Protein AF-0000000082236351 (afdb_homodimer)

Structure (mmCIF, N/CA/C/O backbone):
data_AF-0000000082236351-model_v1
#
loop_
_entity.id
_entity.type
_entity.pdbx_description
1 polymer 'glucan endo-1,3-beta-D-glucosidase'
#
loop_
_atom_site.group_PDB
_atom_site.id
_atom_site.type_symbol
_atom_site.label_atom_id
_atom_site.label_alt_id
_atom_site.label_comp_id
_atom_site.label_asym_id
_atom_site.label_entity_id
_atom_site.labe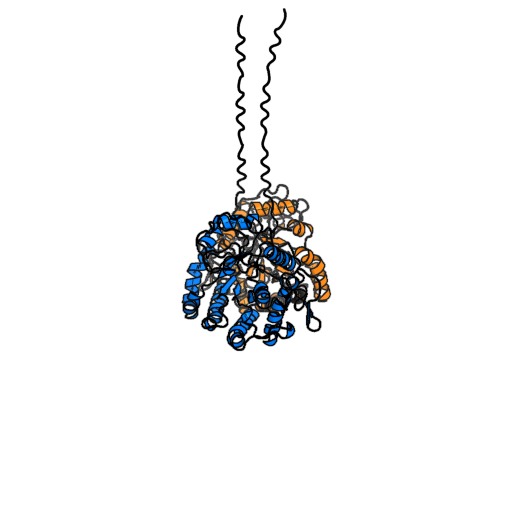l_seq_id
_atom_site.pdbx_PDB_ins_code
_atom_site.Cartn_x
_atom_site.Cartn_y
_atom_site.Cartn_z
_atom_site.occupancy
_atom_site.B_iso_or_equiv
_atom_site.auth_seq_id
_atom_site.auth_comp_id
_atom_site.auth_asym_id
_atom_site.auth_atom_id
_atom_site.pdbx_PDB_model_num
ATOM 1 N N . MET A 1 1 ? -72.312 -9.57 52.938 1 23.8 1 MET A N 1
ATOM 2 C CA . MET A 1 1 ? -71.688 -8.445 52.281 1 23.8 1 MET A CA 1
ATOM 3 C C . MET A 1 1 ? -70.438 -8.914 51.469 1 23.8 1 MET A C 1
ATOM 5 O O . MET A 1 1 ? -69.312 -8.719 51.875 1 23.8 1 MET A O 1
ATOM 9 N N . GLU A 1 2 ? -70.5 -10.078 50.875 1 23.52 2 GLU A N 1
ATOM 10 C CA . GLU A 1 2 ? -69.5 -10.984 50.312 1 23.52 2 GLU A CA 1
ATOM 11 C C . GLU A 1 2 ? -68.938 -10.453 49 1 23.52 2 GLU A C 1
ATOM 13 O O . GLU A 1 2 ? -69.688 -10.258 48.031 1 23.52 2 GLU A O 1
ATOM 18 N N . CYS A 1 3 ? -68 -9.617 49.062 1 27.34 3 CYS A N 1
ATOM 19 C CA . CYS A 1 3 ? -67.312 -8.828 48 1 27.34 3 CYS A CA 1
ATOM 20 C C . CYS A 1 3 ? -66.75 -9.734 46.938 1 27.34 3 CYS A C 1
ATOM 22 O O . CYS A 1 3 ? -66.062 -10.695 47.25 1 27.34 3 CYS A O 1
ATOM 24 N N . PRO A 1 4 ? -67.312 -9.719 45.688 1 24.41 4 PRO A N 1
ATOM 25 C CA . PRO A 1 4 ? -66.938 -10.547 44.562 1 24.41 4 PRO A CA 1
ATOM 26 C C . PRO A 1 4 ? -65.438 -10.336 44.125 1 24.41 4 PRO A C 1
ATOM 28 O O . PRO A 1 4 ? -64.938 -9.211 44.188 1 24.41 4 PRO A O 1
ATOM 31 N N . ARG A 1 5 ? -64.625 -11.391 44.281 1 30.06 5 ARG A N 1
ATOM 32 C CA . ARG A 1 5 ? -63.219 -11.602 43.938 1 30.06 5 ARG A CA 1
ATOM 33 C C . ARG A 1 5 ? -62.969 -11.422 42.469 1 30.06 5 ARG A C 1
ATOM 35 O O . ARG A 1 5 ? -63.312 -12.289 41.656 1 30.06 5 ARG A O 1
ATOM 42 N N . ILE A 1 6 ? -63.219 -10.18 41.781 1 26.06 6 ILE A N 1
ATOM 43 C CA . ILE A 1 6 ? -62.938 -9.984 40.375 1 26.06 6 ILE A CA 1
ATOM 44 C C . ILE A 1 6 ? -61.469 -10.305 40.094 1 26.06 6 ILE A C 1
ATOM 46 O O . ILE A 1 6 ? -60.594 -9.695 40.688 1 26.06 6 ILE A O 1
ATOM 50 N N . PHE A 1 7 ? -61.094 -11.523 39.844 1 22.52 7 PHE A N 1
ATOM 51 C CA . PHE A 1 7 ? -59.781 -12.023 39.438 1 22.52 7 PHE A CA 1
ATOM 52 C C . PHE A 1 7 ? -59.344 -11.375 38.125 1 22.52 7 PHE A C 1
ATOM 54 O O . PHE A 1 7 ? -60 -11.578 37.094 1 22.52 7 PHE A O 1
ATOM 61 N N . ILE A 1 8 ? -58.969 -10.102 38.125 1 25.75 8 ILE A N 1
ATOM 62 C CA . ILE A 1 8 ? -58.406 -9.445 36.969 1 25.75 8 ILE A CA 1
ATOM 63 C C . ILE A 1 8 ? -57.188 -10.25 36.469 1 25.75 8 ILE A C 1
ATOM 65 O O . ILE A 1 8 ? -56.25 -10.492 37.219 1 25.75 8 ILE A O 1
ATOM 69 N N . PHE A 1 9 ? -57.375 -11.227 35.562 1 23.88 9 PHE A N 1
ATOM 70 C CA . PHE A 1 9 ? -56.344 -11.93 34.812 1 23.88 9 PHE A CA 1
ATOM 71 C C . PHE A 1 9 ? -55.469 -10.945 34.031 1 23.88 9 PHE A C 1
ATOM 73 O O . PHE A 1 9 ? -55.969 -10.242 33.156 1 23.88 9 PHE A O 1
ATOM 80 N N . PHE A 1 10 ? -54.562 -10.266 34.75 1 26.3 10 PHE A N 1
ATOM 81 C CA . PHE A 1 10 ? -53.5 -9.492 34.094 1 26.3 10 PHE A CA 1
ATOM 82 C C . PHE A 1 10 ? -52.75 -10.359 33.094 1 26.3 10 PHE A C 1
ATOM 84 O O . PHE A 1 10 ? -52.188 -11.391 33.469 1 26.3 10 PHE A O 1
ATOM 91 N N . LEU A 1 11 ? -53.25 -10.43 31.828 1 25.3 11 LEU A N 1
ATOM 92 C CA . LEU A 1 11 ? -52.5 -10.969 30.688 1 25.3 11 LEU A CA 1
ATOM 93 C C . LEU A 1 11 ? -51.156 -10.297 30.547 1 25.3 11 LEU A C 1
ATOM 95 O O . LEU A 1 11 ? -51.062 -9.086 30.344 1 25.3 11 LEU A O 1
ATOM 99 N N . LEU A 1 12 ? -50.125 -10.766 31.281 1 27.62 12 LEU A N 1
ATOM 100 C CA . LEU A 1 12 ? -48.719 -10.445 31.078 1 27.62 12 LEU A CA 1
ATOM 101 C C . LEU A 1 12 ? -48.312 -10.734 29.641 1 27.62 12 LEU A C 1
ATOM 103 O O . LEU A 1 12 ? -48.281 -11.891 29.219 1 27.62 12 LEU A O 1
ATOM 107 N N . SER A 1 13 ? -48.75 -9.906 28.688 1 26.12 13 SER A N 1
ATOM 108 C CA . SER A 1 13 ? -48.094 -10 27.391 1 26.12 13 SER A CA 1
ATOM 109 C C . SER A 1 13 ? -46.594 -9.875 27.5 1 26.12 13 SER A C 1
ATOM 111 O O . SER A 1 13 ? -46.094 -8.867 28.016 1 26.12 13 SER A O 1
ATOM 113 N N . ALA A 1 14 ? -45.906 -10.922 27.781 1 27.58 14 ALA A N 1
ATOM 114 C CA . ALA A 1 14 ? -44.469 -11.008 27.656 1 27.58 14 ALA A CA 1
ATOM 115 C C . ALA A 1 14 ? -44 -10.547 26.281 1 27.58 14 ALA A C 1
ATOM 117 O O . ALA A 1 14 ? -44.312 -11.188 25.266 1 27.58 14 ALA A O 1
ATOM 118 N N . ILE A 1 15 ? -43.812 -9.297 26.094 1 30.77 15 ILE A N 1
ATOM 119 C CA . ILE A 1 15 ? -43.062 -8.805 24.938 1 30.77 15 ILE A CA 1
ATOM 120 C C . ILE A 1 15 ? -41.688 -9.484 24.891 1 30.77 15 ILE A C 1
ATOM 122 O O . ILE A 1 15 ? -40.875 -9.312 25.781 1 30.77 15 ILE A O 1
ATOM 126 N N . LEU A 1 16 ? -41.656 -10.695 24.391 1 27.55 16 LEU A N 1
ATOM 127 C CA . LEU A 1 16 ? -40.375 -11.273 24 1 27.55 16 LEU A CA 1
ATOM 128 C C . LEU A 1 16 ? -39.625 -10.336 23.047 1 27.55 16 LEU A C 1
ATOM 130 O O . LEU A 1 16 ? -40.062 -10.117 21.922 1 27.55 16 LEU A O 1
ATOM 134 N N . PHE A 1 17 ? -38.969 -9.32 23.594 1 32.38 17 PHE A N 1
ATOM 135 C CA . PHE A 1 17 ? -37.938 -8.633 22.844 1 32.38 17 PHE A CA 1
ATOM 136 C C . PHE A 1 17 ? -36.906 -9.633 22.297 1 32.38 17 PHE A C 1
ATOM 138 O O . PHE A 1 17 ? -36.219 -10.305 23.062 1 32.38 17 PHE A O 1
ATOM 145 N N . ASN A 1 18 ? -37.219 -10.219 21.203 1 28.95 18 ASN A N 1
ATOM 146 C CA . ASN A 1 18 ? -36.156 -10.836 20.422 1 28.95 18 ASN A CA 1
ATOM 147 C C . ASN A 1 18 ? -34.969 -9.875 20.203 1 28.95 18 ASN A C 1
ATOM 149 O O . ASN A 1 18 ? -35.125 -8.859 19.516 1 28.95 18 ASN A O 1
ATOM 153 N N . TYR A 1 19 ? -34.125 -9.82 21.125 1 30.42 19 TYR A N 1
ATOM 154 C CA . TYR A 1 19 ? -32.781 -9.312 20.891 1 30.42 19 TYR A CA 1
ATOM 155 C C . TYR A 1 19 ? -32.125 -10.023 19.719 1 30.42 19 TYR A C 1
ATOM 157 O O . TYR A 1 19 ? -31.703 -11.172 19.828 1 30.42 19 TYR A O 1
ATOM 165 N N . ASN A 1 20 ? -32.656 -9.734 18.531 1 30.8 20 ASN A N 1
ATOM 166 C CA . ASN A 1 20 ? -31.75 -10.062 17.422 1 30.8 20 ASN A CA 1
ATOM 167 C C . ASN A 1 20 ? -30.359 -9.492 17.656 1 30.8 20 ASN A C 1
ATOM 169 O O . ASN A 1 20 ? -30.156 -8.273 17.578 1 30.8 20 ASN A O 1
ATOM 173 N N . ASN A 1 21 ? -29.625 -10.109 18.438 1 31.83 21 ASN A N 1
ATOM 174 C CA . ASN A 1 21 ? -28.172 -9.938 18.438 1 31.83 21 ASN A CA 1
ATOM 175 C C . ASN A 1 21 ? -27.594 -10.055 17.016 1 31.83 21 ASN A C 1
ATOM 177 O O . ASN A 1 21 ? -27.438 -11.156 16.5 1 31.83 21 ASN A O 1
ATOM 181 N N . ASP A 1 22 ? -28.016 -9.164 16.188 1 33.91 22 ASP A N 1
ATOM 182 C CA . ASP A 1 22 ? -27.172 -9.094 14.992 1 33.91 22 ASP A CA 1
ATOM 183 C C . ASP A 1 22 ? -25.688 -9.133 15.367 1 33.91 22 ASP A C 1
ATOM 185 O O . ASP A 1 22 ? -25.094 -8.102 15.695 1 33.91 22 ASP A O 1
ATOM 189 N N . VAL A 1 23 ? -25.281 -10.211 15.891 1 34.84 23 VAL A N 1
ATOM 190 C CA . VAL A 1 23 ? -23.859 -10.477 15.977 1 34.84 23 VAL A CA 1
ATOM 191 C C . VAL A 1 23 ? -23.203 -10.211 14.625 1 34.84 23 VAL A C 1
ATOM 193 O O . VAL A 1 23 ? -23.406 -10.961 13.664 1 34.84 23 VAL A O 1
ATOM 196 N N . SER A 1 24 ? -23.094 -9.039 14.242 1 37.28 24 SER A N 1
ATOM 197 C CA . SER A 1 24 ? -22.109 -8.82 13.188 1 37.28 24 SER A CA 1
ATOM 198 C C . SER A 1 24 ? -20.859 -9.672 13.414 1 37.28 24 SER A C 1
ATOM 200 O O . SER A 1 24 ? -20.156 -9.492 14.414 1 37.28 24 SER A O 1
ATOM 202 N N . ILE A 1 25 ? -20.969 -10.938 13.188 1 41.5 25 ILE A N 1
ATOM 203 C CA . ILE A 1 25 ? -19.828 -11.844 13.227 1 41.5 25 ILE A CA 1
ATOM 204 C C . ILE A 1 25 ? -18.609 -11.156 12.609 1 41.5 25 ILE A C 1
ATOM 206 O O . ILE A 1 25 ? -18.625 -10.82 11.422 1 41.5 25 ILE A O 1
ATOM 210 N N . ASN A 1 26 ? -17.891 -10.359 13.297 1 48.72 26 ASN A N 1
ATOM 211 C CA . ASN A 1 26 ? -16.578 -9.82 12.977 1 48.72 26 ASN A CA 1
ATOM 212 C C . ASN A 1 26 ? -15.656 -10.898 12.414 1 48.72 26 ASN A C 1
ATOM 214 O O . ASN A 1 26 ? -15.086 -11.688 13.164 1 48.72 26 ASN A O 1
ATOM 218 N N . VAL A 1 27 ? -15.867 -11.305 11.125 1 59.47 27 VAL A N 1
ATOM 219 C CA . VAL A 1 27 ? -14.992 -12.273 10.469 1 59.47 27 VAL A CA 1
ATOM 220 C C . VAL A 1 27 ? -13.586 -11.688 10.328 1 59.47 27 VAL A C 1
ATOM 222 O O . VAL A 1 27 ? -13.422 -10.555 9.875 1 59.47 27 VAL A O 1
ATOM 225 N N . ALA A 1 28 ? -12.664 -12.414 10.82 1 63.78 28 ALA A N 1
ATOM 226 C CA . ALA A 1 28 ? -11.258 -12.031 10.727 1 63.78 28 ALA A CA 1
ATOM 227 C C . ALA A 1 28 ? -10.781 -12.016 9.281 1 63.78 28 ALA A C 1
ATOM 229 O O . ALA A 1 28 ? -11.125 -12.914 8.5 1 63.78 28 ALA A O 1
ATOM 230 N N . ALA A 1 29 ? -10.039 -11.07 8.922 1 71.88 29 ALA A N 1
ATOM 231 C CA . ALA A 1 29 ? -9.5 -10.945 7.57 1 71.88 29 ALA A CA 1
ATOM 232 C C . ALA A 1 29 ? -8.523 -12.07 7.266 1 71.88 29 ALA A C 1
ATOM 234 O O . ALA A 1 29 ? -7.742 -12.477 8.133 1 71.88 29 ALA A O 1
ATOM 235 N N . THR A 1 30 ? -8.586 -12.539 5.996 1 75.56 30 THR A N 1
ATOM 236 C CA . THR A 1 30 ? -7.617 -13.516 5.52 1 75.56 30 THR A CA 1
ATOM 237 C C . THR A 1 30 ? -6.449 -12.82 4.82 1 75.56 30 THR A C 1
ATOM 239 O O . THR A 1 30 ? -6.605 -11.719 4.293 1 75.56 30 THR A O 1
ATOM 242 N N . ASN A 1 31 ? -5.324 -13.492 4.809 1 81.62 31 ASN A N 1
ATOM 243 C CA . ASN A 1 31 ? -4.133 -12.906 4.203 1 81.62 31 ASN A CA 1
ATOM 244 C C . ASN A 1 31 ? -3.969 -13.344 2.752 1 81.62 31 ASN A C 1
ATOM 246 O O . ASN A 1 31 ? -3.002 -12.961 2.09 1 81.62 31 ASN A O 1
ATOM 250 N N . VAL A 1 32 ? -4.891 -14.148 2.311 1 93.19 32 VAL A N 1
ATOM 251 C CA . VAL A 1 32 ? -4.824 -14.617 0.931 1 93.19 32 VAL A CA 1
ATOM 252 C C . VAL A 1 32 ? -5.953 -13.984 0.115 1 93.19 32 VAL A C 1
ATOM 254 O O . VAL A 1 32 ? -7.074 -13.844 0.604 1 93.19 32 VAL A O 1
ATOM 257 N N . GLY A 1 33 ? -5.637 -13.57 -1.099 1 96.62 33 GLY A N 1
ATOM 258 C CA . GLY A 1 33 ? -6.633 -13.047 -2.02 1 96.62 33 GLY A CA 1
ATOM 259 C C . GLY A 1 33 ? -7.273 -14.117 -2.883 1 96.62 33 GLY A C 1
ATOM 260 O O . GLY A 1 33 ? -6.871 -15.281 -2.832 1 96.62 33 GLY A O 1
ATOM 261 N N . LEU A 1 34 ? -8.289 -13.742 -3.676 1 98.38 34 LEU A N 1
ATOM 262 C CA . LEU A 1 34 ? -8.969 -14.664 -4.578 1 98.38 34 LEU A CA 1
ATOM 263 C C . LEU A 1 34 ? -9.023 -14.094 -5.992 1 98.38 34 LEU A C 1
ATOM 265 O O . LEU A 1 34 ? -9.234 -12.898 -6.176 1 98.38 34 LEU A O 1
ATOM 269 N N . ASN A 1 35 ? -8.805 -15 -6.934 1 98.81 35 ASN A N 1
ATOM 270 C CA . ASN A 1 35 ? -9.078 -14.656 -8.32 1 98.81 35 ASN A CA 1
ATOM 271 C C . ASN A 1 35 ? -10.57 -14.703 -8.633 1 98.81 35 ASN A C 1
ATOM 273 O O . ASN A 1 35 ? -11.227 -15.719 -8.398 1 98.81 35 ASN A O 1
ATOM 277 N N . TYR A 1 36 ? -11.055 -13.602 -9.125 1 98.5 36 TYR A N 1
ATOM 278 C CA . TYR A 1 36 ? -12.453 -13.508 -9.547 1 98.5 36 TYR A CA 1
ATOM 279 C C . TYR A 1 36 ? -12.57 -13.664 -11.062 1 98.5 36 TYR A C 1
ATOM 281 O O . TYR A 1 36 ? -12.641 -12.672 -11.789 1 98.5 36 TYR A O 1
ATOM 289 N N . GLY A 1 37 ? -12.609 -14.953 -11.453 1 96.38 37 GLY A N 1
ATOM 290 C CA . GLY A 1 37 ? -12.789 -15.281 -12.859 1 96.38 37 GLY A CA 1
ATOM 291 C C . GLY A 1 37 ? -14.203 -15.055 -13.352 1 96.38 37 GLY A C 1
ATOM 292 O O . GLY A 1 37 ? -15.164 -15.344 -12.633 1 96.38 37 GLY A O 1
ATOM 293 N N . LEU A 1 38 ? -14.328 -14.641 -14.617 1 96 38 LEU A N 1
ATOM 294 C CA . LEU A 1 38 ? -15.633 -14.227 -15.109 1 96 38 LEU A CA 1
ATOM 295 C C . LEU A 1 38 ? -16.016 -15.023 -16.359 1 96 38 LEU A C 1
ATOM 297 O O . LEU A 1 38 ? -16.922 -14.617 -17.094 1 96 38 LEU A O 1
ATOM 301 N N . LEU A 1 39 ? -15.336 -16.109 -16.594 1 96.62 39 LEU A N 1
ATOM 302 C CA . LEU A 1 39 ? -15.656 -16.922 -17.766 1 96.62 39 LEU A CA 1
ATOM 303 C C . LEU A 1 39 ? -16.734 -17.938 -17.438 1 96.62 39 LEU A C 1
ATOM 305 O O . LEU A 1 39 ? -16.469 -19.156 -17.5 1 96.62 39 LEU A O 1
ATOM 309 N N . GLY A 1 40 ? -17.891 -17.484 -17.203 1 95.94 40 GLY A N 1
ATOM 310 C CA . GLY A 1 40 ? -19.062 -18.297 -16.922 1 95.94 40 GLY A CA 1
ATOM 311 C C . GLY A 1 40 ? -20.359 -17.562 -17.203 1 95.94 40 GLY A C 1
ATOM 312 O O . GLY A 1 40 ? -20.453 -16.344 -17.031 1 95.94 40 GLY A O 1
ATOM 313 N N . ASP A 1 41 ? -21.406 -18.281 -17.625 1 95.88 41 ASP A N 1
ATOM 314 C CA . ASP A 1 41 ? -22.719 -17.688 -17.844 1 95.88 41 ASP A CA 1
ATOM 315 C C . ASP A 1 41 ? -23.672 -18.016 -16.703 1 95.88 41 ASP A C 1
ATOM 317 O O . ASP A 1 41 ? -24.875 -17.75 -16.781 1 95.88 41 ASP A O 1
ATOM 321 N N . ASN A 1 42 ? -23.188 -18.641 -15.695 1 97 42 ASN A N 1
ATOM 322 C CA . ASN A 1 42 ? -23.984 -19 -14.523 1 97 42 ASN A CA 1
ATOM 323 C C . ASN A 1 42 ? -23.422 -18.359 -13.258 1 97 42 ASN A C 1
ATOM 325 O O . ASN A 1 42 ? -23.688 -18.812 -12.148 1 97 42 ASN A O 1
ATOM 329 N N . LEU A 1 43 ? -22.594 -17.359 -13.375 1 97.88 43 LEU A N 1
ATOM 330 C CA . LEU A 1 43 ? -21.938 -16.703 -12.25 1 97.88 43 LEU A CA 1
ATOM 331 C C . LEU A 1 43 ? -22.938 -15.82 -11.492 1 97.88 43 LEU A C 1
ATOM 333 O O . LEU A 1 43 ? -23.859 -15.258 -12.086 1 97.88 43 LEU A O 1
ATOM 337 N N . PRO A 1 44 ? -22.766 -15.703 -10.172 1 98.06 44 PRO A N 1
ATOM 338 C CA . PRO A 1 44 ? -23.609 -14.789 -9.391 1 98.06 44 PRO A CA 1
ATOM 339 C C . PRO A 1 44 ? -23.344 -13.32 -9.727 1 98.06 44 PRO A C 1
ATOM 341 O O . PRO A 1 44 ? -22.375 -13 -10.422 1 98.06 44 PRO A O 1
ATOM 344 N N . SER A 1 45 ? -24.25 -12.484 -9.289 1 97.88 45 SER A N 1
ATOM 345 C CA . SER A 1 45 ? -24.047 -11.055 -9.492 1 97.88 45 SER A CA 1
ATOM 346 C C . SER A 1 45 ? -22.797 -10.57 -8.75 1 97.88 45 SER A C 1
ATOM 348 O O . SER A 1 45 ? -22.5 -11.055 -7.656 1 97.88 45 SER A O 1
ATOM 350 N N . PRO A 1 46 ? -22.078 -9.602 -9.273 1 98.19 46 PRO A N 1
ATOM 351 C CA . PRO A 1 46 ? -20.906 -9.078 -8.578 1 98.19 46 PRO A CA 1
ATOM 352 C C . PRO A 1 46 ? -21.219 -8.594 -7.168 1 98.19 46 PRO A C 1
ATOM 354 O O . PRO A 1 46 ? -20.406 -8.734 -6.262 1 98.19 46 PRO A O 1
ATOM 357 N N . TYR A 1 47 ? -22.391 -8.047 -6.941 1 97.5 47 TYR A N 1
ATOM 358 C CA . TYR A 1 47 ? -22.766 -7.59 -5.609 1 97.5 47 TYR A CA 1
ATOM 359 C C . TYR A 1 47 ? -22.828 -8.758 -4.633 1 97.5 47 TYR A C 1
ATOM 361 O O . TYR A 1 47 ? -22.375 -8.656 -3.494 1 97.5 47 TYR A O 1
ATOM 369 N N . ASP A 1 48 ? -23.406 -9.844 -5.078 1 97.88 48 ASP A N 1
ATOM 370 C CA . ASP A 1 48 ? -23.453 -11.039 -4.242 1 97.88 48 ASP A CA 1
ATOM 371 C C . ASP A 1 48 ? -22.047 -11.562 -3.951 1 97.88 48 ASP A C 1
ATOM 373 O O . ASP A 1 48 ? -21.766 -12.039 -2.848 1 97.88 48 ASP A O 1
ATOM 377 N N . VAL A 1 49 ? -21.234 -11.438 -4.898 1 98.44 49 VAL A N 1
ATOM 378 C CA . VAL A 1 49 ? -19.875 -11.945 -4.742 1 98.44 49 VAL A CA 1
ATOM 379 C C . VAL A 1 49 ? -19.109 -11.086 -3.738 1 98.44 49 VAL A C 1
ATOM 381 O O . VAL A 1 49 ? -18.375 -11.602 -2.896 1 98.44 49 VAL A O 1
ATOM 384 N N . ILE A 1 50 ? -19.266 -9.758 -3.85 1 97.06 50 ILE A N 1
ATOM 385 C CA . ILE A 1 50 ? -18.625 -8.867 -2.887 1 97.06 50 ILE A CA 1
ATOM 386 C C . ILE A 1 50 ? -19.141 -9.18 -1.48 1 97.06 50 ILE A C 1
ATOM 388 O O . ILE A 1 50 ? -18.359 -9.203 -0.523 1 97.06 50 ILE A O 1
ATOM 392 N N . SER A 1 51 ? -20.406 -9.492 -1.358 1 95.25 51 SER A N 1
ATOM 393 C CA . SER A 1 51 ? -20.969 -9.891 -0.074 1 95.25 51 SER A CA 1
ATOM 394 C C . SER A 1 51 ? -20.344 -11.18 0.429 1 95.25 51 SER A C 1
ATOM 396 O O . SER A 1 51 ? -20.062 -11.32 1.624 1 95.25 51 SER A O 1
ATOM 398 N N . LEU A 1 52 ? -20.156 -12.07 -0.457 1 96.19 52 LEU A N 1
ATOM 399 C CA . LEU A 1 52 ? -19.469 -13.312 -0.096 1 96.19 52 LEU A CA 1
ATOM 400 C C . LEU A 1 52 ? -18.078 -13.023 0.437 1 96.19 52 LEU A C 1
ATOM 402 O O . LEU A 1 52 ? -17.688 -13.516 1.499 1 96.19 52 LEU A O 1
ATOM 406 N N . TYR A 1 53 ? -17.281 -12.203 -0.266 1 95.81 53 TYR A N 1
ATOM 407 C CA . TYR A 1 53 ? -15.922 -11.867 0.156 1 95.81 53 TYR A CA 1
ATOM 408 C C . TYR A 1 53 ? -15.922 -11.273 1.56 1 95.81 53 TYR A C 1
ATOM 410 O O . TYR A 1 53 ? -15.094 -11.648 2.396 1 95.81 53 TYR A O 1
ATOM 418 N N . LYS A 1 54 ? -16.859 -10.391 1.759 1 90.44 54 LYS A N 1
ATOM 419 C CA . LYS A 1 54 ? -16.969 -9.789 3.084 1 90.44 54 LYS A CA 1
ATOM 420 C C . LYS A 1 54 ? -17.281 -10.844 4.141 1 90.44 54 LYS A C 1
ATOM 422 O O . LYS A 1 54 ? -16.703 -10.836 5.227 1 90.44 54 LYS A O 1
ATOM 427 N N . SER A 1 55 ? -18.109 -11.773 3.828 1 91.56 55 SER A N 1
ATOM 428 C CA . SER A 1 55 ? -18.562 -12.781 4.781 1 91.56 55 SER A CA 1
ATOM 429 C C . SER A 1 55 ? -17.453 -13.75 5.141 1 91.56 55 SER A C 1
ATOM 431 O O . SER A 1 55 ? -17.453 -14.336 6.227 1 91.56 55 SER A O 1
ATOM 433 N N . ILE A 1 56 ? -16.5 -13.852 4.266 1 91.69 56 ILE A N 1
ATOM 434 C CA . ILE A 1 56 ? -15.453 -14.836 4.531 1 91.69 56 ILE A CA 1
ATOM 435 C C . ILE A 1 56 ? -14.133 -14.125 4.832 1 91.69 56 ILE A C 1
ATOM 437 O O . ILE A 1 56 ? -13.086 -14.766 4.926 1 91.69 56 ILE A O 1
ATOM 441 N N . GLY A 1 57 ? -14.141 -12.852 4.844 1 88.38 57 GLY A N 1
ATOM 442 C CA . GLY A 1 57 ? -12.992 -12.086 5.301 1 88.38 57 GLY A CA 1
ATOM 443 C C . GLY A 1 57 ? -11.953 -11.859 4.215 1 88.38 57 GLY A C 1
ATOM 444 O O . GLY A 1 57 ? -10.797 -11.57 4.512 1 88.38 57 GLY A O 1
ATOM 445 N N . VAL A 1 58 ? -12.32 -12.016 2.994 1 93.12 58 VAL A N 1
ATOM 446 C CA . VAL A 1 58 ? -11.406 -11.766 1.886 1 93.12 58 VAL A CA 1
ATOM 447 C C . VAL A 1 58 ? -11.273 -10.266 1.652 1 93.12 58 VAL A C 1
ATOM 449 O O . VAL A 1 58 ? -12.281 -9.562 1.516 1 93.12 58 VAL A O 1
ATOM 452 N N . THR A 1 59 ? -10.016 -9.812 1.563 1 91.81 59 THR A N 1
ATOM 453 C CA . THR A 1 59 ? -9.797 -8.375 1.444 1 91.81 59 THR A CA 1
ATOM 454 C C . THR A 1 59 ? -8.992 -8.047 0.191 1 91.81 59 THR A C 1
ATOM 456 O O . THR A 1 59 ? -8.672 -6.887 -0.065 1 91.81 59 THR A O 1
ATOM 459 N N . LYS A 1 60 ? -8.648 -9.07 -0.599 1 95.81 60 LYS A N 1
ATOM 460 C CA . LYS A 1 60 ? -7.906 -8.875 -1.844 1 95.81 60 LYS A CA 1
ATOM 461 C C . LYS A 1 60 ? -8.492 -9.719 -2.969 1 95.81 60 LYS A C 1
ATOM 463 O O . LYS A 1 60 ? -8.75 -10.914 -2.785 1 95.81 60 LYS A O 1
ATOM 468 N N . ILE A 1 61 ? -8.68 -9.094 -4.102 1 98.31 61 ILE A N 1
ATOM 469 C CA . ILE A 1 61 ? -9.164 -9.875 -5.234 1 98.31 61 ILE A CA 1
ATOM 470 C C . ILE A 1 61 ? -8.43 -9.453 -6.504 1 98.31 61 ILE A C 1
ATOM 472 O O . ILE A 1 61 ? -7.809 -8.391 -6.543 1 98.31 61 ILE A O 1
ATOM 476 N N . ARG A 1 62 ? -8.453 -10.312 -7.477 1 98.81 62 ARG A N 1
ATOM 477 C CA . ARG A 1 62 ? -7.875 -10.055 -8.789 1 98.81 62 ARG A CA 1
ATOM 478 C C . ARG A 1 62 ? -8.898 -10.281 -9.898 1 98.81 62 ARG A C 1
ATOM 480 O O . ARG A 1 62 ? -9.578 -11.312 -9.922 1 98.81 62 ARG A O 1
ATOM 487 N N . ILE A 1 63 ? -9.055 -9.305 -10.711 1 98.81 63 ILE A N 1
ATOM 488 C CA . ILE A 1 63 ? -9.844 -9.453 -11.93 1 98.81 63 ILE A CA 1
ATOM 489 C C . ILE A 1 63 ? -8.945 -9.258 -13.148 1 98.81 63 ILE A C 1
ATOM 491 O O . ILE A 1 63 ? -7.883 -8.641 -13.055 1 98.81 63 ILE A O 1
ATOM 495 N N . PHE A 1 64 ? -9.359 -9.711 -14.297 1 98.19 64 PHE A N 1
ATOM 496 C CA . PHE A 1 64 ? -8.469 -9.883 -15.438 1 98.19 64 PHE A CA 1
ATOM 497 C C . PHE A 1 64 ? -8.711 -8.812 -16.484 1 98.19 64 PHE A C 1
ATOM 499 O O . PHE A 1 64 ? -8 -8.742 -17.5 1 98.19 64 PHE A O 1
ATOM 506 N N . ASP A 1 65 ? -9.68 -8.047 -16.344 1 97.62 65 ASP A N 1
ATOM 507 C CA . ASP A 1 65 ? -10.016 -6.883 -17.156 1 97.62 65 ASP A CA 1
ATOM 508 C C . ASP A 1 65 ? -10.773 -5.836 -16.344 1 97.62 65 ASP A C 1
ATOM 510 O O . ASP A 1 65 ? -11.242 -6.125 -15.242 1 97.62 65 ASP A O 1
ATOM 514 N N . PRO A 1 66 ? -10.797 -4.621 -16.828 1 98.25 66 PRO A N 1
ATOM 515 C CA . PRO A 1 66 ? -11.547 -3.604 -16.094 1 98.25 66 PRO A CA 1
ATOM 516 C C . PRO A 1 66 ? -13.062 -3.77 -16.234 1 98.25 66 PRO A C 1
ATOM 518 O O . PRO A 1 66 ? -13.727 -2.912 -16.812 1 98.25 66 PRO A O 1
ATOM 521 N N . ASN A 1 67 ? -13.555 -4.781 -15.625 1 98.19 67 ASN A N 1
ATOM 522 C CA . ASN A 1 67 ? -14.969 -5.117 -15.703 1 98.19 67 ASN A CA 1
ATOM 523 C C . ASN A 1 67 ? -15.836 -4.102 -14.961 1 98.19 67 ASN A C 1
ATOM 525 O O . ASN A 1 67 ? -15.766 -4.004 -13.734 1 98.19 67 ASN A O 1
ATOM 529 N N . THR A 1 68 ? -16.688 -3.467 -15.656 1 98 68 THR A N 1
ATOM 530 C CA . THR A 1 68 ? -17.438 -2.352 -15.094 1 98 68 THR A CA 1
ATOM 531 C C . THR A 1 68 ? -18.422 -2.842 -14.031 1 98 68 THR A C 1
ATOM 533 O O . THR A 1 68 ? -18.641 -2.17 -13.023 1 98 68 THR A O 1
ATOM 536 N N . GLU A 1 69 ? -18.969 -3.967 -14.203 1 97.94 69 GLU A N 1
ATOM 537 C CA . GLU A 1 69 ? -19.922 -4.48 -13.227 1 97.94 69 GLU A CA 1
ATOM 538 C C . GLU A 1 69 ? -19.234 -4.801 -11.906 1 97.94 69 GLU A C 1
ATOM 540 O O . GLU A 1 69 ? -19.75 -4.453 -10.836 1 97.94 69 GLU A O 1
ATOM 545 N N . VAL A 1 70 ? -18.109 -5.426 -11.992 1 98.69 70 VAL A N 1
ATOM 546 C CA . VAL A 1 70 ? -17.375 -5.785 -10.789 1 98.69 70 VAL A CA 1
ATOM 547 C C . VAL A 1 70 ? -16.859 -4.523 -10.102 1 98.69 70 VAL A C 1
ATOM 549 O O . VAL A 1 70 ? -17 -4.367 -8.883 1 98.69 70 VAL A O 1
ATOM 552 N N . LEU A 1 71 ? -16.234 -3.59 -10.875 1 98.62 71 LEU A N 1
ATOM 553 C CA . LEU A 1 71 ? -15.695 -2.359 -10.312 1 98.62 71 LEU A CA 1
ATOM 554 C C . LEU A 1 71 ? -16.797 -1.513 -9.688 1 98.62 71 LEU A C 1
ATOM 556 O O . LEU A 1 71 ? -16.609 -0.912 -8.625 1 98.62 71 LEU A O 1
ATOM 560 N N . ASN A 1 72 ? -17.984 -1.522 -10.297 1 98.12 72 ASN A N 1
ATOM 561 C CA . ASN A 1 72 ? -19.125 -0.819 -9.711 1 98.12 72 ASN A CA 1
ATOM 562 C C . ASN A 1 72 ? -19.547 -1.459 -8.391 1 98.12 72 ASN A C 1
ATOM 564 O O . ASN A 1 72 ? -19.891 -0.757 -7.434 1 98.12 72 ASN A O 1
ATOM 568 N N . ALA A 1 73 ? -19.547 -2.756 -8.344 1 98.12 73 ALA A N 1
ATOM 569 C CA . ALA A 1 73 ? -19.953 -3.463 -7.133 1 98.12 73 ALA A CA 1
ATOM 570 C C . ALA A 1 73 ? -18.953 -3.213 -6 1 98.12 73 ALA A C 1
ATOM 572 O O . ALA A 1 73 ? -19.297 -3.348 -4.824 1 98.12 73 ALA A O 1
ATOM 573 N N . LEU A 1 74 ? -17.719 -2.783 -6.309 1 97.56 74 LEU A N 1
ATOM 574 C CA . LEU A 1 74 ? -16.656 -2.562 -5.32 1 97.56 74 LEU A CA 1
ATOM 575 C C . LEU A 1 74 ? -16.734 -1.15 -4.75 1 97.56 74 LEU A C 1
ATOM 577 O O . LEU A 1 74 ? -16.094 -0.847 -3.744 1 97.56 74 LEU A O 1
ATOM 581 N N . ARG A 1 75 ? -17.484 -0.241 -5.414 1 94.06 75 ARG A N 1
ATOM 582 C CA . ARG A 1 75 ? -17.562 1.141 -4.949 1 94.06 75 ARG A CA 1
ATOM 583 C C . ARG A 1 75 ? -17.984 1.202 -3.484 1 94.06 75 ARG A C 1
ATOM 585 O O . ARG A 1 75 ? -18.922 0.519 -3.072 1 94.06 75 ARG A O 1
ATOM 592 N N . GLY A 1 76 ? -17.219 1.933 -2.709 1 86.5 76 GLY A N 1
ATOM 593 C CA . GLY A 1 76 ? -17.5 2.104 -1.293 1 86.5 76 GLY A CA 1
ATOM 594 C C . GLY A 1 76 ? -16.922 0.99 -0.434 1 86.5 76 GLY A C 1
ATOM 595 O O . GLY A 1 76 ? -16.891 1.1 0.794 1 86.5 76 GLY A O 1
ATOM 596 N N . ASN A 1 77 ? -16.484 -0.122 -1.042 1 89.12 77 ASN A N 1
ATOM 597 C CA . ASN A 1 77 ? -15.875 -1.229 -0.316 1 89.12 77 ASN A CA 1
ATOM 598 C C . ASN A 1 77 ? -14.352 -1.184 -0.408 1 89.12 77 ASN A C 1
ATOM 600 O O . ASN A 1 77 ? -13.727 -2.139 -0.871 1 89.12 77 ASN A O 1
ATOM 604 N N . THR A 1 78 ? -13.805 -0.126 0.116 1 86.69 78 THR A N 1
ATOM 605 C CA . THR A 1 78 ? -12.383 0.159 -0.055 1 86.69 78 THR A CA 1
ATOM 606 C C . THR A 1 78 ? -11.539 -0.772 0.809 1 86.69 78 THR A C 1
ATOM 608 O O . THR A 1 78 ? -10.32 -0.831 0.656 1 86.69 78 THR A O 1
ATOM 611 N N . ASN A 1 79 ? -12.195 -1.564 1.639 1 82.5 79 ASN A N 1
ATOM 612 C CA . ASN A 1 79 ? -11.484 -2.564 2.434 1 82.5 79 ASN A CA 1
ATOM 613 C C . ASN A 1 79 ? -11.047 -3.748 1.579 1 82.5 79 ASN A C 1
ATOM 615 O O . ASN A 1 79 ? -10.227 -4.559 2.012 1 82.5 79 ASN A O 1
ATOM 619 N N . ILE A 1 80 ? -11.602 -3.852 0.469 1 91.81 80 ILE A N 1
ATOM 620 C CA . ILE A 1 80 ? -11.188 -4.875 -0.485 1 91.81 80 ILE A CA 1
ATOM 621 C C . ILE A 1 80 ? -10.312 -4.246 -1.567 1 91.81 80 ILE A C 1
ATOM 623 O O . ILE A 1 80 ? -10.766 -3.377 -2.314 1 91.81 80 ILE A O 1
ATOM 627 N N . SER A 1 81 ? -9.133 -4.668 -1.62 1 94.62 81 SER A N 1
ATOM 628 C CA . SER A 1 81 ? -8.242 -4.215 -2.682 1 94.62 81 SER A CA 1
ATOM 629 C C . SER A 1 81 ? -8.391 -5.074 -3.932 1 94.62 81 SER A C 1
ATO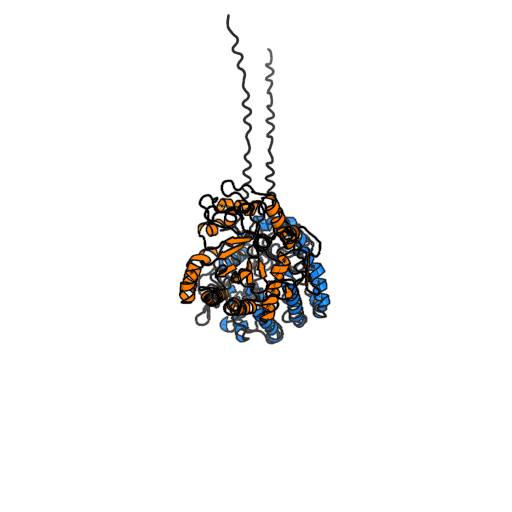M 631 O O . SER A 1 81 ? -8.633 -6.277 -3.838 1 94.62 81 SER A O 1
ATOM 633 N N . VAL A 1 82 ? -8.219 -4.434 -5.105 1 98.31 82 VAL A N 1
ATOM 634 C CA . VAL A 1 82 ? -8.422 -5.176 -6.344 1 98.31 82 VAL A CA 1
ATOM 635 C C . VAL A 1 82 ? -7.223 -4.965 -7.273 1 98.31 82 VAL A C 1
ATOM 637 O O . VAL A 1 82 ? -6.711 -3.852 -7.391 1 98.31 82 VAL A O 1
ATOM 640 N N . ILE A 1 83 ? -6.672 -6.047 -7.793 1 98.69 83 ILE A N 1
ATOM 641 C CA . ILE A 1 83 ? -5.77 -6.051 -8.938 1 98.69 83 ILE A CA 1
ATOM 642 C C . ILE A 1 83 ? -6.586 -6.07 -10.234 1 98.69 83 ILE A C 1
ATOM 644 O O . ILE A 1 83 ? -7.438 -6.941 -10.422 1 98.69 83 ILE A O 1
ATOM 648 N N . VAL A 1 84 ? -6.32 -5.109 -11.094 1 98.88 84 VAL A N 1
ATOM 649 C CA . VAL A 1 84 ? -7.062 -5.008 -12.344 1 98.88 84 VAL A CA 1
ATOM 650 C C . VAL A 1 84 ? -6.137 -5.316 -13.523 1 98.88 84 VAL A C 1
ATOM 652 O O . VAL A 1 84 ? -5.074 -4.711 -13.664 1 98.88 84 VAL A O 1
ATOM 655 N N . GLY A 1 85 ? -6.586 -6.242 -14.391 1 98.81 85 GLY A N 1
ATOM 656 C CA . GLY A 1 85 ? -5.781 -6.594 -15.547 1 98.81 85 GLY A CA 1
ATOM 657 C C . GLY A 1 85 ? -6.113 -5.77 -16.781 1 98.81 85 GLY A C 1
ATOM 658 O O . GLY A 1 85 ? -7.277 -5.453 -17.031 1 98.81 85 GLY A O 1
ATOM 659 N N . VAL A 1 86 ? -5.062 -5.418 -17.516 1 98.62 86 VAL A N 1
ATOM 660 C CA . VAL A 1 86 ? -5.242 -4.98 -18.891 1 98.62 86 VAL A CA 1
ATOM 661 C C . VAL A 1 86 ? -5.441 -6.195 -19.797 1 98.62 86 VAL A C 1
ATOM 663 O O . VAL A 1 86 ? -4.684 -7.164 -19.719 1 98.62 86 VAL A O 1
ATOM 666 N N . LYS A 1 87 ? -6.43 -6.086 -20.688 1 96.81 87 LYS A N 1
ATOM 667 C CA . LYS A 1 87 ? -6.637 -7.191 -21.625 1 96.81 87 LYS A CA 1
ATOM 668 C C . LYS A 1 87 ? -5.445 -7.348 -22.562 1 96.81 87 LYS A C 1
ATOM 670 O O . LYS A 1 87 ? -4.914 -6.359 -23.078 1 96.81 87 LYS A O 1
ATOM 675 N N . ASP A 1 88 ? -5.148 -8.586 -22.812 1 97.38 88 ASP A N 1
ATOM 676 C CA . ASP A 1 88 ? -4.035 -8.867 -23.719 1 97.38 88 ASP A CA 1
ATOM 677 C C . ASP A 1 88 ? -4.262 -8.227 -25.078 1 97.38 88 ASP A C 1
ATOM 679 O O . ASP A 1 88 ? -3.328 -7.684 -25.672 1 97.38 88 ASP A O 1
ATOM 683 N N . GLN A 1 89 ? -5.52 -8.188 -25.516 1 96.25 89 GLN A N 1
ATOM 684 C CA . GLN A 1 89 ? -5.863 -7.715 -26.844 1 96.25 89 GLN A CA 1
ATOM 685 C C . GLN A 1 89 ? -5.691 -6.199 -26.953 1 96.25 89 GLN A C 1
ATOM 687 O O . GLN A 1 89 ? -5.66 -5.648 -28.047 1 96.25 89 GLN A O 1
ATOM 692 N N . ASP A 1 90 ? -5.609 -5.539 -25.812 1 97.38 90 ASP A N 1
ATOM 693 C CA . ASP A 1 90 ? -5.508 -4.082 -25.828 1 97.38 90 ASP A CA 1
ATOM 694 C C . ASP A 1 90 ? -4.051 -3.631 -25.844 1 97.38 90 ASP A C 1
ATOM 696 O O . ASP A 1 90 ? -3.762 -2.455 -26.062 1 97.38 90 ASP A O 1
ATOM 700 N N . LEU A 1 91 ? -3.072 -4.512 -25.672 1 97.94 91 LEU A N 1
ATOM 701 C CA . LEU A 1 91 ? -1.688 -4.141 -25.391 1 97.94 91 LEU A CA 1
ATOM 702 C C . LEU A 1 91 ? -1.041 -3.506 -26.625 1 97.94 91 LEU A C 1
ATOM 704 O O . LEU A 1 91 ? -0.287 -2.537 -26.5 1 97.94 91 LEU A O 1
ATOM 708 N N . ALA A 1 92 ? -1.385 -4.004 -27.781 1 96.5 92 ALA A N 1
ATOM 709 C CA . ALA A 1 92 ? -0.789 -3.445 -29 1 96.5 92 ALA A CA 1
ATOM 710 C C . ALA A 1 92 ? -1.177 -1.98 -29.172 1 96.5 92 ALA A C 1
ATOM 712 O O . ALA A 1 92 ? -0.32 -1.133 -29.438 1 96.5 92 ALA A O 1
ATOM 713 N N . ALA A 1 93 ? -2.426 -1.706 -29.031 1 97.12 93 ALA A N 1
ATOM 714 C CA . ALA A 1 93 ? -2.914 -0.336 -29.172 1 97.12 93 ALA A CA 1
ATOM 715 C C . ALA A 1 93 ? -2.324 0.569 -28.094 1 97.12 93 ALA A C 1
ATOM 717 O O . ALA A 1 93 ? -1.955 1.713 -28.375 1 97.12 93 ALA A O 1
ATOM 718 N N . LEU A 1 94 ? -2.197 0.053 -26.891 1 98.25 94 LEU A N 1
ATOM 719 C CA . LEU A 1 94 ? -1.695 0.846 -25.781 1 98.25 94 LEU A CA 1
ATOM 720 C C . LEU A 1 94 ? -0.204 1.124 -25.938 1 98.25 94 LEU A C 1
ATOM 722 O O . LEU A 1 94 ? 0.278 2.189 -25.547 1 98.25 94 LEU A O 1
ATOM 726 N N . ALA A 1 95 ? 0.51 0.199 -26.516 1 97.62 95 ALA A N 1
ATOM 727 C CA . ALA A 1 95 ? 1.952 0.348 -26.703 1 97.62 95 ALA A CA 1
ATOM 728 C C . ALA A 1 95 ? 2.266 1.382 -27.781 1 97.62 95 ALA A C 1
ATOM 730 O O . ALA A 1 95 ? 3.398 1.862 -27.875 1 97.62 95 ALA A O 1
ATOM 731 N N . ALA A 1 96 ? 1.302 1.77 -28.547 1 95.5 96 ALA A N 1
ATOM 732 C CA . ALA A 1 96 ? 1.511 2.625 -29.719 1 95.5 96 ALA A CA 1
ATOM 733 C C . ALA A 1 96 ? 1.696 4.082 -29.297 1 95.5 96 ALA A C 1
ATOM 735 O O . ALA A 1 96 ? 2.338 4.859 -30.016 1 95.5 96 ALA A O 1
ATOM 736 N N . SER A 1 97 ? 1.082 4.504 -28.141 1 95 97 SER A N 1
ATOM 737 C CA . SER A 1 97 ? 1.236 5.898 -27.75 1 95 97 SER A CA 1
ATOM 738 C C . SER A 1 97 ? 0.85 6.109 -26.281 1 95 97 SER A C 1
ATOM 740 O O . SER A 1 97 ? -0.045 5.434 -25.781 1 95 97 SER A O 1
ATOM 742 N N . GLU A 1 98 ? 1.439 7.102 -25.75 1 95.75 98 GLU A N 1
ATOM 743 C CA . GLU A 1 98 ? 1.101 7.504 -24.391 1 95.75 98 GLU A CA 1
ATOM 744 C C . GLU A 1 98 ? -0.337 8.008 -24.297 1 95.75 98 GLU A C 1
ATOM 746 O O . GLU A 1 98 ? -1.002 7.832 -23.281 1 95.75 98 GLU A O 1
ATOM 751 N N . VAL A 1 99 ? -0.841 8.57 -25.359 1 97.25 99 VAL A N 1
ATOM 752 C CA . VAL A 1 99 ? -2.207 9.086 -25.406 1 97.25 99 VAL A CA 1
ATOM 753 C C . VAL A 1 99 ? -3.197 7.926 -25.281 1 97.25 99 VAL A C 1
ATOM 755 O O . VAL A 1 99 ? -4.215 8.039 -24.594 1 97.25 99 VAL A O 1
ATOM 758 N N . ALA A 1 100 ? -2.857 6.82 -25.953 1 98.25 100 ALA A N 1
ATOM 759 C CA . ALA A 1 100 ? -3.715 5.641 -25.859 1 98.25 100 ALA A CA 1
ATOM 760 C C . ALA A 1 100 ? -3.797 5.129 -24.422 1 98.25 100 ALA A C 1
ATOM 762 O O . ALA A 1 100 ? -4.867 4.727 -23.969 1 98.25 100 ALA A O 1
ATOM 763 N N . VAL A 1 101 ? -2.654 5.148 -23.75 1 98.62 101 VAL A N 1
ATOM 764 C CA . VAL A 1 101 ? -2.605 4.715 -22.359 1 98.62 101 VAL A CA 1
ATOM 765 C C . VAL A 1 101 ? -3.432 5.664 -21.484 1 98.62 101 VAL A C 1
ATOM 767 O O . VAL A 1 101 ? -4.215 5.223 -20.641 1 98.62 101 VAL A O 1
ATOM 770 N N . GLU A 1 102 ? -3.311 6.941 -21.703 1 97.75 102 GLU A N 1
ATOM 771 C CA . GLU A 1 102 ? -4.07 7.938 -20.969 1 97.75 102 GLU A CA 1
ATOM 772 C C . GLU A 1 102 ? -5.57 7.762 -21.172 1 97.75 102 GLU A C 1
ATOM 774 O O . GLU A 1 102 ? -6.352 7.836 -20.219 1 97.75 102 GLU A O 1
ATOM 779 N N . ASP A 1 103 ? -5.965 7.504 -22.406 1 98.25 103 ASP A N 1
ATOM 780 C CA . ASP A 1 103 ? -7.375 7.305 -22.734 1 98.25 103 ASP A CA 1
ATOM 781 C C . ASP A 1 103 ? -7.922 6.043 -22.062 1 98.25 103 ASP A C 1
ATOM 783 O O . ASP A 1 103 ? -9.023 6.051 -21.516 1 98.25 103 ASP A O 1
ATOM 787 N N . TRP A 1 104 ? -7.145 5.027 -22.156 1 98.62 104 TRP A N 1
ATOM 788 C CA . TRP A 1 104 ? -7.547 3.777 -21.516 1 98.62 104 TRP A CA 1
ATOM 789 C C . TRP A 1 104 ? -7.727 3.967 -20.016 1 98.62 104 TRP A C 1
ATOM 791 O O . TRP A 1 104 ? -8.719 3.508 -19.438 1 98.62 104 TRP A O 1
ATOM 801 N N . PHE A 1 105 ? -6.77 4.652 -19.344 1 98.44 105 PHE A N 1
ATOM 802 C CA . PHE A 1 105 ? -6.809 4.906 -17.906 1 98.44 105 PHE A CA 1
ATOM 803 C C . PHE A 1 105 ? -8.016 5.754 -17.531 1 98.44 105 PHE A C 1
ATOM 805 O O . PHE A 1 105 ? -8.727 5.445 -16.578 1 98.44 105 PHE A O 1
ATOM 812 N N . ALA A 1 106 ? -8.273 6.762 -18.312 1 97.56 106 ALA A N 1
ATOM 813 C CA . ALA A 1 106 ? -9.391 7.668 -18.062 1 97.56 106 ALA A CA 1
ATOM 814 C C . ALA A 1 106 ? -10.727 6.93 -18.125 1 97.56 106 ALA A C 1
ATOM 816 O O . ALA A 1 106 ? -11.633 7.207 -17.344 1 97.56 106 ALA A O 1
ATOM 817 N N . THR A 1 107 ? -10.766 5.973 -19.016 1 98.19 107 THR A N 1
ATOM 818 C CA . THR A 1 107 ? -12.008 5.242 -19.234 1 98.19 107 THR A CA 1
ATOM 819 C C . THR A 1 107 ? -12.188 4.137 -18.203 1 98.19 107 THR A C 1
ATOM 821 O O . THR A 1 107 ? -13.273 3.965 -17.641 1 98.19 107 THR A O 1
ATOM 824 N N . ASN A 1 108 ? -11.086 3.461 -17.891 1 98.56 108 ASN A N 1
ATOM 825 C CA . ASN A 1 108 ? -11.227 2.168 -17.219 1 98.56 108 ASN A CA 1
ATOM 826 C C . ASN A 1 108 ? -10.859 2.25 -15.742 1 98.56 108 ASN A C 1
ATOM 828 O O . ASN A 1 108 ? -11.258 1.39 -14.953 1 98.56 108 ASN A O 1
ATOM 832 N N . ILE A 1 109 ? -10.078 3.299 -15.32 1 98.31 109 ILE A N 1
ATOM 833 C CA . ILE A 1 109 ? -9.531 3.318 -13.969 1 98.31 109 ILE A CA 1
ATOM 834 C C . ILE A 1 109 ? -9.992 4.582 -13.242 1 98.31 109 ILE A C 1
ATOM 836 O O . ILE A 1 109 ? -10.508 4.508 -12.125 1 98.31 109 ILE A O 1
ATOM 840 N N . GLU A 1 110 ? -9.953 5.719 -13.891 1 95.5 110 GLU A N 1
ATOM 841 C CA . GLU A 1 110 ? -10.133 7.027 -13.273 1 95.5 110 GLU A CA 1
ATOM 842 C C . GLU A 1 110 ? -11.5 7.137 -12.602 1 95.5 110 GLU A C 1
ATOM 844 O O . GLU A 1 110 ? -11.617 7.676 -11.5 1 95.5 110 GLU A O 1
ATOM 849 N N . PRO A 1 111 ? -12.594 6.574 -13.203 1 95.69 111 PRO A N 1
ATOM 850 C CA . PRO A 1 111 ? -13.914 6.715 -12.578 1 95.69 111 PRO A CA 1
ATOM 851 C C . PRO A 1 111 ? -13.992 6.059 -11.203 1 95.69 111 PRO A C 1
ATOM 853 O O . PRO A 1 111 ? -14.906 6.344 -10.43 1 95.69 111 PRO A O 1
ATOM 856 N N . TYR A 1 112 ? -13.023 5.195 -10.914 1 95.62 112 TYR A N 1
ATOM 857 C CA . TYR A 1 112 ? -13.156 4.359 -9.727 1 95.62 112 TYR A CA 1
ATOM 858 C C . TYR A 1 112 ? -12.164 4.789 -8.648 1 95.62 112 TYR A C 1
ATOM 860 O O . TYR A 1 112 ? -12.203 4.285 -7.523 1 95.62 112 TYR A O 1
ATOM 868 N N . LEU A 1 113 ? -11.359 5.77 -8.875 1 91.19 113 LEU A N 1
ATOM 869 C CA . LEU A 1 113 ? -10.234 6.121 -8.008 1 91.19 113 LEU A CA 1
ATOM 870 C C . LEU A 1 113 ? -10.734 6.684 -6.684 1 91.19 113 LEU A C 1
ATOM 872 O O . LEU A 1 113 ? -10.047 6.582 -5.664 1 91.19 113 LEU A O 1
ATOM 876 N N . SER A 1 114 ? -11.922 7.191 -6.656 1 84.31 114 SER A N 1
ATOM 877 C CA . SER A 1 114 ? -12.406 7.875 -5.461 1 84.31 114 SER A CA 1
ATOM 878 C C . SER A 1 114 ? -12.883 6.875 -4.41 1 84.31 114 SER A C 1
ATOM 880 O O . SER A 1 114 ? -12.852 7.16 -3.213 1 84.31 114 SER A O 1
ATOM 882 N N . ASP A 1 115 ? -13.352 5.629 -4.871 1 88.81 115 ASP A N 1
ATOM 883 C CA . ASP A 1 115 ? -14.008 4.809 -3.857 1 88.81 115 ASP A CA 1
ATOM 884 C C . ASP A 1 115 ? -13.781 3.322 -4.117 1 88.81 115 ASP A C 1
ATOM 886 O O . ASP A 1 115 ? -14.5 2.475 -3.582 1 88.81 115 ASP A O 1
ATOM 890 N N . VAL A 1 116 ? -12.891 3.041 -4.984 1 93.75 116 VAL A N 1
ATOM 891 C CA . VAL A 1 116 ? -12.414 1.674 -5.16 1 93.75 116 VAL A CA 1
ATOM 892 C C . VAL A 1 116 ? -10.914 1.61 -4.875 1 93.75 116 VAL A C 1
ATOM 894 O O . VAL A 1 116 ? -10.156 2.477 -5.32 1 93.75 116 VAL A O 1
ATOM 897 N N . ASN A 1 117 ? -10.5 0.625 -4.125 1 93.19 117 ASN A N 1
ATOM 898 C CA . ASN A 1 117 ? -9.094 0.443 -3.766 1 93.19 117 ASN A CA 1
ATOM 899 C C . ASN A 1 117 ? -8.359 -0.41 -4.793 1 93.19 117 ASN A C 1
ATOM 901 O O . ASN A 1 117 ? -8.266 -1.629 -4.641 1 93.19 117 ASN A O 1
ATOM 905 N N . ILE A 1 118 ? -7.844 0.233 -5.781 1 96.88 118 ILE A N 1
ATOM 906 C CA . ILE A 1 118 ? -7.059 -0.451 -6.801 1 96.88 118 ILE A CA 1
ATOM 907 C C . ILE A 1 118 ? -5.586 -0.468 -6.395 1 96.88 118 ILE A C 1
ATOM 909 O O . ILE A 1 118 ? -4.941 0.581 -6.328 1 96.88 118 ILE A O 1
ATOM 913 N N . SER A 1 119 ? -5.078 -1.688 -6.234 1 96.19 119 SER A N 1
ATOM 914 C CA . SER A 1 119 ? -3.715 -1.8 -5.727 1 96.19 119 SER A CA 1
ATOM 915 C C . SER A 1 119 ? -2.717 -1.991 -6.863 1 96.19 119 SER A C 1
ATOM 917 O O . SER A 1 119 ? -1.598 -1.479 -6.805 1 96.19 119 SER A O 1
ATOM 919 N N . PHE A 1 120 ? -3.111 -2.752 -7.902 1 98.31 120 PHE A N 1
ATOM 920 C CA . PHE A 1 120 ? -2.273 -3.057 -9.055 1 98.31 120 PHE A CA 1
ATOM 921 C C . PHE A 1 120 ? -3.059 -2.898 -10.352 1 98.31 120 PHE A C 1
ATOM 923 O O . PHE A 1 120 ? -4.262 -3.162 -10.391 1 98.31 120 PHE A O 1
ATOM 930 N N . ILE A 1 121 ? -2.336 -2.5 -11.289 1 98.88 121 ILE A N 1
ATOM 931 C CA . ILE A 1 121 ? -2.717 -2.756 -12.672 1 98.88 121 ILE A CA 1
ATOM 932 C C . ILE A 1 121 ? -1.714 -3.711 -13.32 1 98.88 121 ILE A C 1
ATOM 934 O O . ILE A 1 121 ? -0.504 -3.471 -13.273 1 98.88 121 ILE A O 1
ATOM 938 N N . THR A 1 122 ? -2.201 -4.812 -13.805 1 98.88 122 THR A N 1
ATOM 939 C CA . THR A 1 122 ? -1.31 -5.77 -14.445 1 98.88 122 THR A CA 1
ATOM 940 C C . THR A 1 122 ? -1.38 -5.633 -15.969 1 98.88 122 THR A C 1
ATOM 942 O O . THR A 1 122 ? -2.469 -5.625 -16.547 1 98.88 122 THR A O 1
ATOM 945 N N . VAL A 1 123 ? -0.2 -5.547 -16.547 1 98.81 123 VAL A N 1
ATOM 946 C CA . VAL A 1 123 ? -0.078 -5.406 -18 1 98.81 123 VAL A CA 1
ATOM 947 C C . VAL A 1 123 ? 0.234 -6.766 -18.625 1 98.81 123 VAL A C 1
ATOM 949 O O . VAL A 1 123 ? 1.391 -7.191 -18.656 1 98.81 123 VAL A O 1
ATOM 952 N N . GLY A 1 124 ? -0.821 -7.375 -19.109 1 97.62 124 GLY A N 1
ATOM 953 C CA . GLY A 1 124 ? -0.675 -8.703 -19.672 1 97.62 124 GLY A CA 1
ATOM 954 C C . GLY A 1 124 ? -0.773 -9.812 -18.641 1 97.62 124 GLY A C 1
ATOM 955 O O . GLY A 1 124 ? -0.39 -9.617 -17.484 1 97.62 124 GLY A O 1
ATOM 956 N N . ASN A 1 125 ? -1.295 -10.898 -19.047 1 98.25 125 ASN A N 1
ATOM 957 C CA . ASN A 1 125 ? -1.363 -12.125 -18.266 1 98.25 125 ASN A CA 1
ATOM 958 C C . ASN A 1 125 ? -0.679 -13.281 -18.984 1 98.25 125 ASN A C 1
ATOM 960 O O . ASN A 1 125 ? -1.262 -13.898 -19.875 1 98.25 125 ASN A O 1
ATOM 964 N N . GLU A 1 126 ? 0.525 -13.531 -18.578 1 98.19 126 GLU A N 1
ATOM 965 C CA . GLU A 1 126 ? 1.301 -14.648 -19.109 1 98.19 126 GLU A CA 1
ATOM 966 C C . GLU A 1 126 ? 1.571 -14.469 -20.594 1 98.19 126 GLU A C 1
ATOM 968 O O . GLU A 1 126 ? 1.493 -15.43 -21.359 1 98.19 126 GLU A O 1
ATOM 973 N N . VAL A 1 127 ? 1.887 -13.266 -20.953 1 98.25 127 VAL A N 1
ATOM 974 C CA . VAL A 1 127 ? 2.117 -13 -22.359 1 98.25 127 VAL A CA 1
ATOM 975 C C . VAL A 1 127 ? 3.619 -12.961 -22.641 1 98.25 127 VAL A C 1
ATOM 977 O O . VAL A 1 127 ? 4.039 -12.891 -23.797 1 98.25 127 VAL A O 1
ATOM 980 N N . ILE A 1 128 ? 4.34 -12.938 -21.5 1 98.12 128 ILE A N 1
ATOM 981 C CA . ILE A 1 128 ? 5.789 -13.039 -21.625 1 98.12 128 ILE A CA 1
ATOM 982 C C . ILE A 1 128 ? 6.238 -14.461 -21.312 1 98.12 128 ILE A C 1
ATOM 984 O O . ILE A 1 128 ? 5.938 -14.984 -20.234 1 98.12 128 ILE A O 1
ATOM 988 N N . PRO A 1 129 ? 7.086 -15.094 -22.203 1 97.38 129 PRO A N 1
ATOM 989 C CA . PRO A 1 129 ? 7.449 -14.641 -23.547 1 97.38 129 PRO A CA 1
ATOM 990 C C . PRO A 1 129 ? 6.324 -14.836 -24.562 1 97.38 129 PRO A C 1
ATOM 992 O O . PRO A 1 129 ? 5.352 -15.539 -24.281 1 97.38 129 PRO A O 1
ATOM 995 N N . GLY A 1 130 ? 6.383 -14.203 -25.672 1 97.25 130 GLY A N 1
ATOM 996 C CA . GLY A 1 130 ? 5.41 -14.367 -26.75 1 97.25 130 GLY A CA 1
ATOM 997 C C . GLY A 1 130 ? 5.344 -13.172 -27.672 1 97.25 130 GLY A C 1
ATOM 998 O O . GLY A 1 130 ? 6.07 -12.188 -27.484 1 97.25 130 GLY A O 1
ATOM 999 N N . PRO A 1 131 ? 4.477 -13.258 -28.641 1 96.19 131 PRO A N 1
ATOM 1000 C CA . PRO A 1 131 ? 4.383 -12.203 -29.656 1 96.19 131 PRO A CA 1
ATOM 1001 C C . PRO A 1 131 ? 3.969 -10.852 -29.062 1 96.19 131 PRO A C 1
ATOM 1003 O O . PRO A 1 131 ? 4.363 -9.805 -29.578 1 96.19 131 PRO A O 1
ATOM 1006 N N . ILE A 1 132 ? 3.244 -10.922 -27.984 1 96.12 132 ILE A N 1
ATOM 1007 C CA . ILE A 1 132 ? 2.742 -9.695 -27.359 1 96.12 132 ILE A CA 1
ATOM 1008 C C . ILE A 1 132 ? 3.736 -9.211 -26.312 1 96.12 132 ILE A C 1
ATOM 1010 O O . ILE A 1 132 ? 3.678 -8.055 -25.891 1 96.12 132 ILE A O 1
ATOM 1014 N N . GLY A 1 133 ? 4.684 -10.008 -25.953 1 97.38 133 GLY A N 1
ATOM 1015 C CA . GLY A 1 133 ? 5.652 -9.766 -24.891 1 97.38 133 GLY A CA 1
ATOM 1016 C C . GLY A 1 133 ? 6.359 -8.43 -25.031 1 97.38 133 GLY A C 1
ATOM 1017 O O . GLY A 1 133 ? 6.441 -7.672 -24.047 1 97.38 133 GLY A O 1
ATOM 1018 N N . PRO A 1 134 ? 6.77 -8.078 -26.188 1 96.94 134 PRO A N 1
ATOM 1019 C CA . PRO A 1 134 ? 7.523 -6.836 -26.375 1 96.94 134 PRO A CA 1
ATOM 1020 C C . PRO A 1 134 ? 6.68 -5.594 -26.109 1 96.94 134 PRO A C 1
ATOM 1022 O O . PRO A 1 134 ? 7.223 -4.5 -25.938 1 96.94 134 PRO A O 1
ATOM 1025 N N . GLN A 1 135 ? 5.348 -5.738 -26.062 1 97.75 135 GLN A N 1
ATOM 1026 C CA . GLN A 1 135 ? 4.465 -4.598 -25.844 1 97.75 135 GLN A CA 1
ATOM 1027 C C . GLN A 1 135 ? 4.301 -4.305 -24.359 1 97.75 135 GLN A C 1
ATOM 1029 O O . GLN A 1 135 ? 3.834 -3.229 -23.984 1 97.75 135 GLN A O 1
ATOM 1034 N N . VAL A 1 136 ? 4.707 -5.184 -23.5 1 98.69 136 VAL A N 1
ATOM 1035 C CA . VAL A 1 136 ? 4.402 -5.105 -22.078 1 98.69 136 VAL A CA 1
ATOM 1036 C C . VAL A 1 136 ? 5.172 -3.949 -21.453 1 98.69 136 VAL A C 1
ATOM 1038 O O . VAL A 1 136 ? 4.582 -3.068 -20.828 1 98.69 136 VAL A O 1
ATOM 1041 N N . LEU A 1 137 ? 6.492 -3.902 -21.656 1 98.5 137 LEU A N 1
ATOM 1042 C CA . LEU A 1 137 ? 7.344 -2.949 -20.953 1 98.5 137 LEU A CA 1
ATOM 1043 C C . LEU A 1 137 ? 6.961 -1.516 -21.312 1 98.5 137 LEU A C 1
ATOM 1045 O O . LEU A 1 137 ? 6.797 -0.674 -20.422 1 98.5 137 LEU A O 1
ATOM 1049 N N . PRO A 1 138 ? 6.707 -1.184 -22.641 1 98.56 138 PRO A N 1
ATOM 1050 C CA . PRO A 1 138 ? 6.312 0.19 -22.953 1 98.56 138 PRO A CA 1
ATOM 1051 C C . PRO A 1 138 ? 5.004 0.599 -22.281 1 98.56 138 PRO A C 1
ATOM 1053 O O . PRO A 1 138 ? 4.879 1.729 -21.812 1 98.56 138 PRO A O 1
ATOM 1056 N N . VAL A 1 139 ? 4.094 -0.265 -22.234 1 98.81 139 VAL A N 1
ATOM 1057 C CA . VAL A 1 139 ? 2.816 0.04 -21.594 1 98.81 139 VAL A CA 1
ATOM 1058 C C . VAL A 1 139 ? 3.021 0.229 -20.094 1 98.81 139 VAL A C 1
ATOM 1060 O O . VAL A 1 139 ? 2.467 1.155 -19.5 1 98.81 139 VAL A O 1
ATOM 1063 N N . MET A 1 140 ? 3.838 -0.591 -19.469 1 98.81 140 MET A N 1
ATOM 1064 C CA . MET A 1 140 ? 4.137 -0.471 -18.047 1 98.81 140 MET A CA 1
ATOM 1065 C C . MET A 1 140 ? 4.785 0.875 -17.734 1 98.81 140 MET A C 1
ATOM 1067 O O . MET A 1 140 ? 4.43 1.53 -16.766 1 98.81 140 MET A O 1
ATOM 1071 N N . GLN A 1 141 ? 5.746 1.201 -18.547 1 98.31 141 GLN A N 1
ATOM 1072 C CA . GLN A 1 141 ? 6.441 2.469 -18.344 1 98.31 141 GLN A CA 1
ATOM 1073 C C . GLN A 1 141 ? 5.477 3.646 -18.438 1 98.31 141 GLN A C 1
ATOM 1075 O O . GLN A 1 141 ? 5.496 4.539 -17.578 1 98.31 141 GLN A O 1
ATOM 1080 N N . SER A 1 142 ? 4.586 3.623 -19.469 1 98.38 142 SER A N 1
ATOM 1081 C CA . SER A 1 142 ? 3.611 4.691 -19.641 1 98.38 142 SER A CA 1
ATOM 1082 C C . SER A 1 142 ? 2.643 4.766 -18.469 1 98.38 142 SER A C 1
ATOM 1084 O O . SER A 1 142 ? 2.359 5.848 -17.953 1 98.38 142 SER A O 1
ATOM 1086 N N . LEU A 1 143 ? 2.15 3.641 -18.016 1 98.62 143 LEU A N 1
ATOM 1087 C CA . LEU A 1 143 ? 1.221 3.605 -16.891 1 98.62 143 LEU A CA 1
ATOM 1088 C C . LEU A 1 143 ? 1.907 4.043 -15.602 1 98.62 143 LEU A C 1
ATOM 1090 O O . LEU A 1 143 ? 1.309 4.746 -14.781 1 98.62 143 LEU A O 1
ATOM 1094 N N . THR A 1 144 ? 3.154 3.578 -15.414 1 97.19 144 THR A N 1
ATOM 1095 C CA . THR A 1 144 ? 3.906 3.971 -14.227 1 97.19 144 THR A CA 1
ATOM 1096 C C . THR A 1 144 ? 4.078 5.488 -14.172 1 97.19 144 THR A C 1
ATOM 1098 O O . THR A 1 144 ? 3.85 6.105 -13.133 1 97.19 144 THR A O 1
ATOM 1101 N N . ASN A 1 145 ? 4.469 6.031 -15.312 1 94.81 145 ASN A N 1
ATOM 1102 C CA . ASN A 1 145 ? 4.613 7.484 -15.383 1 94.81 145 ASN A CA 1
ATOM 1103 C C . ASN A 1 145 ? 3.295 8.195 -15.086 1 94.81 145 ASN A C 1
ATOM 1105 O O . ASN A 1 145 ? 3.273 9.203 -14.383 1 94.81 145 ASN A O 1
ATOM 1109 N N . LEU A 1 146 ? 2.234 7.664 -15.625 1 95.62 146 LEU A N 1
ATOM 1110 C CA . LEU A 1 146 ? 0.918 8.266 -15.445 1 95.62 146 LEU A CA 1
ATOM 1111 C C . LEU A 1 146 ? 0.503 8.242 -13.977 1 95.62 146 LEU A C 1
ATOM 1113 O O . LEU A 1 146 ? 0.092 9.266 -13.43 1 95.62 146 LEU A O 1
ATOM 1117 N N . VAL A 1 147 ? 0.632 7.078 -13.32 1 95.31 147 VAL A N 1
ATOM 1118 C CA . VAL A 1 147 ? 0.179 6.977 -11.938 1 95.31 147 VAL A CA 1
ATOM 1119 C C . VAL A 1 147 ? 1.071 7.832 -11.039 1 95.31 147 VAL A C 1
ATOM 1121 O O . VAL A 1 147 ? 0.6 8.422 -10.062 1 95.31 147 VAL A O 1
ATOM 1124 N N . LYS A 1 148 ? 2.322 7.871 -11.383 1 90.12 148 LYS A N 1
ATOM 1125 C CA . LYS A 1 148 ? 3.24 8.727 -10.641 1 90.12 148 LYS A CA 1
ATOM 1126 C C . LYS A 1 148 ? 2.861 10.203 -10.789 1 90.12 148 LYS A C 1
ATOM 1128 O O . LYS A 1 148 ? 2.838 10.945 -9.812 1 90.12 148 LYS A O 1
ATOM 1133 N N . SER A 1 149 ? 2.518 10.578 -11.992 1 89.69 149 SER A N 1
ATOM 1134 C CA . SER A 1 149 ? 2.172 11.969 -12.266 1 89.69 149 SER A CA 1
ATOM 1135 C C . SER A 1 149 ? 0.893 12.375 -11.539 1 89.69 149 SER A C 1
ATOM 1137 O O . SER A 1 149 ? 0.665 13.562 -11.289 1 89.69 149 SER A O 1
ATOM 1139 N N . ARG A 1 150 ? 0.112 11.383 -11.18 1 91.12 150 ARG A N 1
ATOM 1140 C CA . ARG A 1 150 ? -1.158 11.625 -10.508 1 91.12 150 ARG A CA 1
ATOM 1141 C C . ARG A 1 150 ? -1.057 11.32 -9.016 1 91.12 150 ARG A C 1
ATOM 1143 O O . ARG A 1 150 ? -2.049 11.406 -8.289 1 91.12 150 ARG A O 1
ATOM 1150 N N . CYS A 1 151 ? 0.122 10.906 -8.594 1 89.38 151 CYS A N 1
ATOM 1151 C CA . CYS A 1 151 ? 0.399 10.578 -7.199 1 89.38 151 CYS A CA 1
ATOM 1152 C C . CYS A 1 151 ? -0.558 9.5 -6.691 1 89.38 151 CYS A C 1
ATOM 1154 O O . CYS A 1 151 ? -1.099 9.617 -5.59 1 89.38 151 CYS A O 1
ATOM 1156 N N . LEU A 1 152 ? -0.81 8.57 -7.566 1 91.06 152 LEU A N 1
ATOM 1157 C CA . LEU A 1 152 ? -1.698 7.473 -7.191 1 91.06 152 LEU A CA 1
ATOM 1158 C C . LEU A 1 152 ? -0.908 6.309 -6.602 1 91.06 152 LEU A C 1
ATOM 1160 O O . LEU A 1 152 ? 0.182 5.988 -7.082 1 91.06 152 LEU A O 1
ATOM 1164 N N . PRO A 1 153 ? -1.42 5.73 -5.555 1 88.62 153 PRO A N 1
ATOM 1165 C CA . PRO A 1 153 ? -0.756 4.578 -4.945 1 88.62 153 PRO A CA 1
ATOM 1166 C C . PRO A 1 153 ? -1.072 3.266 -5.656 1 88.62 153 PRO A C 1
ATOM 1168 O O . PRO A 1 153 ? -1.416 2.273 -5.012 1 88.62 153 PRO A O 1
ATOM 1171 N N . ILE A 1 154 ? -0.995 3.227 -6.918 1 94.75 154 ILE A N 1
ATOM 1172 C CA . ILE A 1 154 ? -1.244 2.041 -7.73 1 94.75 154 ILE A CA 1
ATOM 1173 C C . ILE A 1 154 ? 0.074 1.516 -8.297 1 94.75 154 ILE A C 1
ATOM 1175 O O . ILE A 1 154 ? 0.88 2.285 -8.82 1 94.75 154 ILE A O 1
ATOM 1179 N N . LEU A 1 155 ? 0.319 0.268 -8.125 1 96.62 155 LEU A N 1
ATOM 1180 C CA . LEU A 1 155 ? 1.52 -0.36 -8.664 1 96.62 155 LEU A CA 1
ATOM 1181 C C . LEU A 1 155 ? 1.246 -0.96 -10.039 1 96.62 155 LEU A C 1
ATOM 1183 O O . LEU A 1 155 ? 0.165 -1.503 -10.281 1 96.62 155 LEU A O 1
ATOM 1187 N N . ILE A 1 156 ? 2.227 -0.787 -10.906 1 98.69 156 ILE A N 1
ATOM 1188 C CA . ILE A 1 156 ? 2.125 -1.333 -12.258 1 98.69 156 ILE A CA 1
ATOM 1189 C C . ILE A 1 156 ? 3.064 -2.527 -12.406 1 98.69 156 ILE A C 1
ATOM 1191 O O . ILE A 1 156 ? 4.266 -2.416 -12.148 1 98.69 156 ILE A O 1
ATOM 1195 N N . SER A 1 157 ? 2.531 -3.639 -12.734 1 98.81 157 SER A N 1
ATOM 1196 C CA . SER A 1 157 ? 3.344 -4.836 -12.938 1 98.81 157 SER A CA 1
ATOM 1197 C C . SER A 1 157 ? 2.783 -5.703 -14.055 1 98.81 157 SER A C 1
ATOM 1199 O O . SER A 1 157 ? 1.989 -5.238 -14.875 1 98.81 157 SER A O 1
ATOM 1201 N N . THR A 1 158 ? 3.352 -6.82 -14.281 1 98.88 158 THR A N 1
ATOM 1202 C CA . THR A 1 158 ? 2.863 -7.855 -15.18 1 98.88 158 THR A CA 1
ATOM 1203 C C . THR A 1 158 ? 2.83 -9.211 -14.484 1 98.88 158 THR A C 1
ATOM 1205 O O . THR A 1 158 ? 3.258 -9.336 -13.336 1 98.88 158 THR A O 1
ATOM 1208 N N . VAL A 1 159 ? 2.205 -10.18 -15.164 1 98.88 159 VAL A N 1
ATOM 1209 C CA . VAL A 1 159 ? 2.061 -11.523 -14.609 1 98.88 159 VAL A CA 1
ATOM 1210 C C . VAL A 1 159 ? 2.744 -12.539 -15.523 1 98.88 159 VAL A C 1
ATOM 1212 O O . VAL A 1 159 ? 2.521 -12.539 -16.734 1 98.88 159 VAL A O 1
ATOM 1215 N N . VAL A 1 160 ? 3.562 -13.344 -14.93 1 98.81 160 VAL A N 1
ATOM 1216 C CA . VAL A 1 160 ? 4.238 -14.336 -15.766 1 98.81 160 VAL A CA 1
ATOM 1217 C C . VAL A 1 160 ? 4.012 -15.734 -15.188 1 98.81 160 VAL A C 1
ATOM 1219 O O . VAL A 1 160 ? 3.729 -15.883 -14 1 98.81 160 VAL A O 1
ATOM 1222 N N . ALA A 1 161 ? 4.09 -16.688 -16.094 1 98.31 161 ALA A N 1
ATOM 1223 C CA . ALA A 1 161 ? 3.979 -18.094 -15.719 1 98.31 161 ALA A CA 1
ATOM 1224 C C . ALA A 1 161 ? 5.355 -18.719 -15.508 1 98.31 161 ALA A C 1
ATOM 1226 O O . ALA A 1 161 ? 6.371 -18.141 -15.906 1 98.31 161 ALA A O 1
ATOM 1227 N N . MET A 1 162 ? 5.383 -19.875 -14.914 1 97.81 162 MET A N 1
ATOM 1228 C CA . MET A 1 162 ? 6.641 -20.547 -14.602 1 97.81 162 MET A CA 1
ATOM 1229 C C . MET A 1 162 ? 7.242 -21.172 -15.852 1 97.81 162 MET A C 1
ATOM 1231 O O . MET A 1 162 ? 8.406 -21.594 -15.852 1 97.81 162 MET A O 1
ATOM 1235 N N . SER A 1 163 ? 6.496 -21.141 -16.969 1 96.31 163 SER A N 1
ATOM 1236 C CA . SER A 1 163 ? 7.035 -21.609 -18.25 1 96.31 163 SER A CA 1
ATOM 1237 C C . SER A 1 163 ? 8.188 -20.719 -18.719 1 96.31 163 SER A C 1
ATOM 1239 O O . SER A 1 163 ? 8.906 -21.078 -19.656 1 96.31 163 SER A O 1
ATOM 1241 N N . ASN A 1 164 ? 8.359 -19.656 -18.078 1 98.25 164 ASN A N 1
ATOM 1242 C CA . ASN A 1 164 ? 9.516 -18.797 -18.328 1 98.25 164 ASN A CA 1
ATOM 1243 C C . ASN A 1 164 ? 10.82 -19.484 -17.906 1 98.25 164 ASN A C 1
ATOM 1245 O O . ASN A 1 164 ? 11.898 -19.109 -18.359 1 98.25 164 ASN A O 1
ATOM 1249 N N . LEU A 1 165 ? 10.719 -20.469 -17.047 1 98.25 165 LEU A N 1
ATOM 1250 C CA . LEU A 1 165 ? 11.891 -21.203 -16.578 1 98.25 165 LEU A CA 1
ATOM 1251 C C . LEU A 1 165 ? 12.281 -22.297 -17.578 1 98.25 165 LEU A C 1
ATOM 1253 O O . LEU A 1 165 ? 11.453 -23.125 -17.938 1 98.25 165 LEU A O 1
ATOM 1257 N N . GLY A 1 166 ? 13.484 -22.234 -18.078 1 97.25 166 GLY A N 1
ATOM 1258 C CA . GLY A 1 166 ? 14.031 -23.312 -18.891 1 97.25 166 GLY A CA 1
ATOM 1259 C C . GLY A 1 166 ? 14.578 -24.453 -18.062 1 97.25 166 GLY A C 1
ATOM 1260 O O . GLY A 1 166 ? 14.594 -25.609 -18.516 1 97.25 166 GLY A O 1
ATOM 1261 N N . GLN A 1 167 ? 15.062 -24.109 -16.938 1 96.69 167 GLN A N 1
ATOM 1262 C CA . GLN A 1 167 ? 15.508 -25.047 -15.906 1 96.69 167 GLN A CA 1
ATOM 1263 C C . GLN A 1 167 ? 14.961 -24.672 -14.531 1 96.69 167 GLN A C 1
ATOM 1265 O O . GLN A 1 167 ? 14.961 -23.484 -14.164 1 96.69 167 GLN A O 1
ATOM 1270 N N . SER A 1 168 ? 14.445 -25.703 -13.836 1 95.94 168 SER A N 1
ATOM 1271 C CA . SER A 1 168 ? 13.852 -25.359 -12.547 1 95.94 168 SER A CA 1
ATOM 1272 C C . SER A 1 168 ? 14.242 -26.375 -11.469 1 95.94 168 SER A C 1
ATOM 1274 O O . SER A 1 168 ? 13.875 -26.219 -10.305 1 95.94 168 SER A O 1
ATOM 1276 N N . TYR A 1 169 ? 14.984 -27.406 -11.867 1 95 169 TYR A N 1
ATOM 1277 C CA . TYR A 1 169 ? 15.398 -28.438 -10.922 1 95 169 TYR A CA 1
ATOM 1278 C C . TYR A 1 169 ? 16.891 -28.734 -11.055 1 95 169 TYR A C 1
ATOM 1280 O O . TYR A 1 169 ? 17.391 -28.938 -12.164 1 95 169 TYR A O 1
ATOM 1288 N N . PRO A 1 170 ? 17.641 -28.797 -9.852 1 97.5 170 PRO A N 1
ATOM 1289 C CA . PRO A 1 170 ? 17.203 -28.328 -8.531 1 97.5 170 PRO A CA 1
ATOM 1290 C C . PRO A 1 170 ? 16.922 -26.828 -8.523 1 97.5 170 PRO A C 1
ATOM 1292 O O . PRO A 1 170 ? 17.281 -26.109 -9.461 1 97.5 170 PRO A O 1
ATOM 1295 N N . PRO A 1 171 ? 16.188 -26.375 -7.5 1 98.38 171 PRO A N 1
ATOM 1296 C CA . PRO A 1 171 ? 15.781 -24.969 -7.496 1 98.38 171 PRO A CA 1
ATOM 1297 C C . PRO A 1 171 ? 16.953 -24.016 -7.746 1 98.38 171 PRO A C 1
ATOM 1299 O O . PRO A 1 171 ? 16.812 -23.062 -8.523 1 98.38 171 PRO A O 1
ATOM 1302 N N . SER A 1 172 ? 18.125 -24.266 -7.25 1 98.56 172 SER A N 1
ATOM 1303 C CA . SER A 1 172 ? 19.266 -23.375 -7.391 1 98.56 172 SER A CA 1
ATOM 1304 C C . SER A 1 172 ? 19.734 -23.297 -8.836 1 98.56 172 SER A C 1
ATOM 1306 O O . SER A 1 172 ? 20.516 -22.422 -9.203 1 98.56 172 SER A O 1
ATOM 1308 N N . ALA A 1 173 ? 19.312 -24.203 -9.688 1 98.19 173 ALA A N 1
ATOM 1309 C CA . ALA A 1 173 ? 19.672 -24.219 -11.109 1 98.19 173 ALA A CA 1
ATOM 1310 C C . ALA A 1 173 ? 18.672 -23.406 -11.93 1 98.19 173 ALA A C 1
ATOM 1312 O O . ALA A 1 173 ? 18.781 -23.344 -13.156 1 98.19 173 ALA A O 1
ATOM 1313 N N . GLY A 1 174 ? 17.734 -22.781 -11.242 1 98.44 174 GLY A N 1
ATOM 1314 C CA . GLY A 1 174 ? 16.75 -21.984 -11.953 1 98.44 174 GLY A CA 1
ATOM 1315 C C . GLY A 1 174 ? 17.359 -21.031 -12.961 1 98.44 174 GLY A C 1
ATOM 1316 O O . GLY A 1 174 ? 18.312 -20.328 -12.648 1 98.44 174 GLY A O 1
ATOM 1317 N N . MET A 1 175 ? 16.781 -21.109 -14.219 1 98.56 175 MET A N 1
ATOM 1318 C CA . MET A 1 175 ? 17.234 -20.25 -15.312 1 98.56 175 MET A CA 1
ATOM 1319 C C . MET A 1 175 ? 16.094 -20 -16.297 1 98.56 175 MET A C 1
ATOM 1321 O O . MET A 1 175 ? 15.336 -20.922 -16.625 1 98.56 175 MET A O 1
ATOM 1325 N N . PHE A 1 176 ? 16.062 -18.797 -16.797 1 98.75 176 PHE A N 1
ATOM 1326 C CA . PHE A 1 176 ? 15.047 -18.469 -17.797 1 98.75 176 PHE A CA 1
ATOM 1327 C C . PHE A 1 176 ? 15.406 -19.078 -19.141 1 98.75 176 PHE A C 1
ATOM 1329 O O . PHE A 1 176 ? 16.594 -19.297 -19.438 1 98.75 176 PHE A O 1
ATOM 1336 N N . THR A 1 177 ? 14.398 -19.359 -19.938 1 98.38 177 THR A N 1
ATOM 1337 C CA . THR A 1 177 ? 14.641 -19.688 -21.344 1 98.38 177 THR A CA 1
ATOM 1338 C C . THR A 1 177 ? 15.258 -18.5 -22.078 1 98.38 177 THR A C 1
ATOM 1340 O O . THR A 1 177 ? 15.141 -17.359 -21.625 1 98.38 177 THR A O 1
ATOM 1343 N N . PRO A 1 178 ? 15.891 -18.797 -23.188 1 97.06 178 PRO A N 1
ATOM 1344 C CA . PRO A 1 178 ? 16.453 -17.688 -23.953 1 97.06 178 PRO A CA 1
ATOM 1345 C C . PRO A 1 178 ? 15.414 -16.641 -24.359 1 97.06 178 PRO A C 1
ATOM 1347 O O . PRO A 1 178 ? 15.664 -15.445 -24.266 1 97.06 178 PRO A O 1
ATOM 1350 N N . GLN A 1 179 ? 14.258 -17.062 -24.734 1 96.44 179 GLN A N 1
ATOM 1351 C CA . GLN A 1 179 ? 13.203 -16.141 -25.156 1 96.44 179 GLN A CA 1
ATOM 1352 C C . GLN A 1 179 ? 12.688 -15.32 -23.969 1 96.44 179 GLN A C 1
ATOM 1354 O O . GLN A 1 179 ? 12.438 -14.125 -24.094 1 96.44 179 GLN A O 1
ATOM 1359 N N . ALA A 1 180 ? 12.492 -16.016 -22.859 1 97.44 180 ALA A N 1
ATOM 1360 C CA . ALA A 1 180 ? 12.055 -15.328 -21.641 1 97.44 180 ALA A CA 1
ATOM 1361 C C . ALA A 1 180 ? 13.07 -14.273 -21.219 1 97.44 180 ALA A C 1
ATOM 1363 O O . ALA A 1 180 ? 12.703 -13.156 -20.844 1 97.44 180 ALA A O 1
ATOM 1364 N N . ARG A 1 181 ? 14.312 -14.672 -21.297 1 97.31 181 ARG A N 1
ATOM 1365 C CA . ARG A 1 181 ? 15.375 -13.75 -20.906 1 97.31 181 ARG A CA 1
ATOM 1366 C C . ARG A 1 181 ? 15.297 -12.453 -21.719 1 97.31 181 ARG A C 1
ATOM 1368 O O . ARG A 1 181 ? 15.422 -11.359 -21.156 1 97.31 181 ARG A O 1
ATOM 1375 N N . GLU A 1 182 ? 15.109 -12.562 -22.969 1 97.5 182 GLU A N 1
ATOM 1376 C CA . GLU A 1 182 ? 15.062 -11.414 -23.875 1 97.5 182 GLU A CA 1
ATOM 1377 C C . GLU 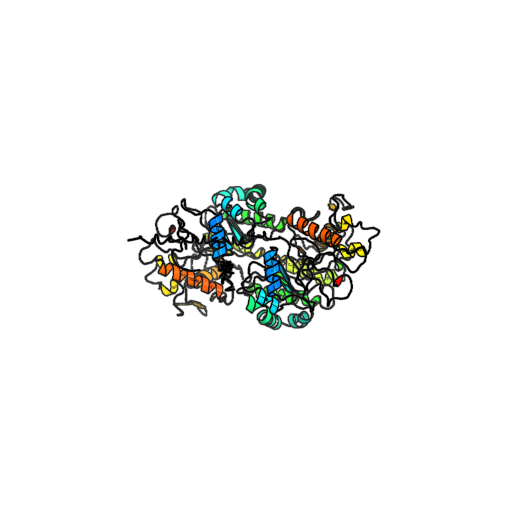A 1 182 ? 13.914 -10.477 -23.516 1 97.5 182 GLU A C 1
ATOM 1379 O O . GLU A 1 182 ? 14.07 -9.258 -23.562 1 97.5 182 GLU A O 1
ATOM 1384 N N . GLN A 1 183 ? 12.781 -11.016 -23.125 1 98.19 183 GLN A N 1
ATOM 1385 C CA . GLN A 1 183 ? 11.578 -10.203 -22.953 1 98.19 183 GLN A CA 1
ATOM 1386 C C . GLN A 1 183 ? 11.344 -9.852 -21.484 1 98.19 183 GLN A C 1
ATOM 1388 O O . GLN A 1 183 ? 10.844 -8.773 -21.172 1 98.19 183 GLN A O 1
ATOM 1393 N N . LEU A 1 184 ? 11.719 -10.727 -20.578 1 98.75 184 LEU A N 1
ATOM 1394 C CA . LEU A 1 184 ? 11.336 -10.602 -19.172 1 98.75 184 LEU A CA 1
ATOM 1395 C C . LEU A 1 184 ? 12.383 -9.82 -18.391 1 98.75 184 LEU A C 1
ATOM 1397 O O . LEU A 1 184 ? 12.047 -9.055 -17.484 1 98.75 184 LEU A O 1
ATOM 1401 N N . VAL A 1 185 ? 13.672 -9.898 -18.719 1 98.56 185 VAL A N 1
ATOM 1402 C CA . VAL A 1 185 ? 14.734 -9.32 -17.906 1 98.56 185 VAL A CA 1
ATOM 1403 C C . VAL A 1 185 ? 14.617 -7.797 -17.906 1 98.56 185 VAL A C 1
ATOM 1405 O O . VAL A 1 185 ? 14.711 -7.156 -16.859 1 98.56 185 VAL A O 1
ATOM 1408 N N . PRO A 1 186 ? 14.359 -7.156 -19.109 1 98.62 186 PRO A N 1
ATOM 1409 C CA . PRO A 1 186 ? 14.141 -5.711 -19.062 1 98.62 186 PRO A CA 1
ATOM 1410 C C . PRO A 1 186 ? 12.953 -5.328 -18.188 1 98.62 186 PRO A C 1
ATOM 1412 O O . PRO A 1 186 ? 12.984 -4.285 -17.516 1 98.62 186 PRO A O 1
ATOM 1415 N N . VAL A 1 187 ? 11.938 -6.145 -18.141 1 98.81 187 VAL A N 1
ATOM 1416 C CA . VAL A 1 187 ? 10.766 -5.91 -17.297 1 98.81 187 VAL A CA 1
ATOM 1417 C C . VAL A 1 187 ? 11.156 -6.012 -15.828 1 98.81 187 VAL A C 1
ATOM 1419 O O . VAL A 1 187 ? 10.812 -5.145 -15.023 1 98.81 187 VAL A O 1
ATOM 1422 N N . LEU A 1 188 ? 11.93 -7.047 -15.5 1 98.75 188 LEU A N 1
ATOM 1423 C CA . LEU A 1 188 ? 12.383 -7.246 -14.133 1 98.75 188 LEU A CA 1
ATOM 1424 C C . LEU A 1 188 ? 13.266 -6.086 -13.672 1 98.75 188 LEU A C 1
ATOM 1426 O O . LEU A 1 188 ? 13.156 -5.629 -12.531 1 98.75 188 LEU A O 1
ATOM 1430 N N . THR A 1 189 ? 14.109 -5.617 -14.523 1 98.06 189 THR A N 1
ATOM 1431 C CA . THR A 1 189 ? 14.969 -4.477 -14.234 1 98.06 189 THR A CA 1
ATOM 1432 C C . THR A 1 189 ? 14.133 -3.23 -13.945 1 98.06 189 THR A C 1
ATOM 1434 O O . THR A 1 189 ? 14.391 -2.516 -12.977 1 98.06 189 THR A O 1
ATOM 1437 N N . PHE A 1 190 ? 13.133 -3.008 -14.773 1 98.25 190 PHE A N 1
ATOM 1438 C CA . PHE A 1 190 ? 12.242 -1.874 -14.578 1 98.25 190 PHE A CA 1
ATOM 1439 C C . PHE A 1 190 ? 11.516 -1.976 -13.242 1 98.25 190 PHE A C 1
ATOM 1441 O O . PHE A 1 190 ? 11.406 -0.989 -12.516 1 98.25 190 PHE A O 1
ATOM 1448 N N . LEU A 1 191 ? 11.039 -3.164 -12.906 1 97.75 191 LEU A N 1
ATOM 1449 C CA . LEU A 1 191 ? 10.344 -3.385 -11.641 1 97.75 191 LEU A CA 1
ATOM 1450 C C . LEU A 1 191 ? 11.273 -3.145 -10.461 1 97.75 191 LEU A C 1
ATOM 1452 O O . LEU A 1 191 ? 10.852 -2.613 -9.43 1 97.75 191 LEU A O 1
ATOM 1456 N N . SER A 1 192 ? 12.492 -3.564 -10.594 1 94 192 SER A N 1
ATOM 1457 C CA . SER A 1 192 ? 13.484 -3.299 -9.555 1 94 192 SER A CA 1
ATOM 1458 C C . SER A 1 192 ? 13.68 -1.8 -9.352 1 94 192 SER A C 1
ATOM 1460 O O . SER A 1 192 ? 13.75 -1.326 -8.211 1 94 192 SER A O 1
ATOM 1462 N N . GLN A 1 193 ? 13.711 -1.048 -10.422 1 90.88 193 GLN A N 1
ATOM 1463 C CA . GLN A 1 193 ? 13.914 0.396 -10.367 1 90.88 193 GLN A CA 1
ATOM 1464 C C . GLN A 1 193 ? 12.734 1.096 -9.703 1 90.88 193 GLN A C 1
ATOM 1466 O O . GLN A 1 193 ? 12.89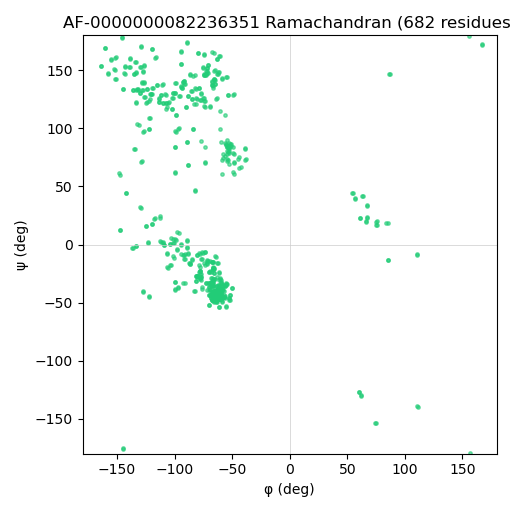8 2.139 -9.07 1 90.88 193 GLN A O 1
ATOM 1471 N N . THR A 1 194 ? 11.609 0.54 -9.836 1 90.56 194 THR A N 1
ATOM 1472 C CA . THR A 1 194 ? 10.406 1.178 -9.32 1 90.56 194 THR A CA 1
ATOM 1473 C C . THR A 1 194 ? 9.984 0.548 -7.992 1 90.56 194 THR A C 1
ATOM 1475 O O . THR A 1 194 ? 8.961 0.919 -7.418 1 90.56 194 THR A O 1
ATOM 1478 N N . ASN A 1 195 ? 10.789 -0.448 -7.5 1 88.19 195 ASN A N 1
ATOM 1479 C CA . ASN A 1 195 ? 10.484 -1.162 -6.262 1 88.19 195 ASN A CA 1
ATOM 1480 C C . ASN A 1 195 ? 9.086 -1.766 -6.289 1 88.19 195 ASN A C 1
ATOM 1482 O O . ASN A 1 195 ? 8.305 -1.579 -5.355 1 88.19 195 ASN A O 1
ATOM 1486 N N . THR A 1 196 ? 8.781 -2.369 -7.406 1 95 196 THR A N 1
ATOM 1487 C CA . THR A 1 196 ? 7.5 -3.027 -7.633 1 95 196 THR A CA 1
ATOM 1488 C C . THR A 1 196 ? 7.691 -4.531 -7.812 1 95 196 THR A C 1
ATOM 1490 O O . THR A 1 196 ? 8.625 -4.969 -8.492 1 95 196 THR A O 1
ATOM 1493 N N . PRO A 1 197 ? 6.82 -5.332 -7.188 1 96.81 197 PRO A N 1
ATOM 1494 C CA . PRO A 1 197 ? 6.988 -6.781 -7.32 1 96.81 197 PRO A CA 1
ATOM 1495 C C . PRO A 1 197 ? 6.625 -7.293 -8.711 1 96.81 197 PRO A C 1
ATOM 1497 O O . PRO A 1 197 ? 5.785 -6.699 -9.391 1 96.81 197 PRO A O 1
ATOM 1500 N N . ILE A 1 198 ? 7.281 -8.406 -9.062 1 98.69 198 ILE A N 1
ATOM 1501 C CA . ILE A 1 198 ? 6.809 -9.203 -10.188 1 98.69 198 ILE A CA 1
ATOM 1502 C C . ILE A 1 198 ? 5.68 -10.125 -9.719 1 98.69 198 ILE A C 1
ATOM 1504 O O . ILE A 1 198 ? 5.738 -10.688 -8.633 1 98.69 198 ILE A O 1
ATOM 1508 N N . LEU A 1 199 ? 4.609 -10.18 -10.5 1 98.81 199 LEU A N 1
ATOM 1509 C CA . LEU A 1 199 ? 3.518 -11.102 -10.211 1 98.81 199 LEU A CA 1
ATOM 1510 C C . LEU A 1 199 ? 3.695 -12.406 -10.969 1 98.81 199 LEU A C 1
ATOM 1512 O O . LEU A 1 199 ? 4.059 -12.406 -12.141 1 98.81 199 LEU A O 1
ATOM 1516 N N . VAL A 1 200 ? 3.496 -13.531 -10.25 1 98.88 200 VAL A N 1
ATOM 1517 C CA . VAL A 1 200 ? 3.787 -14.836 -10.836 1 98.88 200 VAL A CA 1
ATOM 1518 C C . VAL A 1 200 ? 2.627 -15.789 -10.57 1 98.88 200 VAL A C 1
ATOM 1520 O O . VAL A 1 200 ? 1.952 -15.688 -9.539 1 98.88 200 VAL A O 1
ATOM 1523 N N . ASN A 1 201 ? 2.418 -16.688 -11.5 1 98.81 201 ASN A N 1
ATOM 1524 C CA . ASN A 1 201 ? 1.487 -17.797 -11.336 1 98.81 201 ASN A CA 1
ATOM 1525 C C . ASN A 1 201 ? 2.223 -19.125 -11.117 1 98.81 201 ASN A C 1
ATOM 1527 O O . ASN A 1 201 ? 3.035 -19.531 -11.953 1 98.81 201 ASN A O 1
ATOM 1531 N N . ILE A 1 202 ? 1.957 -19.766 -10.031 1 98.75 202 ILE A N 1
ATOM 1532 C CA . ILE A 1 202 ? 2.637 -21.016 -9.664 1 98.75 202 ILE A CA 1
ATOM 1533 C C . ILE A 1 202 ? 1.607 -22.109 -9.445 1 98.75 202 ILE A C 1
ATOM 1535 O O . ILE A 1 202 ? 0.774 -22.031 -8.539 1 98.75 202 ILE A O 1
ATOM 1539 N N . TYR A 1 203 ? 1.745 -23.219 -10.219 1 98.5 203 TYR A N 1
ATOM 1540 C CA . TYR A 1 203 ? 0.793 -24.312 -10.125 1 98.5 203 TYR A CA 1
ATOM 1541 C C . TYR A 1 203 ? 1.512 -25.641 -9.898 1 98.5 203 TYR A C 1
ATOM 1543 O O . TYR A 1 203 ? 1.839 -26.344 -10.852 1 98.5 203 TYR A O 1
ATOM 1551 N N . PRO A 1 204 ? 1.608 -26.078 -8.68 1 98.44 204 PRO A N 1
ATOM 1552 C CA . PRO A 1 204 ? 2.152 -27.391 -8.375 1 98.44 204 PRO A CA 1
ATOM 1553 C C . PRO A 1 204 ? 1.356 -28.531 -9.031 1 98.44 204 PRO A C 1
ATOM 1555 O O . PRO A 1 204 ? 1.925 -29.562 -9.391 1 98.44 204 PRO A O 1
ATOM 1558 N N . TYR A 1 205 ? 0.065 -28.344 -9.227 1 98.56 205 TYR A N 1
ATOM 1559 C CA . TYR A 1 205 ? -0.782 -29.344 -9.859 1 98.56 205 TYR A CA 1
ATOM 1560 C C . TYR A 1 205 ? -0.194 -29.781 -11.195 1 98.56 205 TYR A C 1
ATOM 1562 O O . TYR A 1 205 ? -0.115 -30.984 -11.484 1 98.56 205 TYR A O 1
ATOM 1570 N N . PHE A 1 206 ? 0.217 -28.844 -11.992 1 97 206 PHE A N 1
ATOM 1571 C CA . PHE A 1 206 ? 0.691 -29.188 -13.328 1 97 206 PHE A CA 1
ATOM 1572 C C . PHE A 1 206 ? 2.012 -29.938 -13.258 1 97 206 PHE A C 1
ATOM 1574 O O . PHE A 1 206 ? 2.27 -30.828 -14.078 1 97 206 PHE A O 1
ATOM 1581 N N . ALA A 1 207 ? 2.855 -29.547 -12.352 1 95.81 207 ALA A N 1
ATOM 1582 C CA . ALA A 1 207 ? 4.09 -30.297 -12.148 1 95.81 207 ALA A CA 1
ATOM 1583 C C . ALA A 1 207 ? 3.791 -31.734 -11.758 1 95.81 207 ALA A C 1
ATOM 1585 O O . ALA A 1 207 ? 4.359 -32.688 -12.328 1 95.81 207 ALA A O 1
ATOM 1586 N N . TYR A 1 208 ? 2.885 -31.891 -10.859 1 97.56 208 TYR A N 1
ATOM 1587 C CA . TYR A 1 208 ? 2.518 -33.219 -10.383 1 97.56 208 TYR A CA 1
ATOM 1588 C C . TYR A 1 208 ? 1.847 -34.031 -11.484 1 97.56 208 TYR A C 1
ATOM 1590 O O . TYR A 1 208 ? 2.217 -35.188 -11.734 1 97.56 208 TYR A O 1
ATOM 1598 N N . SER A 1 209 ? 0.878 -33.438 -12.141 1 97.38 209 SER A N 1
ATOM 1599 C CA . SER A 1 209 ? 0.123 -34.125 -13.172 1 97.38 209 SER A CA 1
ATOM 1600 C C . SER A 1 209 ? 1.033 -34.594 -14.305 1 97.38 209 SER A C 1
ATOM 1602 O O . SER A 1 209 ? 0.78 -35.625 -14.938 1 97.38 209 SER A O 1
ATOM 1604 N N . SER A 1 210 ? 2.086 -33.875 -14.586 1 94.88 210 SER A N 1
ATOM 1605 C CA . SER A 1 210 ? 3.002 -34.188 -15.68 1 94.88 210 SER A CA 1
ATOM 1606 C C . SER A 1 210 ? 3.961 -35.312 -15.289 1 94.88 210 SER A C 1
ATOM 1608 O O . SER A 1 210 ? 4.523 -35.969 -16.156 1 94.88 210 SER A O 1
ATOM 1610 N N . ASN A 1 211 ? 4.188 -35.5 -13.961 1 95.12 211 ASN A N 1
ATOM 1611 C CA . ASN A 1 211 ? 5.16 -36.5 -13.516 1 95.12 211 ASN A CA 1
ATOM 1612 C C . ASN A 1 211 ? 4.75 -37.125 -12.188 1 95.12 211 ASN A C 1
ATOM 1614 O O . ASN A 1 211 ? 5.523 -37.094 -11.227 1 95.12 211 ASN A O 1
ATOM 1618 N N . PRO A 1 212 ? 3.594 -37.75 -12.141 1 94.31 212 PRO A N 1
ATOM 1619 C CA . PRO A 1 212 ? 3.07 -38.281 -10.867 1 94.31 212 PRO A CA 1
ATOM 1620 C C . PRO A 1 212 ? 3.863 -39.469 -10.344 1 94.31 212 PRO A C 1
ATOM 1622 O O . PRO A 1 212 ? 3.721 -39.844 -9.18 1 94.31 212 PRO A O 1
ATOM 1625 N N . VAL A 1 213 ? 4.703 -40.062 -11.148 1 94.75 213 VAL A N 1
ATOM 1626 C CA . VAL A 1 213 ? 5.5 -41.219 -10.75 1 94.75 213 VAL A CA 1
ATOM 1627 C C . VAL A 1 213 ? 6.66 -40.781 -9.867 1 94.75 213 VAL A C 1
ATOM 1629 O O . VAL A 1 213 ? 6.977 -41.438 -8.867 1 94.75 213 VAL A O 1
ATOM 1632 N N . ASN A 1 214 ? 7.207 -39.656 -10.18 1 94.44 214 ASN A N 1
ATOM 1633 C CA . ASN A 1 214 ? 8.422 -39.219 -9.5 1 94.44 214 ASN A CA 1
ATOM 1634 C C . ASN A 1 214 ? 8.141 -38.125 -8.469 1 94.44 214 ASN A C 1
ATOM 1636 O O . ASN A 1 214 ? 8.984 -37.844 -7.621 1 94.44 214 ASN A O 1
ATOM 1640 N N . ILE A 1 215 ? 6.996 -37.469 -8.555 1 96.44 215 ILE A N 1
ATOM 1641 C CA . ILE A 1 215 ? 6.609 -36.469 -7.59 1 96.44 215 ILE A CA 1
ATOM 1642 C C . ILE A 1 215 ? 5.504 -37 -6.684 1 96.44 215 ILE A C 1
ATOM 1644 O O . ILE A 1 215 ? 4.418 -37.344 -7.156 1 96.44 215 ILE A O 1
ATOM 1648 N N . SER A 1 216 ? 5.836 -37.062 -5.414 1 97.06 216 SER A N 1
ATOM 1649 C CA . SER A 1 216 ? 4.812 -37.531 -4.492 1 97.06 216 SER A CA 1
ATOM 1650 C C . SER A 1 216 ? 3.707 -36.5 -4.309 1 97.06 216 SER A C 1
ATOM 1652 O O . SER A 1 216 ? 3.975 -35.312 -4.301 1 97.06 216 SER A O 1
ATOM 1654 N N . LEU A 1 217 ? 2.514 -36.969 -4.098 1 98.19 217 LEU A N 1
ATOM 1655 C CA . LEU A 1 217 ? 1.374 -36.094 -3.883 1 98.19 217 LEU A CA 1
ATOM 1656 C C . LEU A 1 217 ? 1.565 -35.25 -2.623 1 98.19 217 LEU A C 1
ATOM 1658 O O . LEU A 1 217 ? 1.295 -34.031 -2.623 1 98.19 217 LEU A O 1
ATOM 1662 N N . ASP A 1 218 ? 2.033 -35.875 -1.598 1 98.38 218 ASP A N 1
ATOM 1663 C CA . ASP A 1 218 ? 2.234 -35.156 -0.338 1 98.38 218 ASP A CA 1
ATOM 1664 C C . ASP A 1 218 ? 3.191 -33.969 -0.517 1 98.38 218 ASP A C 1
ATOM 1666 O O . ASP A 1 218 ? 2.971 -32.906 0.043 1 98.38 218 ASP A O 1
ATOM 1670 N N . TYR A 1 219 ? 4.227 -34.125 -1.333 1 98.5 219 TYR A N 1
ATOM 1671 C CA . TYR A 1 219 ? 5.168 -33.062 -1.671 1 98.5 219 TYR A CA 1
ATOM 1672 C C . TYR A 1 219 ? 4.484 -31.984 -2.482 1 98.5 219 TYR A C 1
ATOM 1674 O O . TYR A 1 219 ? 4.734 -30.797 -2.268 1 98.5 219 TYR A O 1
ATOM 1682 N N . ALA A 1 220 ? 3.578 -32.344 -3.307 1 98.62 220 ALA A N 1
ATOM 1683 C CA . ALA A 1 220 ? 2.928 -31.422 -4.23 1 98.62 220 ALA A CA 1
ATOM 1684 C C . ALA A 1 220 ? 1.89 -30.562 -3.508 1 98.62 220 ALA A C 1
ATOM 1686 O O . ALA A 1 220 ? 1.627 -29.422 -3.906 1 98.62 220 ALA A O 1
ATOM 1687 N N . ILE A 1 221 ? 1.298 -31.094 -2.391 1 98.5 221 ILE A N 1
ATOM 1688 C CA . ILE A 1 221 ? 0.161 -30.406 -1.791 1 98.5 221 ILE A CA 1
ATOM 1689 C C . ILE A 1 221 ? 0.517 -29.969 -0.375 1 98.5 221 ILE A C 1
ATOM 1691 O O . ILE A 1 221 ? -0.359 -29.844 0.485 1 98.5 221 ILE A O 1
ATOM 1695 N N . PHE A 1 222 ? 1.748 -29.812 0.023 1 97.62 222 PHE A N 1
ATOM 1696 C CA . PHE A 1 222 ? 2.23 -29.312 1.304 1 97.62 222 PHE A CA 1
ATOM 1697 C C . PHE A 1 222 ? 1.889 -30.281 2.428 1 97.62 222 PHE A C 1
ATOM 1699 O O . PHE A 1 222 ? 1.521 -29.859 3.527 1 97.62 222 PHE A O 1
ATOM 1706 N N . ASN A 1 223 ? 1.874 -31.531 2.211 1 97.62 223 ASN A N 1
ATOM 1707 C CA . ASN A 1 223 ? 1.323 -32.469 3.195 1 97.62 223 ASN A CA 1
ATOM 1708 C C . ASN A 1 223 ? 2.406 -33.344 3.795 1 97.62 223 ASN A C 1
ATOM 1710 O O . ASN A 1 223 ? 2.139 -34.5 4.176 1 97.62 223 ASN A O 1
ATOM 1714 N N . THR A 1 224 ? 3.654 -32.938 3.779 1 97.19 224 THR A N 1
ATOM 1715 C CA . THR A 1 224 ? 4.758 -33.625 4.434 1 97.19 224 THR A CA 1
ATOM 1716 C C . THR A 1 224 ? 5.754 -32.625 5.016 1 97.19 224 THR A C 1
ATOM 1718 O O . THR A 1 224 ? 5.922 -31.531 4.488 1 97.19 224 THR A O 1
ATOM 1721 N N . LYS A 1 225 ? 6.332 -33 6.102 1 95.25 225 LYS A N 1
ATOM 1722 C CA . LYS A 1 225 ? 7.402 -32.219 6.707 1 95.25 225 LYS A CA 1
ATOM 1723 C C . LYS A 1 225 ? 8.773 -32.781 6.32 1 95.25 225 LYS A C 1
ATOM 1725 O O . LYS A 1 225 ? 9.797 -32.156 6.617 1 95.25 225 LYS A O 1
ATOM 1730 N N . ASP A 1 226 ? 8.742 -33.875 5.598 1 96.81 226 ASP A N 1
ATOM 1731 C CA . ASP A 1 226 ? 10 -34.5 5.168 1 96.81 226 ASP A CA 1
ATOM 1732 C C . ASP A 1 226 ? 10.656 -33.656 4.059 1 96.81 226 ASP A C 1
ATOM 1734 O O . ASP A 1 226 ? 9.969 -33.094 3.213 1 96.81 226 ASP A O 1
ATOM 1738 N N . VAL A 1 227 ? 11.953 -33.719 4.152 1 97.88 227 VAL A N 1
ATOM 1739 C CA . VAL A 1 227 ? 12.703 -33.125 3.061 1 97.88 227 VAL A CA 1
ATOM 1740 C C . VAL A 1 227 ? 12.648 -34 1.83 1 97.88 227 VAL A C 1
ATOM 1742 O O . VAL A 1 227 ? 13.055 -35.188 1.889 1 97.88 227 VAL A O 1
ATOM 1745 N N . VAL A 1 228 ? 12.133 -33.531 0.788 1 97.62 228 VAL A N 1
ATOM 1746 C CA . VAL A 1 228 ? 12 -34.281 -0.447 1 97.62 228 VAL A CA 1
ATOM 1747 C C . VAL A 1 228 ? 13.117 -33.906 -1.414 1 97.62 228 VAL A C 1
ATOM 1749 O O . VAL A 1 228 ? 13.617 -34.781 -2.156 1 97.62 228 VAL A O 1
ATOM 1752 N N . VAL A 1 229 ? 13.5 -32.656 -1.481 1 97.5 229 VAL A N 1
ATOM 1753 C CA . VAL A 1 229 ? 14.57 -32.156 -2.348 1 97.5 229 VAL A CA 1
ATOM 1754 C C . VAL A 1 229 ? 15.641 -31.484 -1.51 1 97.5 229 VAL A C 1
ATOM 1756 O O . VAL A 1 229 ? 15.336 -30.609 -0.687 1 97.5 229 VAL A O 1
ATOM 1759 N N . GLU A 1 230 ? 16.781 -31.922 -1.641 1 97.94 230 GLU A N 1
ATOM 1760 C CA . GLU A 1 230 ? 17.969 -31.25 -1.104 1 97.94 230 GLU A CA 1
ATOM 1761 C C . GLU A 1 230 ? 18.734 -30.5 -2.197 1 97.94 230 GLU A C 1
ATOM 1763 O O . GLU A 1 230 ? 19.047 -31.078 -3.242 1 97.94 230 GLU A O 1
ATOM 1768 N N . ASP A 1 231 ? 18.969 -29.266 -1.988 1 98.06 231 ASP A N 1
ATOM 1769 C CA . ASP A 1 231 ? 19.656 -28.391 -2.93 1 98.06 231 ASP A CA 1
ATOM 1770 C C . ASP A 1 231 ? 20.703 -27.531 -2.219 1 98.06 231 ASP A C 1
ATOM 1772 O O . ASP A 1 231 ? 20.5 -26.344 -1.975 1 98.06 231 ASP A O 1
ATOM 1776 N N . GLY A 1 232 ? 21.953 -28.188 -1.999 1 96.56 232 GLY A N 1
ATOM 1777 C CA . GLY A 1 232 ? 22.922 -27.547 -1.116 1 96.56 232 GLY A CA 1
ATOM 1778 C C . GLY A 1 232 ? 22.391 -27.344 0.293 1 96.56 232 GLY A C 1
ATOM 1779 O O . GLY A 1 232 ? 21.922 -28.297 0.925 1 96.56 232 GLY A O 1
ATOM 1780 N N . PRO A 1 233 ? 22.484 -26.109 0.762 1 96.5 233 PRO A N 1
ATOM 1781 C CA . PRO A 1 233 ? 21.984 -25.859 2.115 1 96.5 233 PRO A CA 1
ATOM 1782 C C . PRO A 1 233 ? 20.469 -25.734 2.174 1 96.5 233 PRO A C 1
ATOM 1784 O O . PRO A 1 233 ? 19.891 -25.672 3.262 1 96.5 233 PRO A O 1
ATOM 1787 N N . MET A 1 234 ? 19.812 -25.719 1.027 1 97.75 234 MET A N 1
ATOM 1788 C CA . MET A 1 234 ? 18.375 -25.531 0.989 1 97.75 234 MET A CA 1
ATOM 1789 C C . MET A 1 234 ? 17.641 -26.859 0.953 1 97.75 234 MET A C 1
ATOM 1791 O O . MET A 1 234 ? 18.062 -27.797 0.264 1 97.75 234 MET A O 1
ATOM 1795 N N . GLN A 1 235 ? 16.609 -26.938 1.745 1 98.38 235 GLN A N 1
ATOM 1796 C CA . GLN A 1 235 ? 15.773 -28.141 1.847 1 98.38 235 GLN A CA 1
ATOM 1797 C C . GLN A 1 235 ? 14.312 -27.828 1.557 1 98.38 235 GLN A C 1
ATOM 1799 O O . GLN A 1 235 ? 13.773 -26.844 2.068 1 98.38 235 GLN A O 1
ATOM 1804 N N . TYR A 1 236 ? 13.703 -28.641 0.759 1 98.56 236 TYR A N 1
ATOM 1805 C CA . TYR A 1 236 ? 12.328 -28.391 0.356 1 98.56 236 TYR A CA 1
ATOM 1806 C C . TYR A 1 236 ? 11.414 -29.547 0.756 1 98.56 236 TYR A C 1
ATOM 1808 O O . TYR A 1 236 ? 11.68 -30.703 0.409 1 98.56 236 TYR A O 1
ATOM 1816 N N . SER A 1 237 ? 10.344 -29.203 1.398 1 98.44 237 SER A N 1
ATOM 1817 C CA . SER A 1 237 ? 9.328 -30.172 1.795 1 98.44 237 SER A CA 1
ATOM 1818 C C . SER A 1 237 ? 8.047 -29.984 0.977 1 98.44 237 SER A C 1
ATOM 1820 O O . SER A 1 237 ? 7.055 -30.672 1.211 1 98.44 237 SER A O 1
ATOM 1822 N N . ASN A 1 238 ? 8.078 -29.062 0.061 1 98.56 238 ASN A N 1
ATOM 1823 C CA . ASN A 1 238 ? 6.965 -28.875 -0.866 1 98.56 238 ASN A CA 1
ATOM 1824 C C . ASN A 1 238 ? 7.438 -28.281 -2.189 1 98.56 238 ASN A C 1
ATOM 1826 O O . ASN A 1 238 ? 8.406 -27.516 -2.225 1 98.56 238 ASN A O 1
ATOM 1830 N N . ILE A 1 239 ? 6.73 -28.609 -3.246 1 98.31 239 ILE A N 1
ATOM 1831 C CA . ILE A 1 239 ? 7.172 -28.266 -4.59 1 98.31 239 ILE A CA 1
ATOM 1832 C C . ILE A 1 239 ? 6.883 -26.781 -4.855 1 98.31 239 ILE A C 1
ATOM 1834 O O . ILE A 1 239 ? 7.543 -26.156 -5.688 1 98.31 239 ILE A O 1
ATOM 1838 N N . PHE A 1 240 ? 5.891 -26.172 -4.18 1 98.75 240 PHE A N 1
ATOM 1839 C CA . PHE A 1 240 ? 5.602 -24.75 -4.328 1 98.75 240 PHE A CA 1
ATOM 1840 C C . PHE A 1 240 ? 6.84 -23.906 -4.035 1 98.75 240 PHE A C 1
ATOM 1842 O O . PHE A 1 240 ? 7.254 -23.094 -4.859 1 98.75 240 PHE A O 1
ATOM 1849 N N . ASP A 1 241 ? 7.422 -24.141 -2.887 1 98.75 241 ASP A N 1
ATOM 1850 C CA . ASP A 1 241 ? 8.625 -23.406 -2.498 1 98.75 241 ASP A CA 1
ATOM 1851 C C . ASP A 1 241 ? 9.758 -23.656 -3.492 1 98.75 241 ASP A C 1
ATOM 1853 O O . ASP A 1 241 ? 10.523 -22.734 -3.801 1 98.75 241 ASP A O 1
ATOM 1857 N N . ALA A 1 242 ? 9.852 -24.875 -3.953 1 98.69 242 ALA A N 1
ATOM 1858 C CA . ALA A 1 242 ? 10.906 -25.203 -4.91 1 98.69 242 ALA A CA 1
ATOM 1859 C C . ALA A 1 242 ? 10.758 -24.406 -6.195 1 98.69 242 ALA A C 1
ATOM 1861 O O . ALA A 1 242 ? 11.734 -23.844 -6.703 1 98.69 242 ALA A O 1
ATOM 1862 N N . ILE A 1 243 ? 9.539 -24.328 -6.68 1 98.56 243 ILE A N 1
ATOM 1863 C CA . ILE A 1 243 ? 9.266 -23.594 -7.91 1 98.56 243 ILE A CA 1
ATOM 1864 C C . ILE A 1 243 ? 9.492 -22.094 -7.68 1 98.56 243 ILE A C 1
ATOM 1866 O O . ILE A 1 243 ? 10.125 -21.422 -8.492 1 98.56 243 ILE A O 1
ATOM 1870 N N . PHE A 1 244 ? 8.945 -21.594 -6.547 1 98.69 244 PHE A N 1
ATOM 1871 C CA . PHE A 1 244 ? 9.125 -20.203 -6.16 1 98.69 244 PHE A CA 1
ATOM 1872 C C . PHE A 1 244 ? 10.602 -19.812 -6.152 1 98.69 244 PHE A C 1
ATOM 1874 O O . PHE A 1 244 ? 11 -18.844 -6.785 1 98.69 244 PHE A O 1
ATOM 1881 N N . ASP A 1 245 ? 11.398 -20.672 -5.527 1 98.81 245 ASP A N 1
ATOM 1882 C CA . ASP A 1 245 ? 12.812 -20.391 -5.348 1 98.81 245 ASP A CA 1
ATOM 1883 C C . ASP A 1 245 ? 13.57 -20.516 -6.668 1 98.81 245 ASP A C 1
ATOM 1885 O O . ASP A 1 245 ? 14.539 -19.797 -6.914 1 98.81 245 ASP A O 1
ATOM 1889 N N . ALA A 1 246 ? 13.148 -21.422 -7.52 1 98.75 246 ALA A N 1
ATOM 1890 C CA . ALA A 1 246 ? 13.773 -21.531 -8.836 1 98.75 246 ALA A CA 1
ATOM 1891 C C . ALA A 1 246 ? 13.625 -20.219 -9.617 1 98.75 246 ALA A C 1
ATOM 1893 O O . ALA A 1 246 ? 14.562 -19.797 -10.305 1 98.75 246 ALA A O 1
ATOM 1894 N N . PHE A 1 247 ? 12.492 -19.625 -9.477 1 98.81 247 PHE A N 1
ATOM 1895 C CA . PHE A 1 247 ? 12.273 -18.344 -10.148 1 98.81 247 PHE A CA 1
ATOM 1896 C C . PHE A 1 247 ? 13.148 -17.25 -9.539 1 98.81 247 PHE A C 1
ATOM 1898 O O . PHE A 1 247 ? 13.734 -16.438 -10.258 1 98.81 247 PHE A O 1
ATOM 1905 N N . VAL A 1 248 ? 13.273 -17.25 -8.211 1 98.38 248 VAL A N 1
ATOM 1906 C CA . VAL A 1 248 ? 14.125 -16.281 -7.52 1 98.38 248 VAL A CA 1
ATOM 1907 C C . VAL A 1 248 ? 15.562 -16.438 -8 1 98.38 248 VAL A C 1
ATOM 1909 O O . VAL A 1 248 ? 16.219 -15.445 -8.328 1 98.38 248 VAL A O 1
ATOM 1912 N N . TRP A 1 249 ? 16.047 -17.688 -8.094 1 98.56 249 TRP A N 1
ATOM 1913 C CA . TRP A 1 249 ? 17.391 -17.953 -8.578 1 98.56 249 TRP A CA 1
ATOM 1914 C C . TRP A 1 249 ? 17.578 -17.438 -10 1 98.56 249 TRP A C 1
ATOM 1916 O O . TRP A 1 249 ? 18.609 -16.859 -10.336 1 98.56 249 TRP A O 1
ATOM 1926 N N . ALA A 1 250 ? 16.609 -17.688 -10.812 1 98.81 250 ALA A N 1
ATOM 1927 C CA . ALA A 1 250 ? 16.672 -17.234 -12.203 1 98.81 250 ALA A CA 1
ATOM 1928 C C . ALA A 1 250 ? 16.797 -15.719 -12.281 1 98.81 250 ALA A C 1
ATOM 1930 O O . ALA A 1 250 ? 17.594 -15.195 -13.07 1 98.81 250 ALA A O 1
ATOM 1931 N N . MET A 1 251 ? 16.047 -14.977 -11.461 1 98.56 251 MET A N 1
ATOM 1932 C CA . MET A 1 251 ? 16.141 -13.516 -11.438 1 98.56 251 MET A CA 1
ATOM 1933 C C . MET A 1 251 ? 17.531 -13.062 -11.008 1 98.56 251 MET A C 1
ATOM 1935 O O . MET A 1 251 ? 18.109 -12.164 -11.625 1 98.56 251 MET A O 1
ATOM 1939 N N . GLU A 1 252 ? 18.016 -13.719 -10.008 1 98.06 252 GLU A N 1
ATOM 1940 C CA . GLU A 1 252 ? 19.312 -13.297 -9.461 1 98.06 252 GLU A CA 1
ATOM 1941 C C . GLU A 1 252 ? 20.438 -13.547 -10.453 1 98.06 252 GLU A C 1
ATOM 1943 O O . GLU A 1 252 ? 21.406 -12.781 -10.516 1 98.06 252 GLU A O 1
ATOM 1948 N N . LYS A 1 253 ? 20.344 -14.562 -11.234 1 98.31 253 LYS A N 1
ATOM 1949 C CA . LYS A 1 253 ? 21.328 -14.859 -12.266 1 98.31 253 LYS A CA 1
ATOM 1950 C C . LYS A 1 253 ? 21.312 -13.797 -13.359 1 98.31 253 LYS A C 1
ATOM 1952 O O . LYS A 1 253 ? 22.266 -13.688 -14.141 1 98.31 253 LYS A O 1
ATOM 1957 N N . GLU A 1 254 ? 20.25 -13.094 -13.438 1 98.25 254 GLU A N 1
ATOM 1958 C CA . GLU A 1 254 ? 20.141 -11.984 -14.383 1 98.25 254 GLU A CA 1
ATOM 1959 C C . GLU A 1 254 ? 20.438 -10.648 -13.695 1 98.25 254 GLU A C 1
ATOM 1961 O O . GLU A 1 254 ? 20.031 -9.594 -14.188 1 98.25 254 GLU A O 1
ATOM 1966 N N . ASP A 1 255 ? 20.922 -10.664 -12.531 1 96.81 255 ASP A N 1
ATOM 1967 C CA . ASP A 1 255 ? 21.375 -9.523 -11.742 1 96.81 255 ASP A CA 1
ATOM 1968 C C . ASP A 1 255 ? 20.203 -8.742 -11.18 1 96.81 255 ASP A C 1
ATOM 1970 O O . ASP A 1 255 ? 20.297 -7.535 -10.945 1 96.81 255 ASP A O 1
ATOM 1974 N N . VAL A 1 256 ? 19.094 -9.328 -11.102 1 96.56 256 VAL A N 1
ATOM 1975 C CA . VAL A 1 256 ? 17.953 -8.75 -10.398 1 96.56 256 VAL A CA 1
ATOM 1976 C C . VAL A 1 256 ? 17.859 -9.328 -8.984 1 96.56 256 VAL A C 1
ATOM 1978 O O . VAL A 1 256 ? 17.328 -10.422 -8.781 1 96.56 256 VAL A O 1
ATOM 1981 N N . MET A 1 257 ? 18.391 -8.477 -8.07 1 91.56 257 MET A N 1
ATOM 1982 C CA . MET A 1 257 ? 18.5 -8.938 -6.688 1 91.56 257 MET A CA 1
ATOM 1983 C C . MET A 1 257 ? 17.344 -8.406 -5.844 1 91.56 257 MET A C 1
ATOM 1985 O O . MET A 1 257 ? 16.891 -7.277 -6.039 1 91.56 257 MET A O 1
ATOM 1989 N N . ASP A 1 258 ? 16.828 -9.188 -5.031 1 87.12 258 ASP A N 1
ATOM 1990 C CA . ASP A 1 258 ? 15.938 -8.781 -3.949 1 87.12 258 ASP A CA 1
ATOM 1991 C C . ASP A 1 258 ? 14.617 -8.25 -4.496 1 87.12 258 ASP A C 1
ATOM 1993 O O . ASP A 1 258 ? 13.992 -7.371 -3.896 1 87.12 258 ASP A O 1
ATOM 1997 N N . LEU A 1 259 ? 14.227 -8.648 -5.707 1 93.75 259 LEU A N 1
ATOM 1998 C CA . LEU A 1 259 ? 12.914 -8.258 -6.215 1 93.75 259 LEU A CA 1
ATOM 1999 C C . LEU A 1 259 ? 11.812 -9.078 -5.555 1 93.75 259 LEU A C 1
ATOM 2001 O O . LEU A 1 259 ? 11.859 -10.312 -5.555 1 93.75 259 LEU A O 1
ATOM 2005 N N . SER A 1 260 ? 10.852 -8.391 -4.996 1 94.25 260 SER A N 1
ATOM 2006 C CA . SER A 1 260 ? 9.734 -9.078 -4.355 1 94.25 260 SER A CA 1
ATOM 2007 C C . SER A 1 260 ? 8.828 -9.742 -5.391 1 94.25 260 SER A C 1
ATOM 2009 O O . SER A 1 260 ? 8.797 -9.328 -6.551 1 94.25 260 SER A O 1
ATOM 2011 N N . MET A 1 261 ? 8.133 -10.781 -4.949 1 96.94 261 MET A N 1
ATOM 2012 C CA . MET A 1 261 ? 7.191 -11.516 -5.793 1 96.94 261 MET A CA 1
ATOM 2013 C C . MET A 1 261 ? 5.82 -11.602 -5.129 1 96.94 261 MET A C 1
ATOM 2015 O O . MET A 1 261 ? 5.727 -11.742 -3.908 1 96.94 261 MET A O 1
ATOM 2019 N N . VAL A 1 262 ? 4.793 -11.438 -5.938 1 97.81 262 VAL A N 1
ATOM 2020 C CA . VAL A 1 262 ? 3.424 -11.734 -5.527 1 97.81 262 VAL A CA 1
ATOM 2021 C C . VAL A 1 262 ? 2.889 -12.922 -6.328 1 97.81 262 VAL A C 1
ATOM 2023 O O . VAL A 1 262 ? 2.996 -12.953 -7.555 1 97.81 262 VAL A O 1
ATOM 2026 N N . VAL A 1 263 ? 2.4 -13.953 -5.629 1 98.62 263 VAL A N 1
ATOM 2027 C CA . VAL A 1 263 ? 1.801 -15.102 -6.301 1 98.62 263 VAL A CA 1
ATOM 2028 C C . VAL A 1 263 ? 0.337 -14.805 -6.617 1 98.62 263 VAL A C 1
ATOM 2030 O O . VAL A 1 263 ? -0.541 -15 -5.773 1 98.62 263 VAL A O 1
ATOM 2033 N N . THR A 1 264 ? 0.095 -14.438 -7.84 1 98.62 264 THR A N 1
ATOM 2034 C CA . THR A 1 264 ? -1.224 -13.922 -8.188 1 98.62 264 THR A CA 1
ATOM 2035 C C . THR A 1 264 ? -2.176 -15.062 -8.547 1 98.62 264 THR A C 1
ATOM 2037 O O . THR A 1 264 ? -3.391 -14.867 -8.594 1 98.62 264 THR A O 1
ATOM 2040 N N . GLU A 1 265 ? -1.6 -16.219 -8.82 1 98.69 265 GLU A N 1
ATOM 2041 C CA . GLU A 1 265 ? -2.42 -17.406 -9.008 1 98.69 265 GLU A CA 1
ATOM 2042 C C . GLU A 1 265 ? -1.721 -18.656 -8.461 1 98.69 265 GLU A C 1
ATOM 2044 O O . GLU A 1 265 ? -0.531 -18.859 -8.703 1 98.69 265 GLU A O 1
ATOM 2049 N N . THR A 1 266 ? -2.381 -19.422 -7.766 1 98.81 266 THR A N 1
ATOM 2050 C CA . THR A 1 266 ? -2.086 -20.812 -7.457 1 98.81 266 THR A CA 1
ATOM 2051 C C . THR A 1 266 ? -3.361 -21.578 -7.105 1 98.81 266 THR A C 1
ATOM 2053 O O . THR A 1 266 ? -4.402 -20.969 -6.855 1 98.81 266 THR A O 1
ATOM 2056 N N . GLY A 1 267 ? -3.344 -22.891 -7.219 1 98.69 267 GLY A N 1
ATOM 2057 C CA . GLY A 1 267 ? -4.539 -23.672 -6.922 1 98.69 267 GLY A CA 1
ATOM 2058 C C . GLY A 1 267 ? -4.449 -25.109 -7.391 1 98.69 267 GLY A C 1
ATOM 2059 O O . GLY A 1 267 ? -3.473 -25.5 -8.039 1 98.69 267 GLY A O 1
ATOM 2060 N N . TRP A 1 268 ? -5.445 -25.844 -6.992 1 98.81 268 TRP A N 1
ATOM 2061 C CA . TRP A 1 268 ? -5.629 -27.25 -7.375 1 98.81 268 TRP A CA 1
ATOM 2062 C C . TRP A 1 268 ? -7.07 -27.516 -7.805 1 98.81 268 TRP A C 1
ATOM 2064 O O . TRP A 1 268 ? -8.008 -27.203 -7.066 1 98.81 268 TRP A O 1
ATOM 2074 N N . PRO A 1 269 ? -7.277 -28 -9.031 1 98.62 269 PRO A N 1
ATOM 2075 C CA . PRO A 1 269 ? -8.656 -28.281 -9.438 1 98.62 269 PRO A CA 1
ATOM 2076 C C . PRO A 1 269 ? -9.305 -29.391 -8.625 1 98.62 269 PRO A C 1
ATOM 2078 O O . PRO A 1 269 ? -8.625 -30.344 -8.219 1 98.62 269 PRO A O 1
ATOM 2081 N N . SER A 1 270 ? -10.625 -29.328 -8.469 1 98.56 270 SER A N 1
ATOM 2082 C CA . SER A 1 270 ? -11.352 -30.297 -7.664 1 98.56 270 SER A CA 1
ATOM 2083 C C . SER A 1 270 ? -11.898 -31.422 -8.531 1 98.56 270 SER A C 1
ATOM 2085 O O . SER A 1 270 ? -12.461 -32.406 -8.016 1 98.56 270 SER A O 1
ATOM 2087 N N . ALA A 1 271 ? -11.797 -31.297 -9.852 1 98.19 271 ALA A N 1
ATOM 2088 C CA . ALA A 1 271 ? -12.258 -32.312 -10.797 1 98.19 271 ALA A CA 1
ATOM 2089 C C . ALA A 1 271 ? -11.602 -32.125 -12.164 1 98.19 271 ALA A C 1
ATOM 2091 O O . ALA A 1 271 ? -10.891 -31.141 -12.391 1 98.19 271 ALA A O 1
ATOM 2092 N N . GLY A 1 272 ? -11.789 -33.125 -13.008 1 97.88 272 GLY A N 1
ATOM 2093 C CA . GLY A 1 272 ? -11.422 -32.969 -14.406 1 97.88 272 GLY A CA 1
ATOM 2094 C C . GLY A 1 272 ? -10.219 -33.812 -14.805 1 97.88 272 GLY A C 1
ATOM 2095 O O . GLY A 1 272 ? -9.883 -33.906 -15.984 1 97.88 272 GLY A O 1
ATOM 2096 N N . ASN A 1 273 ? -9.531 -34.438 -13.836 1 97.5 273 ASN A N 1
ATOM 2097 C CA . ASN A 1 273 ? -8.391 -35.281 -14.156 1 97.5 273 ASN A CA 1
ATOM 2098 C C . ASN A 1 273 ? -8.336 -36.531 -13.25 1 97.5 273 ASN A C 1
ATOM 2100 O O . ASN A 1 273 ? -7.297 -36.812 -12.656 1 97.5 273 ASN A O 1
ATOM 2104 N N . GLY A 1 274 ? -9.539 -37.125 -13.109 1 95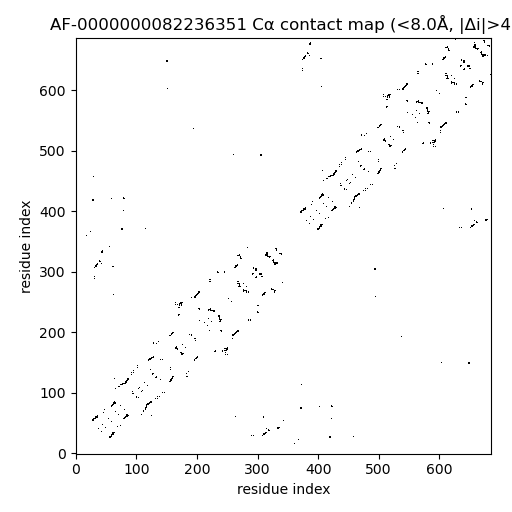.12 274 GLY A N 1
ATOM 2105 C CA . GLY A 1 274 ? -9.641 -38.406 -12.398 1 95.12 274 GLY A CA 1
ATOM 2106 C C . GLY A 1 274 ? -9.203 -38.312 -10.945 1 95.12 274 GLY A C 1
ATOM 2107 O O . GLY A 1 274 ? -9.656 -37.406 -10.219 1 95.12 274 GLY A O 1
ATOM 2108 N N . TYR A 1 275 ? -8.328 -39.219 -10.539 1 94 275 TYR A N 1
ATOM 2109 C CA . TYR A 1 275 ? -7.961 -39.344 -9.133 1 94 275 TYR A CA 1
ATOM 2110 C C . TYR A 1 275 ? -6.996 -38.25 -8.719 1 94 275 TYR A C 1
ATOM 2112 O O . TYR A 1 275 ? -6.762 -38.031 -7.523 1 94 275 TYR A O 1
ATOM 2120 N N . LEU A 1 276 ? -6.434 -37.531 -9.648 1 96.31 276 LEU A N 1
ATOM 2121 C CA . LEU A 1 276 ? -5.477 -36.469 -9.336 1 96.31 276 LEU A CA 1
ATOM 2122 C C . LEU A 1 276 ? -6.195 -35.219 -8.844 1 96.31 276 LEU A C 1
ATOM 2124 O O . LEU A 1 276 ? -5.566 -34.312 -8.273 1 96.31 276 LEU A O 1
ATOM 2128 N N . THR A 1 277 ? -7.496 -35.125 -9.141 1 98.31 277 THR A N 1
ATOM 2129 C CA . THR A 1 277 ? -8.266 -33.938 -8.836 1 98.31 277 THR A CA 1
ATOM 2130 C C . THR A 1 277 ? -9.562 -34.281 -8.125 1 98.31 277 THR A C 1
ATOM 2132 O O . THR A 1 277 ? -10.508 -34.781 -8.75 1 98.31 277 THR A O 1
ATOM 2135 N N . THR A 1 278 ? -9.633 -34.094 -6.879 1 98 278 THR A N 1
ATOM 2136 C CA . THR A 1 278 ? -10.797 -34.281 -6.02 1 98 278 THR A CA 1
ATOM 2137 C C . THR A 1 278 ? -10.984 -33.094 -5.082 1 98 278 THR A C 1
ATOM 2139 O O . THR A 1 278 ? -10.031 -32.375 -4.812 1 98 278 THR A O 1
ATOM 2142 N N . PRO A 1 279 ? -12.203 -32.906 -4.609 1 98.06 279 PRO A N 1
ATOM 2143 C CA . PRO A 1 279 ? -12.398 -31.828 -3.643 1 98.06 279 PRO A CA 1
ATOM 2144 C C . PRO A 1 279 ? -11.477 -31.953 -2.434 1 98.06 279 PRO A C 1
ATOM 2146 O O . PRO A 1 279 ? -11 -30.938 -1.919 1 98.06 279 PRO A O 1
ATOM 2149 N N . ASP A 1 280 ? -11.172 -33.125 -2.031 1 97.81 280 ASP A N 1
ATOM 2150 C CA . ASP A 1 280 ? -10.32 -33.344 -0.859 1 97.81 280 ASP A CA 1
ATOM 2151 C C . ASP A 1 280 ? -8.891 -32.875 -1.127 1 97.81 280 ASP A C 1
ATOM 2153 O O . ASP A 1 280 ? -8.281 -32.219 -0.286 1 97.81 280 ASP A O 1
ATOM 2157 N N . ILE A 1 281 ? -8.367 -33.281 -2.258 1 98.44 281 ILE A N 1
ATOM 2158 C CA . ILE A 1 281 ? -7.004 -32.875 -2.594 1 98.44 281 ILE A CA 1
ATOM 2159 C C . ILE A 1 281 ? -6.93 -31.359 -2.781 1 98.44 281 ILE A C 1
ATOM 2161 O O . ILE A 1 281 ? -6.008 -30.719 -2.285 1 98.44 281 ILE A O 1
ATOM 2165 N N . ALA A 1 282 ? -7.93 -30.812 -3.447 1 98.62 282 ALA A N 1
ATOM 2166 C CA . ALA A 1 282 ? -7.996 -29.375 -3.643 1 98.62 282 ALA A CA 1
ATOM 2167 C C . ALA A 1 282 ? -8.055 -28.641 -2.305 1 98.62 282 ALA A C 1
ATOM 2169 O O . ALA A 1 282 ? -7.332 -27.656 -2.092 1 98.62 282 ALA A O 1
ATOM 2170 N N . ALA A 1 283 ? -8.852 -29.141 -1.438 1 98.38 283 ALA A N 1
ATOM 2171 C CA . ALA A 1 283 ? -8.977 -28.562 -0.104 1 98.38 283 ALA A CA 1
ATOM 2172 C C . ALA A 1 283 ? -7.641 -28.594 0.637 1 98.38 283 ALA A C 1
ATOM 2174 O O . ALA A 1 283 ? -7.262 -27.641 1.304 1 98.38 283 ALA A O 1
ATOM 2175 N N . THR A 1 284 ? -7.012 -29.703 0.521 1 98.44 284 THR A N 1
ATOM 2176 C CA . THR A 1 284 ? -5.738 -29.875 1.212 1 98.44 284 THR A CA 1
ATOM 2177 C C . THR A 1 284 ? -4.695 -28.906 0.668 1 98.44 284 THR A C 1
ATOM 2179 O O . THR A 1 284 ? -4.047 -28.188 1.435 1 98.44 284 THR A O 1
ATOM 2182 N N . TYR A 1 285 ? -4.539 -28.828 -0.602 1 98.69 285 TYR A N 1
ATOM 2183 C CA . TYR A 1 285 ? -3.549 -27.938 -1.191 1 98.69 285 TYR A CA 1
ATOM 2184 C C . TYR A 1 285 ? -3.848 -26.484 -0.838 1 98.69 285 TYR A C 1
ATOM 2186 O O . TYR A 1 285 ? -2.982 -25.766 -0.325 1 98.69 285 TYR A O 1
ATOM 2194 N N . ASN A 1 286 ? -5.078 -26.078 -1.136 1 98.44 286 ASN A N 1
ATOM 2195 C CA . ASN A 1 286 ? -5.445 -24.672 -0.94 1 98.44 286 ASN A CA 1
ATOM 2196 C C . ASN A 1 286 ? -5.41 -24.297 0.535 1 98.44 286 ASN A C 1
ATOM 2198 O O . ASN A 1 286 ? -4.988 -23.188 0.881 1 98.44 286 ASN A O 1
ATOM 2202 N N . GLY A 1 287 ? -5.855 -25.156 1.348 1 97.69 287 GLY A N 1
ATOM 2203 C CA . GLY A 1 287 ? -5.758 -24.922 2.777 1 97.69 287 GLY A CA 1
ATOM 2204 C C . GLY A 1 287 ? -4.324 -24.781 3.266 1 97.69 287 GLY A C 1
ATOM 2205 O O . GLY A 1 287 ? -4.008 -23.891 4.055 1 97.69 287 GLY A O 1
ATOM 2206 N N . ASN A 1 288 ? -3.471 -25.688 2.828 1 98.06 288 ASN A N 1
ATOM 2207 C CA . ASN A 1 288 ? -2.068 -25.656 3.232 1 98.06 288 ASN A CA 1
ATOM 2208 C C . ASN A 1 288 ? -1.353 -24.438 2.676 1 98.06 288 ASN A C 1
ATOM 2210 O O . ASN A 1 288 ? -0.452 -23.891 3.318 1 98.06 288 ASN A O 1
ATOM 2214 N N . PHE A 1 289 ? -1.747 -23.984 1.51 1 98.12 289 PHE A N 1
ATOM 2215 C CA . PHE A 1 289 ? -1.209 -22.75 0.963 1 98.12 289 PHE A CA 1
ATOM 2216 C C . PHE A 1 289 ? -1.547 -21.562 1.865 1 98.12 289 PHE A C 1
ATOM 2218 O O . PHE A 1 289 ? -0.682 -20.75 2.166 1 98.12 289 PHE A O 1
ATOM 2225 N N . ILE A 1 290 ? -2.807 -21.484 2.285 1 95.75 290 ILE A N 1
ATOM 2226 C CA . ILE A 1 290 ? -3.234 -20.406 3.184 1 95.75 290 ILE A CA 1
ATOM 2227 C C . ILE A 1 290 ? -2.385 -20.438 4.453 1 95.75 290 ILE A C 1
ATOM 2229 O O . ILE A 1 290 ? -1.868 -19.406 4.879 1 95.75 290 ILE A O 1
ATOM 2233 N N . LYS A 1 291 ? -2.184 -21.594 5 1 94.81 291 LYS A N 1
ATOM 2234 C CA . LYS A 1 291 ? -1.386 -21.734 6.215 1 94.81 291 LYS A CA 1
ATOM 2235 C C . LYS A 1 291 ? 0.059 -21.297 5.977 1 94.81 291 LYS A C 1
ATOM 2237 O O . LYS A 1 291 ? 0.675 -20.672 6.832 1 94.81 291 LYS A O 1
ATOM 2242 N N . HIS A 1 292 ? 0.532 -21.656 4.828 1 96.19 292 HIS A N 1
ATOM 2243 C CA . HIS A 1 292 ? 1.898 -21.297 4.469 1 96.19 292 HIS A CA 1
ATOM 2244 C C . HIS A 1 292 ? 2.072 -19.781 4.41 1 96.19 292 HIS A C 1
ATOM 2246 O O . HIS A 1 292 ? 3.016 -19.25 4.988 1 96.19 292 HIS A O 1
ATOM 2252 N N . VAL A 1 293 ? 1.173 -19.109 3.795 1 93.75 293 VAL A N 1
ATOM 2253 C CA . VAL A 1 293 ? 1.201 -17.656 3.666 1 93.75 293 VAL A CA 1
ATOM 2254 C C . VAL A 1 293 ? 1.064 -17.016 5.043 1 93.75 293 VAL A C 1
ATOM 2256 O O . VAL A 1 293 ? 1.82 -16.094 5.387 1 93.75 293 VAL A O 1
ATOM 2259 N N . GLU A 1 294 ? 0.194 -17.531 5.805 1 88.31 294 GLU A N 1
ATOM 2260 C CA . GLU A 1 294 ? -0.093 -16.969 7.125 1 88.31 294 GLU A CA 1
ATOM 2261 C C . GLU A 1 294 ? 1.086 -17.156 8.07 1 88.31 294 GLU A C 1
ATOM 2263 O O . GLU A 1 294 ? 1.309 -16.344 8.969 1 88.31 294 GLU A O 1
ATOM 2268 N N . SER A 1 295 ? 1.838 -18.172 7.863 1 89.75 295 SER A N 1
ATOM 2269 C CA . SER A 1 295 ? 2.938 -18.5 8.766 1 89.75 295 SER A CA 1
ATOM 2270 C C . SER A 1 295 ? 4.051 -17.469 8.68 1 89.75 295 SER A C 1
ATOM 2272 O O . SER A 1 295 ? 4.805 -17.266 9.633 1 89.75 295 SER A O 1
ATOM 2274 N N . GLY A 1 296 ? 4.215 -16.922 7.492 1 89.25 296 GLY A N 1
ATOM 2275 C CA . GLY A 1 296 ? 5.289 -15.961 7.301 1 89.25 296 GLY A CA 1
ATOM 2276 C C . GLY A 1 296 ? 6.66 -16.609 7.215 1 89.25 296 GLY A C 1
ATOM 2277 O O . GLY A 1 296 ? 7.68 -15.914 7.281 1 89.25 296 GLY A O 1
ATOM 2278 N N . ILE A 1 297 ? 6.734 -17.875 6.98 1 93.44 297 ILE A N 1
ATOM 2279 C CA . ILE A 1 297 ? 7.988 -18.609 7.066 1 93.44 297 ILE A CA 1
ATOM 2280 C C . ILE A 1 297 ? 8.828 -18.359 5.816 1 93.44 297 ILE A C 1
ATOM 2282 O O . ILE A 1 297 ? 10.047 -18.516 5.84 1 93.44 297 ILE A O 1
ATOM 2286 N N . GLY A 1 298 ? 8.211 -17.984 4.734 1 95.94 298 GLY A N 1
ATOM 2287 C CA . GLY A 1 298 ? 8.914 -17.797 3.475 1 95.94 298 GLY A CA 1
ATOM 2288 C C . GLY A 1 298 ? 9.289 -19.109 2.812 1 95.94 298 GLY A C 1
ATOM 2289 O O . GLY A 1 298 ? 8.531 -20.078 2.854 1 95.94 298 GLY A O 1
ATOM 2290 N N . THR A 1 299 ? 10.312 -19.047 2.043 1 98.06 299 THR A N 1
ATOM 2291 C CA . THR A 1 299 ? 10.867 -20.219 1.373 1 98.06 299 THR A CA 1
ATOM 2292 C C . THR A 1 299 ? 12.32 -20.453 1.801 1 98.06 299 THR A C 1
ATOM 2294 O O . THR A 1 299 ? 12.914 -19.594 2.463 1 98.06 299 THR A O 1
ATOM 2297 N N . PRO A 1 300 ? 12.844 -21.594 1.456 1 98.06 300 PRO A N 1
ATOM 2298 C CA . PRO A 1 300 ? 14.242 -21.844 1.817 1 98.06 300 PRO A CA 1
ATOM 2299 C C . PRO A 1 300 ? 15.188 -20.766 1.279 1 98.06 300 PRO A C 1
ATOM 2301 O O . PRO A 1 300 ? 16.141 -20.375 1.961 1 98.06 300 PRO A O 1
ATOM 2304 N N . LYS A 1 301 ? 14.961 -20.219 0.114 1 97.62 301 LYS A N 1
ATOM 2305 C CA . LYS A 1 301 ? 15.812 -19.188 -0.482 1 97.62 301 LYS A CA 1
ATOM 2306 C C . LYS A 1 301 ? 15.5 -17.812 0.094 1 97.62 301 LYS A C 1
ATOM 2308 O O . LYS A 1 301 ? 16.375 -16.953 0.154 1 97.62 301 LYS A O 1
ATOM 2313 N N . ARG A 1 302 ? 14.281 -17.641 0.537 1 96.5 302 ARG A N 1
ATOM 2314 C CA . ARG A 1 302 ? 13.836 -16.391 1.146 1 96.5 302 ARG A CA 1
ATOM 2315 C C . ARG A 1 302 ? 13.164 -16.641 2.49 1 96.5 302 ARG A C 1
ATOM 2317 O O . ARG A 1 302 ? 11.961 -16.422 2.645 1 96.5 302 ARG A O 1
ATOM 2324 N N . PRO A 1 303 ? 14.016 -17.016 3.484 1 95.5 303 PRO A N 1
ATOM 2325 C CA . PRO A 1 303 ? 13.438 -17.297 4.801 1 95.5 303 PRO A CA 1
ATOM 2326 C C . PRO A 1 303 ? 12.875 -16.062 5.477 1 95.5 303 PRO A C 1
ATOM 2328 O O . PRO A 1 303 ? 13.445 -14.969 5.348 1 95.5 303 PRO A O 1
ATOM 2331 N N . ASN A 1 304 ? 11.734 -16.156 6.145 1 90.81 304 ASN A N 1
ATOM 2332 C CA . ASN A 1 304 ? 11.07 -15.109 6.902 1 90.81 304 ASN A CA 1
ATOM 2333 C C . ASN A 1 304 ? 10.578 -13.992 5.996 1 90.81 304 ASN A C 1
ATOM 2335 O O . ASN A 1 304 ? 10.398 -12.859 6.445 1 90.81 304 ASN A O 1
ATOM 2339 N N . CYS A 1 305 ? 10.461 -14.336 4.727 1 92.38 305 CYS A N 1
ATOM 2340 C CA . CYS A 1 305 ? 9.891 -13.383 3.781 1 92.38 305 CYS A CA 1
ATOM 2341 C C . CYS A 1 305 ? 8.406 -13.633 3.584 1 92.38 305 CYS A C 1
ATOM 2343 O O . CYS A 1 305 ? 7.996 -14.75 3.262 1 92.38 305 CYS A O 1
ATOM 2345 N N . SER A 1 306 ? 7.668 -12.555 3.756 1 90.81 306 SER A N 1
ATOM 2346 C CA . SER A 1 306 ? 6.227 -12.664 3.57 1 90.81 306 SER A CA 1
ATOM 2347 C C . SER A 1 306 ? 5.875 -12.938 2.111 1 90.81 306 SER A C 1
ATOM 2349 O O . SER A 1 306 ? 6.473 -12.352 1.204 1 90.81 306 SER A O 1
ATOM 2351 N N . ILE A 1 307 ? 4.93 -13.852 1.979 1 93.56 307 ILE A N 1
ATOM 2352 C CA . ILE A 1 307 ? 4.402 -14.148 0.652 1 93.56 307 ILE A CA 1
ATOM 2353 C C . ILE A 1 307 ? 2.967 -13.641 0.542 1 93.56 307 ILE A C 1
ATOM 2355 O O . ILE A 1 307 ? 2.127 -13.945 1.393 1 93.56 307 ILE A O 1
ATOM 2359 N N . GLU A 1 308 ? 2.732 -12.766 -0.43 1 94.31 308 GLU A N 1
ATOM 2360 C CA . GLU A 1 308 ? 1.365 -12.43 -0.821 1 94.31 308 GLU A CA 1
ATOM 2361 C C . GLU A 1 308 ? 0.854 -13.383 -1.899 1 94.31 308 GLU A C 1
ATOM 2363 O O . GLU A 1 308 ? 1.529 -13.609 -2.906 1 94.31 308 GLU A O 1
ATOM 2368 N N . GLY A 1 309 ? -0.281 -13.938 -1.646 1 97.06 309 GLY A N 1
ATOM 2369 C CA . GLY A 1 309 ? -0.767 -14.961 -2.557 1 97.06 309 GLY A CA 1
ATOM 2370 C C . GLY A 1 309 ? -2.258 -14.867 -2.818 1 97.06 309 GLY A C 1
ATOM 2371 O O . GLY A 1 309 ? -3.01 -14.352 -1.987 1 97.06 309 GLY A O 1
ATOM 2372 N N . PHE A 1 310 ? -2.693 -15.359 -4.016 1 98.56 310 PHE A N 1
ATOM 2373 C CA . PHE A 1 310 ? -4.082 -15.43 -4.457 1 98.56 310 PHE A CA 1
ATOM 2374 C C . PHE A 1 310 ? -4.43 -16.844 -4.922 1 98.56 310 PHE A C 1
ATOM 2376 O O . PHE A 1 310 ? -3.676 -17.453 -5.68 1 98.56 310 PHE A O 1
ATOM 2383 N N . LEU A 1 311 ? -5.547 -17.312 -4.453 1 98.56 311 LEU A N 1
ATOM 2384 C CA . LEU A 1 311 ? -6.035 -18.609 -4.922 1 98.56 311 LEU A CA 1
ATOM 2385 C C . LEU A 1 311 ? -6.836 -18.453 -6.211 1 98.56 311 LEU A C 1
ATOM 2387 O O . LEU A 1 311 ? -7.598 -17.5 -6.359 1 98.56 311 LEU A O 1
ATOM 2391 N N . PHE A 1 312 ? -6.477 -19.266 -7.062 1 98.19 312 PHE A N 1
ATOM 2392 C CA . PHE A 1 312 ? -7.254 -19.453 -8.281 1 98.19 312 PHE A CA 1
ATOM 2393 C C . PHE A 1 312 ? -8.156 -20.672 -8.164 1 98.19 312 PHE A C 1
ATOM 2395 O O . PHE A 1 312 ? -7.668 -21.797 -8.078 1 98.19 312 PHE A O 1
ATOM 2402 N N . ALA A 1 313 ? -9.586 -20.484 -8.094 1 97.56 313 ALA A N 1
ATOM 2403 C CA . ALA A 1 313 ? -10.328 -19.234 -8.25 1 97.56 313 ALA A CA 1
ATOM 2404 C C . ALA A 1 313 ? -11.555 -19.219 -7.344 1 97.56 313 ALA A C 1
ATOM 2406 O O . ALA A 1 313 ? -11.812 -20.172 -6.617 1 97.56 313 ALA A O 1
ATOM 2407 N N . THR A 1 314 ? -12.258 -18.141 -7.375 1 98.25 314 THR A N 1
ATOM 2408 C CA . THR A 1 314 ? -13.453 -18 -6.547 1 98.25 314 THR A CA 1
ATOM 2409 C C . THR A 1 314 ? -14.516 -19.016 -6.973 1 98.25 314 THR A C 1
ATOM 2411 O O . THR A 1 314 ? -15.055 -19.75 -6.137 1 98.25 314 THR A O 1
ATOM 2414 N N . PHE A 1 315 ? -14.727 -19.141 -8.297 1 98.5 315 PHE A N 1
ATOM 2415 C CA . PHE A 1 315 ? -15.781 -20.016 -8.797 1 98.5 315 PHE A CA 1
ATOM 2416 C C . PHE A 1 315 ? -15.25 -20.969 -9.859 1 98.5 315 PHE A C 1
ATOM 2418 O O . PHE A 1 315 ? -14.273 -20.656 -10.539 1 98.5 315 PHE A O 1
ATOM 2425 N N . ASN A 1 316 ? -15.914 -22.109 -9.945 1 98.25 316 ASN A N 1
ATOM 2426 C CA . ASN A 1 316 ? -15.812 -22.844 -11.203 1 98.25 316 ASN A CA 1
ATOM 2427 C C . ASN A 1 316 ? -16.312 -22 -12.375 1 98.25 316 ASN A C 1
ATOM 2429 O O . ASN A 1 316 ? -17.281 -21.25 -12.242 1 98.25 316 ASN A O 1
ATOM 2433 N N . GLU A 1 317 ? -15.664 -22.156 -13.477 1 98 317 GLU A N 1
ATOM 2434 C CA . GLU A 1 317 ? -16 -21.359 -14.656 1 98 317 GLU A CA 1
ATOM 2435 C C . GLU A 1 317 ? -16.375 -22.266 -15.836 1 98 317 GLU A C 1
ATOM 2437 O O . GLU A 1 317 ? -15.492 -22.797 -16.516 1 98 317 GLU A O 1
ATOM 2442 N N . ASN A 1 318 ? -17.641 -22.281 -16.188 1 96.88 318 ASN A N 1
ATOM 2443 C CA . ASN A 1 318 ? -18.172 -23.281 -17.094 1 96.88 318 ASN A CA 1
ATOM 2444 C C . ASN A 1 318 ? -17.875 -22.938 -18.547 1 96.88 318 ASN A C 1
ATOM 2446 O O . ASN A 1 318 ? -18.078 -23.766 -19.438 1 96.88 318 ASN A O 1
ATOM 2450 N N . GLN A 1 319 ? -17.359 -21.719 -18.797 1 97.38 319 GLN A N 1
ATOM 2451 C CA . GLN A 1 319 ? -17.078 -21.359 -20.188 1 97.38 319 GLN A CA 1
ATOM 2452 C C . GLN A 1 319 ? -15.594 -21.531 -20.5 1 97.38 319 GLN A C 1
ATOM 2454 O O . GLN A 1 319 ? -15.148 -21.219 -21.609 1 97.38 319 GLN A O 1
ATOM 2459 N N . LYS A 1 320 ? -14.828 -22.062 -19.531 1 97.19 320 LYS A N 1
ATOM 2460 C CA . LYS A 1 320 ? -13.461 -22.484 -19.812 1 97.19 320 LYS A CA 1
ATOM 2461 C C . LYS A 1 320 ? -13.43 -23.844 -20.5 1 97.19 320 LYS A C 1
ATOM 2463 O O . LYS A 1 320 ? -14.461 -24.516 -20.609 1 97.19 320 LYS A O 1
ATOM 2468 N N . PRO A 1 321 ? -12.266 -24.188 -21.078 1 95.31 321 PRO A N 1
ATOM 2469 C CA . PRO A 1 321 ? -12.18 -25.516 -21.688 1 95.31 321 PRO A CA 1
ATOM 2470 C C . PRO A 1 321 ? -12.547 -26.625 -20.719 1 95.31 321 PRO A C 1
ATOM 2472 O O . PRO A 1 321 ? -12.195 -26.578 -19.531 1 95.31 321 PRO A O 1
ATOM 2475 N N . ALA A 1 322 ? -13.172 -27.609 -21.219 1 95.5 322 ALA A N 1
ATOM 2476 C CA . ALA A 1 322 ? -13.633 -28.719 -20.406 1 95.5 322 ALA A CA 1
ATOM 2477 C C . ALA A 1 322 ? -12.469 -29.438 -19.734 1 95.5 322 ALA A C 1
ATOM 2479 O O . ALA A 1 322 ? -11.383 -29.547 -20.312 1 95.5 322 ALA A O 1
ATOM 2480 N N . GLY A 1 323 ? -12.766 -29.969 -18.547 1 96.62 323 GLY A N 1
ATOM 2481 C CA . GLY A 1 323 ? -11.727 -30.625 -17.766 1 96.62 323 GLY A CA 1
ATOM 2482 C C . GLY A 1 323 ? -11.336 -29.859 -16.516 1 96.62 323 GLY A C 1
ATOM 2483 O O . GLY A 1 323 ? -12.195 -29.344 -15.805 1 96.62 323 GLY A O 1
ATOM 2484 N N . THR A 1 324 ? -10.047 -29.828 -16.25 1 97.69 324 THR A N 1
ATOM 2485 C CA . THR A 1 324 ? -9.57 -29.234 -15.008 1 97.69 324 THR A CA 1
ATOM 2486 C C . THR A 1 324 ? -9.82 -27.734 -15 1 97.69 324 THR A C 1
ATOM 2488 O O . THR A 1 324 ? -10.133 -27.156 -13.961 1 97.69 324 THR A O 1
ATOM 2491 N N . GLU A 1 325 ? -9.766 -27.078 -16.141 1 97.25 325 GLU A N 1
ATOM 2492 C CA . GLU A 1 325 ? -9.836 -25.625 -16.25 1 97.25 325 GLU A CA 1
ATOM 2493 C C . GLU A 1 325 ? -11.172 -25.109 -15.719 1 97.25 325 GLU A C 1
ATOM 2495 O O . GLU A 1 325 ? -11.25 -23.969 -15.242 1 97.25 325 GLU A O 1
ATOM 2500 N N . GLN A 1 326 ? -12.18 -25.953 -15.719 1 97.88 326 GLN A N 1
ATOM 2501 C CA . GLN A 1 326 ? -13.508 -25.547 -15.273 1 97.88 326 GLN A CA 1
ATOM 2502 C C . GLN A 1 326 ? -13.68 -25.766 -13.773 1 97.88 326 GLN A C 1
ATOM 2504 O O . GLN A 1 326 ? -14.711 -25.391 -13.203 1 97.88 326 GLN A O 1
ATOM 2509 N N . ASN A 1 327 ? -12.648 -26.328 -13.156 1 98.25 327 ASN A N 1
ATOM 2510 C CA . ASN A 1 327 ? -12.906 -26.875 -11.828 1 98.25 327 ASN A CA 1
ATOM 2511 C C . ASN A 1 327 ? -11.875 -26.375 -10.812 1 98.25 327 ASN A C 1
ATOM 2513 O O . ASN A 1 327 ? -11.539 -27.094 -9.867 1 98.25 327 ASN A O 1
ATOM 2517 N N . PHE A 1 328 ? -11.344 -25.172 -10.969 1 98.44 328 PHE A N 1
ATOM 2518 C CA . PHE A 1 328 ? -10.406 -24.578 -10.023 1 98.44 328 PHE A CA 1
ATOM 2519 C C . PHE A 1 328 ? -11.148 -23.812 -8.938 1 98.44 328 PHE A C 1
ATOM 2521 O O . PHE A 1 328 ? -10.539 -23.391 -7.949 1 98.44 328 PHE A O 1
ATOM 2528 N N . GLY A 1 329 ? -12.438 -23.672 -9.07 1 98.38 329 GLY A N 1
ATOM 2529 C CA . GLY A 1 329 ? -13.195 -22.797 -8.188 1 98.38 329 GLY A CA 1
ATOM 2530 C C . GLY A 1 329 ? -13.344 -23.359 -6.785 1 98.38 329 GLY A C 1
ATOM 2531 O O . GLY A 1 329 ? -13.484 -24.562 -6.609 1 98.38 329 GLY A O 1
ATOM 2532 N N . LEU A 1 330 ? -13.422 -22.453 -5.801 1 98.19 330 LEU A N 1
ATOM 2533 C CA . LEU A 1 330 ? -13.703 -22.781 -4.41 1 98.19 330 LEU A CA 1
ATOM 2534 C C . LEU A 1 330 ? -15.203 -22.969 -4.188 1 98.19 330 LEU A C 1
ATOM 2536 O O . LEU A 1 330 ? -15.617 -23.703 -3.289 1 98.19 330 LEU A O 1
ATOM 2540 N N . TYR A 1 331 ? -15.961 -22.297 -5.023 1 98.06 331 TYR A N 1
ATOM 2541 C CA . TYR A 1 331 ? -17.406 -22.266 -4.871 1 98.06 331 TYR A CA 1
ATOM 2542 C C . TYR A 1 331 ? -18.109 -22.656 -6.168 1 98.06 331 TYR A C 1
ATOM 2544 O O . TYR A 1 331 ? -17.562 -22.438 -7.258 1 98.06 331 TYR A O 1
ATOM 2552 N N . ASN A 1 332 ? -19.266 -23.266 -5.945 1 97.19 332 ASN A N 1
ATOM 2553 C CA . ASN A 1 332 ? -20.188 -23.438 -7.066 1 97.19 332 ASN A CA 1
ATOM 2554 C C . ASN A 1 332 ? -20.859 -22.125 -7.449 1 97.19 332 ASN A C 1
ATOM 2556 O O . ASN A 1 332 ? -21.469 -21.453 -6.605 1 97.19 332 ASN A O 1
ATOM 2560 N N . PRO A 1 333 ? -20.703 -21.75 -8.719 1 97.19 333 PRO A N 1
ATOM 2561 C CA . PRO A 1 333 ? -21.219 -20.438 -9.094 1 97.19 333 PRO A CA 1
ATOM 2562 C C . PRO A 1 333 ? -22.734 -20.344 -9 1 97.19 333 PRO A C 1
ATOM 2564 O O . PRO A 1 333 ? -23.281 -19.266 -8.773 1 97.19 333 PRO A O 1
ATOM 2567 N N . THR A 1 334 ? -23.484 -21.406 -9.094 1 96.19 334 THR A N 1
ATOM 2568 C CA . THR A 1 334 ? -24.953 -21.375 -9.211 1 96.19 334 THR A CA 1
ATOM 2569 C C . THR A 1 334 ? -25.594 -21.094 -7.852 1 96.19 334 THR A C 1
ATOM 2571 O O . THR A 1 334 ? -26.641 -20.453 -7.777 1 96.19 334 THR A O 1
ATOM 2574 N N . ASP A 1 335 ? -24.922 -21.531 -6.816 1 95.44 335 ASP A N 1
ATOM 2575 C CA . ASP A 1 335 ? -25.562 -21.359 -5.512 1 95.44 335 ASP A CA 1
ATOM 2576 C C . ASP A 1 335 ? -24.578 -20.781 -4.492 1 95.44 335 ASP A C 1
ATOM 2578 O O . ASP A 1 335 ? -24.906 -20.625 -3.32 1 95.44 335 ASP A O 1
ATOM 2582 N N . MET A 1 336 ? -23.328 -20.547 -4.91 1 96.19 336 MET A N 1
ATOM 2583 C CA . MET A 1 336 ? -22.281 -19.953 -4.102 1 96.19 336 MET A CA 1
ATOM 2584 C C . MET A 1 336 ? -21.969 -20.797 -2.881 1 96.19 336 MET A C 1
ATOM 2586 O O . MET A 1 336 ? -21.547 -20.281 -1.848 1 96.19 336 MET A O 1
ATOM 2590 N N . LYS A 1 337 ? -22.312 -22.094 -2.992 1 96.19 337 LYS A N 1
ATOM 2591 C CA . LYS A 1 337 ? -21.891 -23.031 -1.943 1 96.19 337 LYS A CA 1
ATOM 2592 C C . LYS A 1 337 ? -20.469 -23.5 -2.16 1 96.19 337 LYS A C 1
ATOM 2594 O O . LYS A 1 337 ? -20.047 -23.719 -3.299 1 96.19 337 LYS A O 1
ATOM 2599 N N . PRO A 1 338 ? -19.797 -23.703 -1.048 1 97.56 338 PRO A N 1
ATOM 2600 C CA . PRO A 1 338 ? -18.406 -24.188 -1.191 1 97.56 338 PRO A CA 1
ATOM 2601 C C . PRO A 1 338 ? -18.328 -25.594 -1.763 1 97.56 338 PRO A C 1
ATOM 2603 O O . PRO A 1 338 ? -19.141 -26.453 -1.407 1 97.56 338 PRO A O 1
ATOM 2606 N N . ILE A 1 339 ? -17.484 -25.766 -2.658 1 97.69 339 ILE A N 1
ATOM 2607 C CA . ILE A 1 339 ? -17.203 -27.094 -3.193 1 97.69 339 ILE A CA 1
ATOM 2608 C C . ILE A 1 339 ? -16.469 -27.938 -2.146 1 97.69 339 ILE A C 1
ATOM 2610 O O . ILE A 1 339 ? -16.703 -29.141 -2.023 1 97.69 339 ILE A O 1
ATOM 2614 N N . TYR A 1 340 ? -15.562 -27.328 -1.423 1 95.62 340 TYR A N 1
ATOM 2615 C CA . TYR A 1 340 ? -14.898 -27.812 -0.219 1 95.62 340 TYR A CA 1
ATOM 2616 C C . TYR A 1 340 ? -14.68 -26.672 0.775 1 95.62 340 TYR A C 1
ATOM 2618 O O . TYR A 1 340 ? -14.609 -25.516 0.387 1 95.62 340 TYR A O 1
ATOM 2626 N N . LYS A 1 341 ? -14.617 -27 1.998 1 88.5 341 LYS A N 1
ATOM 2627 C CA . LYS A 1 341 ? -14.516 -25.969 3.031 1 88.5 341 LYS A CA 1
ATOM 2628 C C . LYS A 1 341 ? -13.086 -25.484 3.178 1 88.5 341 LYS A C 1
ATOM 2630 O O . LYS A 1 341 ? -12.148 -26.281 3.287 1 88.5 341 LYS A O 1
ATOM 2635 N N . LEU A 1 342 ? -12.914 -24.203 3.078 1 89.88 342 LEU A N 1
ATOM 2636 C CA . LEU A 1 342 ? -11.602 -23.609 3.248 1 89.88 342 LEU A CA 1
ATOM 2637 C C . LEU A 1 342 ? -11.641 -22.484 4.281 1 89.88 342 LEU A C 1
ATOM 2639 O O . LEU A 1 342 ? -10.703 -22.328 5.066 1 89.88 342 LEU A O 1
ATOM 2643 N N . PHE A 1 343 ? -12.719 -21.719 4.188 1 79.25 343 PHE A N 1
ATOM 2644 C CA . PHE A 1 343 ? -12.859 -20.562 5.059 1 79.25 343 PHE A CA 1
ATOM 2645 C C . PHE A 1 343 ? -13.984 -20.781 6.062 1 79.25 343 PHE A C 1
ATOM 2647 O O . PHE A 1 343 ? -14.914 -21.547 5.809 1 79.25 343 PHE A O 1
ATOM 2654 N N . MET B 1 1 ? -79.75 -32.719 28.766 1 23.5 1 MET B N 1
ATOM 2655 C CA . MET B 1 1 ? -78.438 -33.281 28.516 1 23.5 1 MET B CA 1
ATOM 2656 C C . MET B 1 1 ? -77.562 -32.281 27.766 1 23.5 1 MET B C 1
ATOM 2658 O O . MET B 1 1 ? -77.688 -32.156 26.547 1 23.5 1 MET B O 1
ATOM 2662 N N . GLU B 1 2 ? -77.312 -31.109 28.344 1 23.16 2 GLU B N 1
ATOM 2663 C CA . GLU B 1 2 ? -76.938 -29.766 27.969 1 23.16 2 GLU B CA 1
ATOM 2664 C C . GLU B 1 2 ? -75.438 -29.703 27.625 1 23.16 2 GLU B C 1
ATOM 2666 O O . GLU B 1 2 ? -74.562 -30.047 28.453 1 23.16 2 GLU B O 1
ATOM 2671 N N . CYS B 1 3 ? -75.125 -29.922 26.438 1 26.83 3 CYS B N 1
ATOM 2672 C CA . CYS B 1 3 ? -73.812 -30.078 25.812 1 26.83 3 CYS B CA 1
ATOM 2673 C C . CYS B 1 3 ? -72.938 -28.828 25.969 1 26.83 3 CYS B C 1
ATOM 2675 O O . CYS B 1 3 ? -73.375 -27.734 25.594 1 26.83 3 CYS B O 1
ATOM 2677 N N . PRO B 1 4 ? -72 -28.766 26.906 1 24.75 4 PRO B N 1
ATOM 2678 C CA . PRO B 1 4 ? -71.125 -27.641 27.297 1 24.75 4 PRO B CA 1
ATOM 2679 C C . PRO B 1 4 ? -70.25 -27.156 26.156 1 24.75 4 PRO B C 1
ATOM 2681 O O . PRO B 1 4 ? -69.5 -27.953 25.562 1 24.75 4 PRO B O 1
ATOM 2684 N N . ARG B 1 5 ? -70.75 -26.188 25.328 1 29.7 5 ARG B N 1
ATOM 2685 C CA . ARG B 1 5 ? -70 -25.578 24.219 1 29.7 5 ARG B CA 1
ATOM 2686 C C . ARG B 1 5 ? -68.688 -25.031 24.672 1 29.7 5 ARG B C 1
ATOM 2688 O O . ARG B 1 5 ? -68.625 -24.094 25.469 1 29.7 5 ARG B O 1
ATOM 2695 N N . ILE B 1 6 ? -67.562 -25.859 24.875 1 25.88 6 ILE B N 1
ATOM 2696 C CA . ILE B 1 6 ? -66.188 -25.516 25.188 1 25.88 6 ILE B CA 1
ATOM 2697 C C . ILE B 1 6 ? -65.625 -24.547 24.156 1 25.88 6 ILE B C 1
ATOM 2699 O O . ILE B 1 6 ? -65.625 -24.844 22.953 1 25.88 6 ILE B O 1
ATOM 2703 N N . PHE B 1 7 ? -65.812 -23.234 24.266 1 22.19 7 PHE B N 1
ATOM 2704 C CA . PHE B 1 7 ? -65.25 -22.141 23.469 1 22.19 7 PHE B CA 1
ATOM 2705 C C . PHE B 1 7 ? -63.75 -22.141 23.484 1 22.19 7 PHE B C 1
ATOM 2707 O O . PHE B 1 7 ? -63.125 -21.953 24.531 1 22.19 7 PHE B O 1
ATOM 2714 N N . ILE B 1 8 ? -63.094 -23.031 22.781 1 25.67 8 ILE B N 1
ATOM 2715 C CA . ILE B 1 8 ? -61.656 -23.047 22.609 1 25.67 8 ILE B CA 1
ATOM 2716 C C . ILE B 1 8 ? -61.188 -21.734 22 1 25.67 8 ILE B C 1
ATOM 2718 O O . ILE B 1 8 ? -61.594 -21.375 20.891 1 25.67 8 ILE B O 1
ATOM 2722 N N . PHE B 1 9 ? -61.094 -20.641 22.781 1 23.42 9 PHE B N 1
ATOM 2723 C CA . PHE B 1 9 ? -60.469 -19.391 22.344 1 23.42 9 PHE B CA 1
ATOM 2724 C C . PHE B 1 9 ? -59.031 -19.641 21.875 1 23.42 9 PHE B C 1
ATOM 2726 O O . PHE B 1 9 ? -58.219 -20.141 22.625 1 23.42 9 PHE B O 1
ATOM 2733 N N . PHE B 1 10 ? -58.875 -19.984 20.594 1 26.47 10 PHE B N 1
ATOM 2734 C CA . PHE B 1 10 ? -57.594 -20.016 19.875 1 26.47 10 PHE B CA 1
ATOM 2735 C C . PHE B 1 10 ? -56.875 -18.688 19.984 1 26.47 10 PHE B C 1
ATOM 2737 O O . PHE B 1 10 ? -57.375 -17.656 19.562 1 26.47 10 PHE B O 1
ATOM 2744 N N . LEU B 1 11 ? -56.125 -18.469 21.094 1 25.03 11 LEU B N 1
ATOM 2745 C CA . LEU B 1 11 ? -55.188 -17.375 21.266 1 25.03 11 LEU B CA 1
ATOM 2746 C C . LEU B 1 11 ? -54.188 -17.359 20.109 1 25.03 11 LEU B C 1
ATOM 2748 O O . LEU B 1 11 ? -53.438 -18.312 19.922 1 25.03 11 LEU B O 1
ATOM 2752 N N . LEU B 1 12 ? -54.531 -16.734 18.969 1 27.61 12 LEU B N 1
ATOM 2753 C CA . LEU B 1 12 ? -53.594 -16.375 17.891 1 27.61 12 LEU B CA 1
ATOM 2754 C C . LEU B 1 12 ? -52.438 -15.547 18.438 1 27.61 12 LEU B C 1
ATOM 2756 O O . LEU B 1 12 ? -52.625 -14.422 18.891 1 27.61 12 LEU B O 1
ATOM 2760 N N . SER B 1 13 ? -51.5 -16.156 19.156 1 26.55 13 SER B N 1
ATOM 2761 C CA . SER B 1 13 ? -50.25 -15.477 19.453 1 26.55 13 SER B CA 1
ATOM 2762 C C . SER B 1 13 ? -49.594 -14.992 18.172 1 26.55 13 SER B C 1
ATOM 2764 O O . SER B 1 13 ? -49.25 -15.805 17.297 1 26.55 13 SER B O 1
ATOM 2766 N N . ALA B 1 14 ? -49.938 -13.867 17.641 1 28.81 14 ALA B N 1
ATOM 2767 C CA . ALA B 1 14 ? -49.188 -13.172 16.609 1 28.81 14 ALA B CA 1
ATOM 2768 C C . ALA B 1 14 ? -47.719 -13 17.031 1 28.81 14 ALA B C 1
ATOM 2770 O O . ALA B 1 14 ? -47.438 -12.305 18 1 28.81 14 ALA B O 1
ATOM 2771 N N . ILE B 1 15 ? -46.906 -13.961 16.766 1 31.06 15 ILE B N 1
ATOM 2772 C CA . ILE B 1 15 ? -45.469 -13.805 16.828 1 31.06 15 ILE B CA 1
ATOM 2773 C C . ILE B 1 15 ? -45.031 -12.633 15.953 1 31.06 15 ILE B C 1
ATOM 2775 O O . ILE B 1 15 ? -45.188 -12.688 14.727 1 31.06 15 ILE B O 1
ATOM 2779 N N . LEU B 1 16 ? -45.188 -11.414 16.406 1 29.3 16 LEU B N 1
ATOM 2780 C CA . LEU B 1 16 ? -44.5 -10.297 15.773 1 29.3 16 LEU B CA 1
ATOM 2781 C C . LEU B 1 16 ? -43 -10.594 15.672 1 29.3 16 LEU B C 1
ATOM 2783 O O . LEU B 1 16 ? -42.312 -10.703 16.688 1 29.3 16 LEU B O 1
ATOM 2787 N N . PHE B 1 17 ? -42.625 -11.328 14.633 1 32.38 17 PHE B N 1
ATOM 2788 C CA . PHE B 1 17 ? -41.219 -11.375 14.219 1 32.38 17 PHE B CA 1
ATOM 2789 C C . PHE B 1 17 ? -40.656 -9.969 14.008 1 32.38 17 PHE B C 1
ATOM 2791 O O . PHE B 1 17 ? -41.094 -9.258 13.094 1 32.38 17 PHE B O 1
ATOM 2798 N N . ASN B 1 18 ? -40.312 -9.297 15.039 1 29.36 18 ASN B N 1
ATOM 2799 C CA . ASN B 1 18 ? -39.438 -8.164 14.852 1 29.36 18 ASN B CA 1
ATOM 2800 C C . ASN B 1 18 ? -38.188 -8.531 14.023 1 29.36 18 ASN B C 1
ATOM 2802 O O . ASN B 1 18 ? -37.344 -9.312 14.469 1 29.36 18 ASN B O 1
ATOM 2806 N N . TYR B 1 19 ? -38.344 -8.453 12.75 1 31.05 19 TYR B N 1
ATOM 2807 C CA . TYR B 1 19 ? -37.188 -8.367 11.852 1 31.05 19 TYR B CA 1
ATOM 2808 C C . TYR B 1 19 ? -36.281 -7.211 12.258 1 31.05 19 TYR B C 1
ATOM 2810 O O . TYR B 1 19 ? -36.625 -6.043 12.047 1 31.05 19 TYR B O 1
ATOM 2818 N N . ASN B 1 20 ? -35.594 -7.395 13.375 1 30.5 20 ASN B N 1
ATOM 2819 C CA . ASN B 1 20 ? -34.438 -6.508 13.5 1 30.5 20 ASN B CA 1
ATOM 2820 C C . ASN B 1 20 ? -33.594 -6.508 12.227 1 30.5 20 ASN B C 1
ATOM 2822 O O . ASN B 1 20 ? -32.938 -7.5 11.922 1 30.5 20 ASN B O 1
ATOM 2826 N N . ASN B 1 21 ? -34.031 -5.82 11.266 1 31.92 21 ASN B N 1
ATOM 2827 C CA . ASN B 1 21 ? -33.156 -5.395 10.18 1 31.92 21 ASN B CA 1
ATOM 2828 C C . ASN B 1 21 ? -31.859 -4.781 10.703 1 31.92 21 ASN B C 1
ATOM 2830 O O . ASN B 1 21 ? -31.844 -3.627 11.125 1 31.92 21 ASN B O 1
ATOM 2834 N N . ASP B 1 22 ? -31.125 -5.562 11.414 1 33.56 22 ASP B N 1
ATOM 2835 C CA . ASP B 1 22 ? -29.75 -5.066 11.555 1 33.56 22 ASP B CA 1
ATOM 2836 C C . ASP B 1 22 ? -29.234 -4.52 10.227 1 33.56 22 ASP B C 1
ATOM 2838 O O . ASP B 1 22 ? -28.734 -5.277 9.383 1 33.56 22 ASP B O 1
ATOM 2842 N N . VAL B 1 23 ? -29.812 -3.467 9.797 1 34.66 23 VAL B N 1
ATOM 2843 C CA . VAL B 1 23 ? -29.172 -2.68 8.742 1 34.66 23 VAL B CA 1
ATOM 2844 C C . VAL B 1 23 ? -27.719 -2.422 9.094 1 34.66 23 VAL B C 1
ATOM 2846 O O . VAL B 1 23 ? -27.422 -1.661 10.023 1 34.66 23 VAL B O 1
ATOM 2849 N N . SER B 1 24 ? -26.922 -3.381 9.07 1 37.03 24 SER B N 1
ATOM 2850 C CA . SER B 1 24 ? -25.516 -3.008 8.992 1 37.03 24 SER B CA 1
ATOM 2851 C C . SER B 1 24 ? -25.297 -1.802 8.086 1 37.03 24 SER B C 1
ATOM 2853 O O . SER B 1 24 ? -25.578 -1.868 6.883 1 37.03 24 SER B O 1
ATOM 2855 N N . ILE B 1 25 ? -25.656 -0.655 8.547 1 40.78 25 ILE B N 1
ATOM 2856 C CA . ILE B 1 25 ? -25.391 0.595 7.848 1 40.78 25 ILE B CA 1
ATOM 2857 C C . ILE B 1 25 ? -24 0.535 7.207 1 40.78 25 ILE B C 1
ATOM 2859 O O . ILE B 1 25 ? -23 0.426 7.902 1 40.78 25 ILE B O 1
ATOM 2863 N N . ASN B 1 26 ? -23.844 -0.022 6.082 1 48.19 26 ASN B N 1
ATOM 2864 C CA . ASN B 1 26 ? -22.672 0.034 5.195 1 48.19 26 ASN B CA 1
ATOM 2865 C C . ASN B 1 26 ? -22.141 1.455 5.066 1 48.19 26 ASN B C 1
ATOM 2867 O O . ASN B 1 26 ? -22.672 2.262 4.305 1 48.19 26 ASN B O 1
ATOM 2871 N N . VAL B 1 27 ? -21.453 1.983 6.145 1 59.03 27 VAL B N 1
ATOM 2872 C CA . VAL B 1 27 ? -20.844 3.305 6.086 1 59.03 27 VAL B CA 1
ATOM 2873 C C . VAL B 1 27 ? -19.75 3.318 5.023 1 59.03 27 VAL B C 1
ATOM 2875 O O . VAL B 1 27 ? -18.891 2.424 4.988 1 59.03 27 VAL B O 1
ATOM 2878 N N . ALA B 1 28 ? -19.859 4.238 4.152 1 63.62 28 ALA B N 1
ATOM 2879 C CA . ALA B 1 28 ? -18.875 4.43 3.09 1 63.62 28 ALA B CA 1
ATOM 2880 C C . ALA B 1 28 ? -17.531 4.84 3.662 1 63.62 28 ALA B C 1
ATOM 2882 O O . ALA B 1 28 ? -17.453 5.66 4.582 1 63.62 28 ALA B O 1
ATOM 2883 N N . ALA B 1 29 ? -16.484 4.309 3.168 1 71.75 29 ALA B N 1
ATOM 2884 C CA . ALA B 1 29 ? -15.133 4.629 3.607 1 71.75 29 ALA B CA 1
ATOM 2885 C C . ALA B 1 29 ? -14.781 6.074 3.277 1 71.75 29 ALA B C 1
ATOM 2887 O O . ALA B 1 29 ? -15.148 6.586 2.219 1 71.75 29 ALA B O 1
ATOM 2888 N N . THR B 1 30 ? -14.047 6.699 4.215 1 75.69 30 THR B N 1
ATOM 2889 C CA . THR B 1 30 ? -13.516 8.039 3.971 1 75.69 30 THR B CA 1
ATOM 2890 C C . THR B 1 30 ? -12.094 7.969 3.432 1 75.69 30 THR B C 1
ATOM 2892 O O . THR B 1 30 ? -11.375 7 3.689 1 75.69 30 THR B O 1
ATOM 2895 N N . ASN B 1 31 ? -11.711 9 2.719 1 81.62 31 ASN B N 1
ATOM 2896 C CA . ASN B 1 31 ? -10.383 9.016 2.113 1 81.62 31 ASN B CA 1
ATOM 2897 C C . ASN B 1 31 ? -9.375 9.742 3 1 81.62 31 ASN B C 1
ATOM 2899 O O . ASN B 1 31 ? -8.203 9.883 2.629 1 81.62 31 ASN B O 1
ATOM 2903 N N . VAL B 1 32 ? -9.859 10.203 4.125 1 93.25 32 VAL B N 1
ATOM 2904 C CA . VAL B 1 32 ? -8.977 10.906 5.047 1 93.25 32 VAL B CA 1
ATOM 2905 C C . VAL B 1 32 ? -8.758 10.062 6.297 1 93.25 32 VAL B C 1
ATOM 2907 O O . VAL B 1 32 ? -9.688 9.43 6.801 1 93.25 32 VAL B O 1
ATOM 2910 N N . GLY B 1 33 ? -7.516 10.016 6.766 1 96.62 33 GLY B N 1
ATOM 2911 C CA . GLY B 1 33 ? -7.184 9.336 8.008 1 96.62 33 GLY B CA 1
ATOM 2912 C C . GLY B 1 33 ? -7.293 10.227 9.227 1 96.62 33 GLY B C 1
ATOM 2913 O O . GLY B 1 33 ? -7.543 11.43 9.102 1 96.62 33 GLY B O 1
ATOM 2914 N N . LEU B 1 34 ? -7.129 9.648 10.43 1 98.38 34 LEU B N 1
ATOM 2915 C CA . LEU B 1 34 ? -7.172 10.398 11.68 1 98.38 34 LEU B CA 1
ATOM 2916 C C . LEU B 1 34 ? -5.941 10.109 12.531 1 98.38 34 LEU B C 1
ATOM 2918 O O . LEU B 1 34 ? -5.477 8.969 12.594 1 98.38 34 LEU B O 1
ATOM 2922 N N . ASN B 1 35 ? -5.453 11.18 13.117 1 98.81 35 ASN B N 1
ATOM 2923 C CA . ASN B 1 35 ? -4.438 11.008 14.156 1 98.81 35 ASN B CA 1
ATOM 2924 C C . ASN B 1 35 ? -5.047 10.555 15.477 1 98.81 35 ASN B C 1
ATOM 2926 O O . ASN B 1 35 ? -5.969 11.188 15.992 1 98.81 35 ASN B O 1
ATOM 2930 N N . TYR B 1 36 ? -4.539 9.461 15.961 1 98.5 36 TYR B N 1
ATOM 2931 C CA . TYR B 1 36 ? -4.957 8.93 17.25 1 98.5 36 TYR B CA 1
ATOM 2932 C C . TYR B 1 36 ? -3.959 9.297 18.344 1 98.5 36 TYR B C 1
ATOM 2934 O O . TYR B 1 36 ? -3.082 8.5 18.688 1 98.5 36 TYR B O 1
ATOM 2942 N N . GLY B 1 37 ? -4.172 10.523 18.859 1 96.31 37 GLY B N 1
ATOM 2943 C CA . GLY B 1 37 ? -3.348 11.008 19.953 1 96.31 37 GLY B CA 1
ATOM 2944 C C . GLY B 1 37 ? -3.678 10.359 21.281 1 96.31 37 GLY B C 1
ATOM 2945 O O . GLY B 1 37 ? -4.848 10.133 21.594 1 96.31 37 GLY B O 1
ATOM 2946 N N . LEU B 1 38 ? -2.648 10.164 22.125 1 95.88 38 LEU B N 1
ATOM 2947 C CA . LEU B 1 38 ? -2.846 9.391 23.344 1 95.88 38 LEU B CA 1
ATOM 2948 C C . LEU B 1 38 ? -2.426 10.195 24.562 1 95.88 38 LEU B C 1
ATOM 2950 O O . LEU B 1 38 ? -2.225 9.625 25.641 1 95.88 38 LEU B O 1
ATOM 2954 N N . LEU B 1 39 ? -2.273 11.477 24.406 1 96.56 39 LEU B N 1
ATOM 2955 C CA . LEU B 1 39 ? -1.875 12.305 25.547 1 96.56 39 LEU B CA 1
ATOM 2956 C C . LEU B 1 39 ? -3.096 12.781 26.328 1 96.56 39 LEU B C 1
ATOM 2958 O O . LEU B 1 39 ? -3.373 13.984 26.375 1 96.56 39 LEU B O 1
ATOM 2962 N N . GLY B 1 40 ? -3.74 11.891 26.953 1 95.88 40 GLY B N 1
ATOM 2963 C CA . GLY B 1 40 ? -4.906 12.141 27.797 1 95.88 40 GLY B CA 1
ATOM 2964 C C . GLY B 1 40 ? -5.148 11.047 28.812 1 95.88 40 GLY B C 1
ATOM 2965 O O . GLY B 1 40 ? -4.871 9.875 28.562 1 95.88 40 GLY B O 1
ATOM 2966 N N . ASP B 1 41 ? -5.664 11.383 29.984 1 95.88 41 ASP B N 1
ATOM 2967 C CA . ASP B 1 41 ? -6.004 10.398 31.016 1 95.88 41 ASP B CA 1
ATOM 2968 C C . ASP B 1 41 ? -7.508 10.125 31.047 1 95.88 41 ASP B C 1
ATOM 2970 O O . ASP B 1 41 ? -8.008 9.461 31.953 1 95.88 41 ASP B O 1
ATOM 2974 N N . ASN B 1 42 ? -8.219 10.703 30.141 1 97 42 ASN B N 1
ATOM 2975 C CA . ASN B 1 42 ? -9.664 10.523 30.031 1 97 42 ASN B CA 1
ATOM 2976 C C . ASN B 1 42 ? -10.055 9.922 28.688 1 97 42 ASN B C 1
ATOM 2978 O O . ASN B 1 42 ? -11.203 10.047 28.25 1 97 42 ASN B O 1
ATOM 2982 N N . LEU B 1 43 ? -9.148 9.336 27.984 1 97.88 43 LEU B N 1
ATOM 2983 C CA . LEU B 1 43 ? -9.383 8.773 26.656 1 97.88 43 LEU B CA 1
ATOM 2984 C C . LEU B 1 43 ? -10.164 7.473 26.734 1 97.88 43 LEU B C 1
ATOM 2986 O O . LEU B 1 43 ? -10.023 6.723 27.703 1 97.88 43 LEU B O 1
ATOM 2990 N N . PRO B 1 44 ? -11.016 7.199 25.75 1 98.06 44 PRO B N 1
ATOM 2991 C CA . PRO B 1 44 ? -11.711 5.914 25.703 1 98.06 44 PRO B CA 1
ATOM 2992 C C . PRO B 1 44 ? -10.773 4.734 25.469 1 98.06 44 PRO B C 1
ATOM 2994 O O . PRO B 1 44 ? -9.602 4.93 25.141 1 98.06 44 PRO B O 1
ATOM 2997 N N . SER B 1 45 ? -11.289 3.537 25.719 1 97.88 45 SER B N 1
ATOM 2998 C CA . SER B 1 45 ? -10.492 2.35 25.422 1 97.88 45 SER B CA 1
ATOM 2999 C C . SER B 1 45 ? -10.18 2.24 23.938 1 97.88 45 SER B C 1
ATOM 3001 O O . SER B 1 45 ? -11.008 2.604 23.094 1 97.88 45 SER B O 1
ATOM 3003 N N . PRO B 1 46 ? -9.023 1.716 23.562 1 98.19 46 PRO B N 1
ATOM 3004 C CA . PRO B 1 46 ? -8.695 1.553 22.141 1 98.19 46 PRO B CA 1
ATOM 3005 C C . PRO B 1 46 ? -9.75 0.741 21.391 1 98.19 46 PRO B C 1
ATOM 3007 O O . PRO B 1 46 ? -10.023 1.021 20.219 1 98.19 46 PRO B O 1
ATOM 3010 N N . TYR B 1 47 ? -10.359 -0.232 22.016 1 97.5 47 TYR B N 1
ATOM 3011 C CA . TYR B 1 47 ? -11.391 -1.024 21.359 1 97.5 47 TYR B CA 1
ATOM 3012 C C . TYR B 1 47 ? -12.594 -0.16 21 1 97.5 47 TYR B C 1
ATOM 3014 O O . TYR B 1 47 ? -13.148 -0.286 19.906 1 97.5 47 TYR B O 1
ATOM 3022 N N . ASP B 1 48 ? -12.977 0.706 21.906 1 97.81 48 ASP B N 1
ATOM 3023 C CA . ASP B 1 48 ? -14.07 1.629 21.609 1 97.81 48 ASP B CA 1
ATOM 3024 C C . ASP B 1 48 ? -13.711 2.576 20.469 1 97.81 48 ASP B C 1
ATOM 3026 O O . ASP B 1 48 ? -14.555 2.916 19.641 1 97.81 48 ASP B O 1
ATOM 3030 N N . VAL B 1 49 ? -12.5 2.934 20.438 1 98.38 49 VAL B N 1
ATOM 3031 C CA . VAL B 1 49 ? -12.055 3.875 19.422 1 98.38 49 VAL B CA 1
ATOM 3032 C C . VAL B 1 49 ? -12.062 3.193 18.047 1 98.38 49 VAL B C 1
ATOM 3034 O O . VAL B 1 49 ? -12.477 3.791 17.047 1 98.38 49 VAL B O 1
ATOM 3037 N N . ILE B 1 50 ? -11.578 1.948 18 1 97 50 ILE B N 1
ATOM 3038 C CA . ILE B 1 50 ? -11.609 1.201 16.75 1 97 50 ILE B CA 1
ATOM 3039 C C . ILE B 1 50 ? -13.055 1.041 16.281 1 97 50 ILE B C 1
ATOM 3041 O O . ILE B 1 50 ? -13.344 1.18 15.094 1 97 50 ILE B O 1
ATOM 3045 N N . SER B 1 51 ? -13.961 0.825 17.219 1 95.19 51 SER B N 1
ATOM 3046 C CA . SER B 1 51 ? -15.383 0.752 16.875 1 95.19 51 SER B CA 1
ATOM 3047 C C . SER B 1 51 ? -15.891 2.074 16.312 1 95.19 51 SER B C 1
ATOM 3049 O O . SER B 1 51 ? -16.688 2.088 15.367 1 95.19 51 SER B O 1
ATOM 3051 N N . LEU B 1 52 ? -15.461 3.121 16.906 1 96.12 52 LEU B N 1
ATOM 3052 C CA . LEU B 1 52 ? -15.812 4.438 16.391 1 96.12 52 LEU B CA 1
ATOM 3053 C C . LEU B 1 52 ? -15.328 4.602 14.953 1 96.12 52 LEU B C 1
ATOM 3055 O O . LEU B 1 52 ? -16.094 5.004 14.07 1 96.12 52 LEU B O 1
ATOM 3059 N N . TYR B 1 53 ? -14.062 4.27 14.664 1 95.81 53 TYR B N 1
ATOM 3060 C CA . TYR B 1 53 ? -13.508 4.395 13.32 1 95.81 53 TYR B CA 1
ATOM 3061 C C . TYR B 1 53 ? -14.328 3.602 12.312 1 95.81 53 TYR B C 1
ATOM 3063 O O . TYR B 1 53 ? -14.633 4.098 11.227 1 95.81 53 TYR B O 1
ATOM 3071 N N . LYS B 1 54 ? -14.672 2.41 12.727 1 90.44 54 LYS B N 1
ATOM 3072 C CA . LYS B 1 54 ? -15.492 1.584 11.852 1 90.44 54 LYS B CA 1
ATOM 3073 C C . LYS B 1 54 ? -16.844 2.236 11.594 1 90.44 54 LYS B C 1
ATOM 3075 O O . LYS B 1 54 ? -17.328 2.252 10.461 1 90.44 54 LYS B O 1
ATOM 3080 N N . SER B 1 55 ? -17.422 2.834 12.578 1 91.5 55 SER B N 1
ATOM 3081 C CA . SER B 1 55 ? -18.766 3.412 12.492 1 91.5 55 SER B CA 1
ATOM 3082 C C . SER B 1 55 ? -18.766 4.648 11.594 1 91.5 55 SER B C 1
ATOM 3084 O O . SER B 1 55 ? -19.797 4.98 11 1 91.5 55 SER B O 1
ATOM 3086 N N . ILE B 1 56 ? -17.609 5.258 11.461 1 91.69 56 ILE B N 1
ATOM 3087 C CA . ILE B 1 56 ? -17.609 6.492 10.688 1 91.69 56 ILE B CA 1
ATOM 3088 C C . ILE B 1 56 ? -16.828 6.285 9.391 1 91.69 56 ILE B C 1
ATOM 3090 O O . ILE B 1 56 ? -16.562 7.242 8.664 1 91.69 56 ILE B O 1
ATOM 3094 N N . GLY B 1 57 ? -16.375 5.117 9.156 1 88.25 57 GLY B N 1
ATOM 3095 C CA . GLY B 1 57 ? -15.789 4.766 7.871 1 88.25 57 GLY B CA 1
ATOM 3096 C C . GLY B 1 57 ? -14.328 5.148 7.754 1 88.25 57 GLY B C 1
ATOM 3097 O O . GLY B 1 57 ? -13.797 5.258 6.648 1 88.25 57 GLY B O 1
ATOM 3098 N N . VAL B 1 58 ? -13.672 5.371 8.836 1 93.06 58 VAL B N 1
ATOM 3099 C CA . VAL B 1 58 ? -12.25 5.684 8.828 1 93.06 58 VAL B CA 1
ATOM 3100 C C . VAL B 1 58 ? -11.438 4.406 8.602 1 93.06 58 VAL B C 1
ATOM 3102 O O . VAL B 1 58 ? -11.633 3.414 9.312 1 93.06 58 VAL B O 1
ATOM 3105 N N . THR B 1 59 ? -10.523 4.48 7.645 1 91.75 59 THR B N 1
ATOM 3106 C CA . THR B 1 59 ? -9.781 3.273 7.305 1 91.75 59 THR B CA 1
ATOM 3107 C C . THR B 1 59 ? -8.273 3.504 7.449 1 91.75 59 THR B C 1
ATOM 3109 O O . THR B 1 59 ? -7.477 2.609 7.168 1 91.75 59 THR B O 1
ATOM 3112 N N . LYS B 1 60 ? -7.875 4.707 7.883 1 95.81 60 LYS B N 1
ATOM 3113 C CA . LYS B 1 60 ? -6.469 5.031 8.094 1 95.81 60 LYS B CA 1
ATOM 3114 C C . LYS B 1 60 ? -6.27 5.785 9.406 1 95.81 60 LYS B C 1
ATOM 3116 O O . LYS B 1 60 ? -7 6.738 9.695 1 95.81 60 LYS B O 1
ATOM 3121 N N . ILE B 1 61 ? -5.297 5.344 10.164 1 98.38 61 ILE B N 1
ATOM 3122 C CA . ILE B 1 61 ? -5.012 6.078 11.391 1 98.38 61 ILE B CA 1
ATOM 3123 C C . ILE B 1 61 ? -3.5 6.195 11.578 1 98.38 61 ILE B C 1
ATOM 3125 O O . ILE B 1 61 ? -2.729 5.465 10.953 1 98.38 61 ILE B O 1
ATOM 3129 N N . ARG B 1 62 ? -3.107 7.141 12.383 1 98.81 62 ARG B N 1
ATOM 3130 C CA . ARG B 1 62 ? -1.713 7.355 12.75 1 98.81 62 ARG B CA 1
ATOM 3131 C C . ARG B 1 62 ? -1.543 7.379 14.266 1 98.81 62 ARG B C 1
ATOM 3133 O O . ARG B 1 62 ? -2.283 8.062 14.969 1 98.81 62 ARG B O 1
ATOM 3140 N N . ILE B 1 63 ? -0.653 6.578 14.719 1 98.75 63 ILE B N 1
ATOM 3141 C CA . ILE B 1 63 ? -0.235 6.633 16.125 1 98.75 63 ILE B CA 1
ATOM 3142 C C . ILE B 1 63 ? 1.242 7.012 16.203 1 98.75 63 ILE B C 1
ATOM 3144 O O . ILE B 1 63 ? 1.991 6.824 15.242 1 98.75 63 ILE B O 1
ATOM 3148 N N . PHE B 1 64 ? 1.696 7.48 17.328 1 98.19 64 PHE B N 1
ATOM 3149 C CA . PHE B 1 64 ? 2.973 8.18 17.422 1 98.19 64 PHE B CA 1
ATOM 3150 C C . PHE B 1 64 ? 4.023 7.293 18.094 1 98.19 64 PHE B C 1
ATOM 3152 O O . PHE B 1 64 ? 5.191 7.672 18.188 1 98.19 64 PHE B O 1
ATOM 3159 N N . ASP B 1 65 ? 3.666 6.211 18.578 1 97.62 65 ASP B N 1
ATOM 3160 C CA . ASP B 1 65 ? 4.52 5.172 19.156 1 97.62 65 ASP B CA 1
ATOM 3161 C C . ASP B 1 65 ? 3.883 3.793 19 1 97.62 65 ASP B C 1
ATOM 3163 O O . ASP B 1 65 ? 2.695 3.684 18.688 1 97.62 65 ASP B O 1
ATOM 3167 N N . PRO B 1 66 ? 4.68 2.752 19.109 1 98.25 66 PRO B N 1
ATOM 3168 C CA . PRO B 1 66 ? 4.09 1.413 19.016 1 98.25 66 PRO B CA 1
ATOM 3169 C C . PRO B 1 66 ? 3.301 1.026 20.266 1 98.25 66 PRO B C 1
ATOM 3171 O O . PRO B 1 66 ? 3.688 0.1 20.984 1 98.25 66 PRO B O 1
ATOM 3174 N N . ASN B 1 67 ? 2.205 1.663 20.422 1 98.19 67 ASN B N 1
ATOM 3175 C CA . ASN B 1 67 ? 1.356 1.454 21.594 1 98.19 67 ASN B CA 1
ATOM 3176 C C . ASN B 1 67 ? 0.708 0.072 21.578 1 98.19 67 ASN B C 1
ATOM 3178 O O . ASN B 1 67 ? -0.135 -0.211 20.719 1 98.19 67 ASN B O 1
ATOM 3182 N N . THR B 1 68 ? 0.991 -0.702 22.562 1 97.94 68 THR B N 1
ATOM 3183 C CA . THR B 1 68 ? 0.575 -2.1 22.562 1 97.94 68 THR B CA 1
ATOM 3184 C C . THR B 1 68 ? -0.941 -2.213 22.688 1 97.94 68 THR B C 1
ATOM 3186 O O . THR B 1 68 ? -1.558 -3.088 22.078 1 97.94 68 THR B O 1
ATOM 3189 N N . GLU B 1 69 ? -1.532 -1.359 23.406 1 97.94 69 GLU B N 1
ATOM 3190 C CA . GLU B 1 69 ? -2.98 -1.429 23.578 1 97.94 69 GLU B CA 1
ATOM 3191 C C . GLU B 1 69 ? -3.707 -1.119 22.281 1 97.94 69 GLU B C 1
ATOM 3193 O O . GLU B 1 69 ? -4.652 -1.819 21.906 1 97.94 69 GLU B O 1
ATOM 3198 N N . VAL B 1 70 ? -3.252 -0.109 21.609 1 98.69 70 VAL B N 1
ATOM 3199 C CA . VAL B 1 70 ? -3.873 0.28 20.344 1 98.69 70 VAL B CA 1
ATOM 3200 C C . VAL B 1 70 ? -3.627 -0.799 19.297 1 98.69 70 VAL B C 1
ATOM 3202 O O . VAL B 1 70 ? -4.551 -1.213 18.594 1 98.69 70 VAL B O 1
ATOM 3205 N N . LEU B 1 71 ? -2.359 -1.283 19.156 1 98.62 71 LEU B N 1
ATOM 3206 C CA . LEU B 1 71 ? -2.021 -2.303 18.172 1 98.62 71 LEU B CA 1
ATOM 3207 C C . LEU B 1 71 ? -2.785 -3.596 18.453 1 98.62 71 LEU B C 1
ATOM 3209 O O . LEU B 1 71 ? -3.246 -4.258 17.516 1 98.62 71 LEU B O 1
ATOM 3213 N N . ASN B 1 72 ? -2.986 -3.924 19.719 1 98.06 72 ASN B N 1
ATOM 3214 C CA . ASN B 1 72 ? -3.791 -5.094 20.062 1 98.06 72 ASN B CA 1
ATOM 3215 C C . ASN B 1 72 ? -5.25 -4.906 19.656 1 98.06 72 ASN B C 1
ATOM 3217 O O . ASN B 1 72 ? -5.887 -5.84 19.156 1 98.06 72 ASN B O 1
ATOM 3221 N N . ALA B 1 73 ? -5.762 -3.734 19.859 1 98.12 73 ALA B N 1
ATOM 3222 C CA . ALA B 1 73 ? -7.148 -3.457 19.5 1 98.12 73 ALA B CA 1
ATOM 3223 C C . ALA B 1 73 ? -7.355 -3.52 17.984 1 98.12 73 ALA B C 1
ATOM 3225 O O . ALA B 1 73 ? -8.477 -3.732 17.516 1 98.12 73 ALA B O 1
ATOM 3226 N N . LEU B 1 74 ? -6.281 -3.387 17.188 1 97.5 74 LEU B N 1
ATOM 3227 C CA . LEU B 1 74 ? -6.352 -3.371 15.727 1 97.5 74 LEU B CA 1
ATOM 3228 C C . LEU B 1 74 ? -6.297 -4.789 15.164 1 97.5 74 LEU B C 1
ATOM 3230 O O . LEU B 1 74 ? -6.582 -5.004 13.984 1 97.5 74 LEU B O 1
ATOM 3234 N N . ARG B 1 75 ? -5.879 -5.777 15.984 1 94.06 75 ARG B N 1
ATOM 3235 C CA . ARG B 1 75 ? -5.758 -7.145 15.5 1 94.06 75 ARG B CA 1
ATOM 3236 C C . ARG B 1 75 ? -7.059 -7.621 14.867 1 94.06 75 ARG B C 1
ATOM 3238 O O . ARG B 1 75 ? -8.141 -7.426 15.43 1 94.06 75 ARG B O 1
ATOM 3245 N N . GLY B 1 76 ? -6.938 -8.141 13.648 1 86.38 76 GLY B N 1
ATOM 3246 C CA . GLY B 1 76 ? -8.086 -8.656 12.922 1 86.38 76 GLY B CA 1
ATOM 3247 C C . GLY B 1 76 ? -8.828 -7.582 12.148 1 86.38 76 GLY B C 1
ATOM 3248 O O . GLY B 1 76 ? -9.695 -7.891 11.32 1 86.38 76 GLY B O 1
ATOM 3249 N N . ASN B 1 77 ? -8.547 -6.289 12.406 1 89.25 77 ASN B N 1
ATOM 3250 C CA . ASN B 1 77 ? -9.156 -5.18 11.68 1 89.25 77 ASN B CA 1
ATOM 3251 C C . ASN B 1 77 ? -8.234 -4.641 10.594 1 89.25 77 ASN B C 1
ATOM 3253 O O . ASN B 1 77 ? -7.895 -3.457 10.594 1 89.25 77 ASN B O 1
ATOM 3257 N N . THR B 1 78 ? -7.922 -5.5 9.664 1 86.69 78 THR B N 1
ATOM 3258 C CA . THR B 1 78 ? -6.902 -5.199 8.664 1 86.69 78 THR B CA 1
ATOM 3259 C C . THR B 1 78 ? -7.422 -4.191 7.648 1 86.69 78 THR B C 1
ATOM 3261 O O . THR B 1 78 ? -6.652 -3.658 6.844 1 86.69 78 THR B O 1
ATOM 3264 N N . ASN B 1 79 ? -8.695 -3.854 7.738 1 82.5 79 ASN B N 1
ATOM 3265 C CA . ASN B 1 79 ? -9.273 -2.822 6.883 1 82.5 79 ASN B CA 1
ATOM 3266 C C . ASN B 1 79 ? -8.828 -1.427 7.312 1 82.5 79 ASN B C 1
ATOM 3268 O O . ASN B 1 79 ? -8.992 -0.46 6.566 1 82.5 79 ASN B O 1
ATOM 3272 N N . ILE B 1 80 ? -8.352 -1.344 8.469 1 91.88 80 ILE B N 1
ATOM 3273 C CA . ILE B 1 80 ? -7.797 -0.087 8.953 1 91.88 80 ILE B CA 1
ATOM 3274 C C . ILE B 1 80 ? -6.273 -0.135 8.891 1 91.88 80 ILE B C 1
ATOM 3276 O O . ILE B 1 80 ? -5.641 -0.96 9.555 1 91.88 80 ILE B O 1
ATOM 3280 N N . SER B 1 81 ? -5.734 0.698 8.109 1 94.62 81 SER B N 1
ATOM 3281 C CA . SER B 1 81 ? -4.281 0.809 8.039 1 94.62 81 SER B CA 1
ATOM 3282 C C . SER B 1 81 ? -3.75 1.764 9.102 1 94.62 81 SER B C 1
ATOM 3284 O O . SER B 1 81 ? -4.406 2.75 9.445 1 94.62 81 SER B O 1
ATOM 3286 N N . VAL B 1 82 ? -2.547 1.447 9.617 1 98.31 82 VAL B N 1
ATOM 3287 C CA . VAL B 1 82 ? -2.014 2.273 10.695 1 98.31 82 VAL B CA 1
ATOM 3288 C C . VAL B 1 82 ? -0.584 2.695 10.367 1 98.31 82 VAL B C 1
ATOM 3290 O O . VAL B 1 82 ? 0.204 1.895 9.859 1 98.31 82 VAL B O 1
ATOM 3293 N N . ILE B 1 83 ? -0.3 3.98 10.484 1 98.69 83 ILE B N 1
ATOM 3294 C CA . ILE B 1 83 ? 1.053 4.523 10.555 1 98.69 83 ILE B CA 1
ATOM 3295 C C . ILE B 1 83 ? 1.559 4.465 11.992 1 98.69 83 ILE B C 1
ATOM 3297 O O . ILE B 1 83 ? 0.908 4.973 12.906 1 98.69 83 ILE B O 1
ATOM 3301 N N . VAL B 1 84 ? 2.701 3.838 12.18 1 98.88 84 VAL B N 1
ATOM 3302 C CA . VAL B 1 84 ? 3.262 3.691 13.523 1 98.88 84 VAL B CA 1
ATOM 3303 C C . VAL B 1 84 ? 4.531 4.531 13.641 1 98.88 84 VAL B C 1
ATOM 3305 O O . VAL B 1 84 ? 5.449 4.398 12.828 1 98.88 84 VAL B O 1
ATOM 3308 N N . GLY B 1 85 ? 4.59 5.352 14.695 1 98.81 85 GLY B N 1
ATOM 3309 C CA . GLY B 1 85 ? 5.77 6.18 14.906 1 98.81 85 GLY B CA 1
ATOM 3310 C C . GLY B 1 85 ? 6.809 5.523 15.789 1 98.81 85 GLY B C 1
ATOM 3311 O O . GLY B 1 85 ? 6.469 4.844 16.766 1 98.81 85 GLY B O 1
ATOM 3312 N N . VAL B 1 86 ? 8.062 5.723 15.422 1 98.62 86 VAL B N 1
ATOM 3313 C CA . VAL B 1 86 ? 9.156 5.512 16.359 1 98.62 86 VAL B CA 1
ATOM 3314 C C . VAL B 1 86 ? 9.266 6.707 17.312 1 98.62 86 VAL B C 1
ATOM 3316 O O . VAL B 1 86 ? 9.273 7.855 16.859 1 98.62 86 VAL B O 1
ATOM 3319 N N . LYS B 1 87 ? 9.43 6.402 18.609 1 96.75 87 LYS B N 1
ATOM 3320 C CA . LYS B 1 87 ? 9.594 7.504 19.562 1 96.75 87 LYS B CA 1
ATOM 3321 C C . LYS B 1 87 ? 10.891 8.258 19.312 1 96.75 87 LYS B C 1
ATOM 3323 O O . LYS B 1 87 ? 11.93 7.648 19.047 1 96.75 87 LYS B O 1
ATOM 3328 N N . ASP B 1 88 ? 10.773 9.539 19.469 1 97.31 88 ASP B N 1
ATOM 3329 C CA . ASP B 1 88 ? 11.961 10.375 19.266 1 97.31 88 ASP B CA 1
ATOM 3330 C C . ASP B 1 88 ? 13.094 9.953 20.188 1 97.31 88 ASP B C 1
ATOM 3332 O O . ASP B 1 88 ? 14.258 9.906 19.781 1 97.31 88 ASP B O 1
ATOM 3336 N N . GLN B 1 89 ? 12.727 9.523 21.406 1 96.25 89 GLN B N 1
ATOM 3337 C CA . GLN B 1 89 ? 13.711 9.203 22.438 1 96.25 89 GLN B CA 1
ATOM 3338 C C . GLN B 1 89 ? 14.445 7.91 22.109 1 96.25 89 GLN B C 1
ATOM 3340 O O . GLN B 1 89 ? 15.492 7.617 22.688 1 96.25 89 GLN B O 1
ATOM 3345 N N . ASP B 1 90 ? 13.898 7.133 21.188 1 97.31 90 ASP B N 1
ATOM 3346 C CA . ASP B 1 90 ? 14.5 5.844 20.859 1 97.31 90 ASP B CA 1
ATOM 3347 C C . ASP B 1 90 ? 15.484 5.98 19.703 1 97.31 90 ASP B C 1
ATOM 3349 O O . ASP B 1 90 ? 16.25 5.059 19.422 1 97.31 90 ASP B O 1
ATOM 3353 N N . LEU B 1 91 ? 15.57 7.117 19.016 1 97.94 91 LEU B N 1
ATOM 3354 C CA . LEU B 1 91 ? 16.266 7.246 17.75 1 97.94 91 LEU B CA 1
ATOM 3355 C C . LEU B 1 91 ? 17.781 7.125 17.938 1 97.94 91 LEU B C 1
ATOM 3357 O O . LEU B 1 91 ? 18.469 6.508 17.125 1 97.94 91 LEU B O 1
ATOM 3361 N N . ALA B 1 92 ? 18.281 7.66 19.047 1 96.56 92 ALA B N 1
ATOM 3362 C CA . ALA B 1 92 ? 19.719 7.59 19.281 1 96.56 92 ALA B CA 1
ATOM 3363 C C . ALA B 1 92 ? 20.172 6.145 19.422 1 96.56 92 ALA B C 1
ATOM 3365 O O . ALA B 1 92 ? 21.172 5.738 18.797 1 96.56 92 ALA B O 1
ATOM 3366 N N . ALA B 1 93 ? 19.484 5.402 20.203 1 97.12 93 ALA B N 1
ATOM 3367 C CA . ALA B 1 93 ? 19.828 3.998 20.406 1 97.12 93 ALA B CA 1
ATOM 3368 C C . ALA B 1 93 ? 19.688 3.203 19.109 1 97.12 93 ALA B C 1
ATOM 3370 O O . ALA B 1 93 ? 20.516 2.346 18.812 1 97.12 93 ALA B O 1
ATOM 3371 N N . LEU B 1 94 ? 18.656 3.496 18.328 1 98.25 94 LEU B N 1
ATOM 3372 C CA . LEU B 1 94 ? 18.406 2.764 17.094 1 98.25 94 LEU B CA 1
ATOM 3373 C C . LEU B 1 94 ? 19.453 3.098 16.047 1 98.25 94 LEU B C 1
ATOM 3375 O O . LEU B 1 94 ? 19.828 2.242 15.234 1 98.25 94 LEU B O 1
ATOM 3379 N N . ALA B 1 95 ? 19.938 4.312 16.047 1 97.69 95 ALA B N 1
ATOM 3380 C CA . ALA B 1 95 ? 20.938 4.75 15.07 1 97.69 95 ALA B CA 1
ATOM 3381 C C . ALA B 1 95 ? 22.297 4.117 15.344 1 97.69 95 ALA B C 1
ATOM 3383 O O . ALA B 1 95 ? 23.172 4.125 14.477 1 97.69 95 ALA B O 1
ATOM 3384 N N . ALA B 1 96 ? 22.484 3.551 16.484 1 95.5 96 ALA B N 1
ATOM 3385 C CA . ALA B 1 96 ? 23.781 3.057 16.922 1 95.5 96 ALA B CA 1
ATOM 3386 C C . ALA B 1 96 ? 24.125 1.727 16.266 1 95.5 96 ALA B C 1
ATOM 3388 O O . ALA B 1 96 ? 25.297 1.391 16.094 1 95.5 96 ALA B O 1
ATOM 3389 N N . SER B 1 97 ? 23.078 0.901 15.898 1 95 97 SER B N 1
ATOM 3390 C CA . SER B 1 97 ? 23.391 -0.381 15.273 1 95 97 SER B CA 1
ATOM 3391 C C . SER B 1 97 ? 22.172 -0.975 14.586 1 95 97 SER B C 1
ATOM 3393 O O . SER B 1 97 ? 21.047 -0.779 15.039 1 95 97 SER B O 1
ATOM 3395 N N . GLU B 1 98 ? 22.469 -1.756 13.617 1 95.75 98 GLU B N 1
ATOM 3396 C CA . GLU B 1 98 ? 21.406 -2.488 12.922 1 95.75 98 GLU B CA 1
ATOM 3397 C C . GLU B 1 98 ? 20.734 -3.498 13.852 1 95.75 98 GLU B C 1
ATOM 3399 O O . GLU B 1 98 ? 19.531 -3.768 13.719 1 95.75 98 GLU B O 1
ATOM 3404 N N . VAL B 1 99 ? 21.469 -4.012 14.805 1 97.25 99 VAL B N 1
ATOM 3405 C CA . VAL B 1 99 ? 20.938 -4.98 15.766 1 97.25 99 VAL B CA 1
ATOM 3406 C C . VAL B 1 99 ? 19.875 -4.316 16.641 1 97.25 99 VAL B C 1
ATOM 3408 O O . VAL B 1 99 ? 18.828 -4.922 16.938 1 97.25 99 VAL B O 1
ATOM 3411 N N . ALA B 1 100 ? 20.141 -3.066 17.016 1 98.25 100 ALA B N 1
ATOM 3412 C CA . ALA B 1 100 ? 19.156 -2.328 17.812 1 98.25 100 ALA B CA 1
ATOM 3413 C C . ALA B 1 100 ? 17.844 -2.146 17.031 1 98.25 100 ALA B C 1
ATOM 3415 O O . ALA B 1 100 ? 16.766 -2.26 17.609 1 98.25 100 ALA B O 1
ATOM 3416 N N . VAL B 1 101 ? 17.984 -1.86 15.742 1 98.62 101 VAL B N 1
ATOM 3417 C CA . VAL B 1 101 ? 16.797 -1.697 14.891 1 98.62 101 VAL B CA 1
ATOM 3418 C C . VAL B 1 101 ? 16.062 -3.023 14.773 1 98.62 101 VAL B C 1
ATOM 3420 O O . VAL B 1 101 ? 14.828 -3.064 14.898 1 98.62 101 VAL B O 1
ATOM 3423 N N . GLU B 1 102 ? 16.766 -4.098 14.602 1 97.81 102 GLU B N 1
ATOM 3424 C CA . GLU B 1 102 ? 16.156 -5.422 14.508 1 97.81 102 GLU B CA 1
ATOM 3425 C C . GLU B 1 102 ? 15.43 -5.781 15.797 1 97.81 102 GLU B C 1
ATOM 3427 O O . GLU B 1 102 ? 14.312 -6.312 15.758 1 97.81 102 GLU B O 1
ATOM 3432 N N . ASP B 1 103 ? 16.031 -5.48 16.938 1 98.25 103 ASP B N 1
ATOM 3433 C CA . ASP B 1 103 ? 15.43 -5.766 18.219 1 98.25 103 ASP B CA 1
ATOM 3434 C C . ASP B 1 103 ? 14.156 -4.941 18.422 1 98.25 103 ASP B C 1
ATOM 3436 O O . ASP B 1 103 ? 13.141 -5.461 18.906 1 98.25 103 ASP B O 1
ATOM 3440 N N . TRP B 1 104 ? 14.266 -3.705 18.094 1 98.62 104 TRP B N 1
ATOM 3441 C CA . TRP B 1 104 ? 13.109 -2.832 18.203 1 98.62 104 TRP B CA 1
ATOM 3442 C C . TRP B 1 104 ? 11.961 -3.34 17.344 1 98.62 104 TRP B C 1
ATOM 3444 O O . TRP B 1 104 ? 10.812 -3.393 17.781 1 98.62 104 TRP B O 1
ATOM 3454 N N . PHE B 1 105 ? 12.242 -3.73 16.062 1 98.44 105 PHE B N 1
ATOM 3455 C CA . PHE B 1 105 ? 11.25 -4.234 15.125 1 98.44 105 PHE B CA 1
ATOM 3456 C C . PHE B 1 105 ? 10.625 -5.523 15.641 1 98.44 105 PHE B C 1
ATOM 3458 O O . PHE B 1 105 ? 9.398 -5.676 15.602 1 98.44 105 PHE B O 1
ATOM 3465 N N . ALA B 1 106 ? 11.422 -6.398 16.141 1 97.62 106 ALA B N 1
ATOM 3466 C CA . ALA B 1 106 ? 10.961 -7.688 16.656 1 97.62 106 ALA B CA 1
ATOM 3467 C C . ALA B 1 106 ? 10 -7.496 17.828 1 97.62 106 ALA B C 1
ATOM 3469 O O . ALA B 1 106 ? 9.008 -8.227 17.938 1 97.62 106 ALA B O 1
ATOM 3470 N N . THR B 1 107 ? 10.273 -6.48 18.594 1 98.19 107 THR B N 1
ATOM 3471 C CA . THR B 1 107 ? 9.492 -6.242 19.797 1 98.19 107 THR B CA 1
ATOM 3472 C C . THR B 1 107 ? 8.203 -5.488 19.469 1 98.19 107 THR B C 1
ATOM 3474 O O . THR B 1 107 ? 7.129 -5.836 19.953 1 98.19 107 THR B O 1
ATOM 3477 N N . ASN B 1 108 ? 8.328 -4.516 18.562 1 98.56 108 ASN B N 1
ATOM 3478 C CA . ASN B 1 108 ? 7.27 -3.512 18.484 1 98.56 108 ASN B CA 1
ATOM 3479 C C . ASN B 1 108 ? 6.402 -3.717 17.234 1 98.56 108 ASN B C 1
ATOM 3481 O O . ASN B 1 108 ? 5.273 -3.221 17.188 1 98.56 108 ASN B O 1
ATOM 3485 N N . ILE B 1 109 ? 6.914 -4.453 16.203 1 98.31 109 ILE B N 1
ATOM 3486 C CA . ILE B 1 109 ? 6.219 -4.512 14.914 1 98.31 109 ILE B CA 1
ATOM 3487 C C . ILE B 1 109 ? 5.891 -5.961 14.57 1 98.31 109 ILE B C 1
ATOM 3489 O O . ILE B 1 109 ? 4.746 -6.289 14.25 1 98.31 109 ILE B O 1
ATOM 3493 N N . GLU B 1 110 ? 6.82 -6.867 14.742 1 95.56 110 GLU B N 1
ATOM 3494 C CA . GLU B 1 110 ? 6.75 -8.242 14.25 1 95.56 110 GLU B CA 1
ATOM 3495 C C . GLU B 1 110 ? 5.531 -8.969 14.812 1 95.56 110 GLU B C 1
ATOM 3497 O O . GLU B 1 110 ? 4.852 -9.703 14.094 1 95.56 110 GLU B O 1
ATOM 3502 N N . PRO B 1 111 ? 5.172 -8.75 16.125 1 95.69 111 PRO B N 1
ATOM 3503 C CA . PRO B 1 111 ? 4.035 -9.492 16.672 1 95.69 111 PRO B CA 1
ATOM 3504 C C . PRO B 1 111 ? 2.723 -9.164 15.969 1 95.69 111 PRO B C 1
ATOM 3506 O O . PRO B 1 111 ? 1.745 -9.906 16.109 1 95.69 111 PRO B O 1
ATOM 3509 N N . TYR B 1 112 ? 2.713 -8.07 15.219 1 95.62 112 TYR B N 1
ATOM 3510 C CA . TYR B 1 112 ? 1.442 -7.574 14.703 1 95.62 112 TYR B CA 1
ATOM 3511 C C . TYR B 1 112 ? 1.347 -7.789 13.195 1 95.62 112 TYR B C 1
ATOM 3513 O O . TYR B 1 112 ? 0.297 -7.551 12.594 1 95.62 112 TYR B O 1
ATOM 3521 N N . LEU B 1 113 ? 2.33 -8.336 12.562 1 91.31 113 LEU B N 1
ATOM 3522 C CA . LEU B 1 113 ? 2.434 -8.398 11.109 1 91.31 113 LEU B CA 1
ATOM 3523 C C . LEU B 1 113 ? 1.379 -9.328 10.531 1 91.31 113 LEU B C 1
ATOM 3525 O O . LEU B 1 113 ? 0.96 -9.164 9.383 1 91.31 113 LEU B O 1
ATOM 3529 N N . SER B 1 114 ? 0.892 -10.242 11.305 1 84.44 114 SER B N 1
ATOM 3530 C CA . SER B 1 114 ? -0.013 -11.258 10.766 1 84.44 114 SER B CA 1
ATOM 3531 C C . SER B 1 114 ? -1.432 -10.711 10.633 1 84.44 114 SER B C 1
ATOM 3533 O O . SER B 1 114 ? -2.201 -11.172 9.789 1 84.44 114 SER B O 1
ATOM 3535 N N . ASP B 1 115 ? -1.809 -9.68 11.5 1 88.81 115 ASP B N 1
ATOM 3536 C CA . ASP B 1 115 ? -3.232 -9.359 11.492 1 88.81 115 ASP B CA 1
ATOM 3537 C C . ASP B 1 115 ? -3.467 -7.871 11.758 1 88.81 115 ASP B C 1
ATOM 3539 O O . ASP B 1 115 ? -4.578 -7.465 12.102 1 88.81 115 ASP B O 1
ATOM 3543 N N . VAL B 1 116 ? -2.434 -7.117 11.703 1 93.81 116 VAL B N 1
ATOM 3544 C CA . VAL B 1 116 ? -2.547 -5.664 11.703 1 93.81 116 VAL B CA 1
ATOM 3545 C C . VAL B 1 116 ? -1.956 -5.098 10.414 1 93.81 116 VAL B C 1
ATOM 3547 O O . VAL B 1 116 ? -0.885 -5.523 9.977 1 93.81 116 VAL B O 1
ATOM 3550 N N . ASN B 1 117 ? -2.654 -4.18 9.797 1 93.19 117 ASN B N 1
ATOM 3551 C CA . ASN B 1 117 ? -2.219 -3.557 8.555 1 93.19 117 ASN B CA 1
ATOM 3552 C C . ASN B 1 117 ? -1.363 -2.32 8.812 1 93.19 117 ASN B C 1
ATOM 3554 O O . ASN B 1 117 ? -1.878 -1.202 8.859 1 93.19 117 ASN B O 1
ATOM 3558 N N . ILE B 1 118 ? -0.103 -2.539 8.945 1 96.88 118 ILE B N 1
ATOM 3559 C CA . ILE B 1 118 ? 0.836 -1.44 9.141 1 96.88 118 ILE B CA 1
ATOM 3560 C C . ILE B 1 118 ? 1.342 -0.95 7.781 1 96.88 118 ILE B C 1
ATOM 3562 O O . ILE B 1 118 ? 2.045 -1.676 7.074 1 96.88 118 ILE B O 1
ATOM 3566 N N . SER B 1 119 ? 1.045 0.32 7.516 1 96.19 119 SER B N 1
ATOM 3567 C CA . SER B 1 119 ? 1.382 0.837 6.191 1 96.19 119 SER B CA 1
ATOM 3568 C C . SER B 1 119 ? 2.709 1.59 6.215 1 96.19 119 SER B C 1
ATOM 3570 O O . SER B 1 119 ? 3.475 1.537 5.25 1 96.19 119 SER B O 1
ATOM 3572 N N . PHE B 1 120 ? 2.975 2.32 7.32 1 98.31 120 PHE B N 1
ATOM 3573 C CA . PHE B 1 120 ? 4.184 3.117 7.488 1 98.31 120 PHE B CA 1
ATOM 3574 C C . PHE B 1 120 ? 4.773 2.912 8.875 1 98.31 120 PHE B C 1
ATOM 3576 O O . PHE B 1 120 ? 4.043 2.709 9.852 1 98.31 120 PHE B O 1
ATOM 3583 N N . ILE B 1 121 ? 6.023 2.984 8.875 1 98.88 121 ILE B N 1
ATOM 3584 C CA . ILE B 1 121 ? 6.75 3.322 10.094 1 98.88 121 ILE B CA 1
ATOM 3585 C C . ILE B 1 121 ? 7.426 4.684 9.93 1 98.88 121 ILE B C 1
ATOM 3587 O O . ILE B 1 121 ? 8.148 4.91 8.961 1 98.88 121 ILE B O 1
ATOM 3591 N N . THR B 1 122 ? 7.113 5.59 10.797 1 98.88 122 THR B N 1
ATOM 3592 C CA . THR B 1 122 ? 7.73 6.91 10.719 1 98.88 122 THR B CA 1
ATOM 3593 C C . THR B 1 122 ? 8.875 7.035 11.727 1 98.88 122 THR B C 1
ATOM 3595 O O . THR B 1 122 ? 8.703 6.734 12.906 1 98.88 122 THR B O 1
ATOM 3598 N N . VAL B 1 123 ? 9.992 7.496 11.219 1 98.81 123 VAL B N 1
ATOM 3599 C CA . VAL B 1 123 ? 11.195 7.672 12.031 1 98.81 123 VAL B CA 1
ATOM 3600 C C . VAL B 1 123 ? 11.32 9.133 12.445 1 98.81 123 VAL B C 1
ATOM 3602 O O . VAL B 1 123 ? 11.828 9.961 11.68 1 98.81 123 VAL B O 1
ATOM 3605 N N . GLY B 1 124 ? 10.859 9.383 13.633 1 97.62 124 GLY B N 1
ATOM 3606 C CA . GLY B 1 124 ? 10.875 10.75 14.133 1 97.62 124 GLY B CA 1
ATOM 3607 C C . GLY B 1 124 ? 9.633 11.531 13.734 1 97.62 124 GLY B C 1
ATOM 3608 O O . GLY B 1 124 ? 9.055 11.289 12.68 1 97.62 124 GLY B O 1
ATOM 3609 N N . ASN B 1 125 ? 9.25 12.398 14.586 1 98.25 125 ASN B N 1
ATOM 3610 C CA . ASN B 1 125 ? 8.172 13.359 14.359 1 98.25 125 ASN B CA 1
ATOM 3611 C C . ASN B 1 125 ? 8.656 14.797 14.516 1 98.25 125 ASN B C 1
ATOM 3613 O O . ASN B 1 125 ? 8.773 15.297 15.633 1 98.25 125 ASN B O 1
ATOM 3617 N N . GLU B 1 126 ? 8.922 15.406 13.398 1 98.12 126 GLU B N 1
ATOM 3618 C CA . GLU B 1 126 ? 9.328 16.797 13.359 1 98.12 126 GLU B CA 1
ATOM 3619 C C . GLU B 1 126 ? 10.656 17.016 14.086 1 98.12 126 GLU B C 1
ATOM 3621 O O . GLU B 1 126 ? 10.828 17.984 14.812 1 98.12 126 GLU B O 1
ATOM 3626 N N . VAL B 1 127 ? 11.547 16.094 13.859 1 98.25 127 VAL B N 1
ATOM 3627 C CA . VAL B 1 127 ? 12.828 16.203 14.555 1 98.25 127 VAL B CA 1
ATOM 3628 C C . VAL B 1 127 ? 13.883 16.766 13.609 1 98.25 127 VAL B C 1
ATOM 3630 O O . VAL B 1 127 ? 15.008 17.062 14.023 1 98.25 127 VAL B O 1
ATOM 3633 N N . ILE B 1 128 ? 13.438 16.812 12.336 1 98.12 128 ILE B N 1
ATOM 3634 C CA . ILE B 1 128 ? 14.297 17.453 11.352 1 98.12 128 ILE B CA 1
ATOM 3635 C C . ILE B 1 128 ? 13.773 18.859 11.062 1 98.12 128 ILE B C 1
ATOM 3637 O O . ILE B 1 128 ? 12.609 19.047 10.695 1 98.12 128 ILE B O 1
ATOM 3641 N N . PRO B 1 129 ? 14.672 19.906 11.117 1 97.38 129 PRO B N 1
ATOM 3642 C CA . PRO B 1 129 ? 16.047 19.875 11.625 1 97.38 129 PRO B CA 1
ATOM 3643 C C . PRO B 1 129 ? 16.109 19.812 13.156 1 97.38 129 PRO B C 1
ATOM 3645 O O . PRO B 1 129 ? 15.086 20.047 13.82 1 97.38 129 PRO B O 1
ATOM 3648 N N . GLY B 1 130 ? 17.203 19.469 13.719 1 97.31 130 GLY B N 1
ATOM 3649 C CA . GLY B 1 130 ? 17.391 19.438 15.156 1 97.31 130 GLY B CA 1
ATOM 3650 C C . GLY B 1 130 ? 18.5 18.484 15.594 1 97.31 130 GLY B C 1
ATOM 3651 O O . GLY B 1 130 ? 19.125 17.844 14.758 1 97.31 130 GLY B O 1
ATOM 3652 N N . PRO B 1 131 ? 18.719 18.438 16.891 1 96.19 131 PRO B N 1
ATOM 3653 C CA . PRO B 1 131 ? 19.812 17.609 17.422 1 96.19 131 PRO B CA 1
ATOM 3654 C C . PRO B 1 131 ? 19.656 16.125 17.094 1 96.19 131 PRO B C 1
ATOM 3656 O O . PRO B 1 131 ? 20.641 15.414 16.938 1 96.19 131 PRO B O 1
ATOM 3659 N N . ILE B 1 132 ? 18.422 15.711 16.953 1 96.12 132 ILE B N 1
ATOM 3660 C CA . ILE B 1 132 ? 18.141 14.305 16.703 1 96.12 132 ILE B CA 1
ATOM 3661 C C . ILE B 1 132 ? 18.094 14.039 15.203 1 96.12 132 ILE B C 1
ATOM 3663 O O . ILE B 1 132 ? 18.172 12.891 14.766 1 96.12 132 ILE B O 1
ATOM 3667 N N . GLY B 1 133 ? 18.047 15.055 14.414 1 97.38 133 GLY B N 1
ATOM 3668 C CA . GLY B 1 133 ? 17.875 15.008 12.969 1 97.38 133 GLY B CA 1
ATOM 3669 C C . GLY B 1 133 ? 18.859 14.078 12.281 1 97.38 133 GLY B C 1
ATOM 3670 O O . GLY B 1 133 ? 18.469 13.25 11.461 1 97.38 133 GLY B O 1
ATOM 3671 N N . PRO B 1 134 ? 20.094 14.125 12.664 1 96.94 134 PRO B N 1
ATOM 3672 C CA . PRO B 1 134 ? 21.094 13.305 12 1 96.94 134 PRO B CA 1
ATOM 3673 C C . PRO B 1 134 ? 20.891 11.812 12.234 1 96.94 134 PRO B C 1
ATOM 3675 O O . PRO B 1 134 ? 21.484 10.984 11.516 1 96.94 134 PRO B O 1
ATOM 3678 N N . GLN B 1 135 ? 20.078 11.445 13.211 1 97.75 135 GLN B N 1
ATOM 3679 C CA . GLN B 1 135 ? 19.844 10.039 13.531 1 97.75 135 GLN B CA 1
ATOM 3680 C C . GLN B 1 135 ? 18.75 9.445 12.641 1 97.75 135 GLN B C 1
ATOM 3682 O O . GLN B 1 135 ? 18.625 8.219 12.547 1 97.75 135 GLN B O 1
ATOM 3687 N N . VAL B 1 136 ? 18.016 10.242 11.953 1 98.69 136 VAL B N 1
ATOM 3688 C CA . VAL B 1 136 ? 16.812 9.805 11.25 1 98.69 136 VAL B CA 1
ATOM 3689 C C . VAL B 1 136 ? 17.203 8.93 10.062 1 98.69 136 VAL B C 1
ATOM 3691 O O . VAL B 1 136 ? 16.734 7.793 9.945 1 98.69 136 VAL B O 1
ATOM 3694 N N . LEU B 1 137 ? 18.109 9.414 9.211 1 98.56 137 LEU B N 1
ATOM 3695 C CA . LEU B 1 137 ? 18.422 8.742 7.953 1 98.56 137 LEU B CA 1
ATOM 3696 C C . LEU B 1 137 ? 19 7.355 8.211 1 98.56 137 LEU B C 1
ATOM 3698 O O . LEU B 1 137 ? 18.562 6.371 7.613 1 98.56 137 LEU B O 1
ATOM 3702 N N . PRO B 1 138 ? 19.969 7.195 9.195 1 98.56 138 PRO B N 1
ATOM 3703 C CA . PRO B 1 138 ? 20.5 5.855 9.445 1 98.56 138 PRO B CA 1
ATOM 3704 C C . PRO B 1 138 ? 19.438 4.875 9.914 1 98.56 138 PRO B C 1
ATOM 3706 O O . PRO B 1 138 ? 19.422 3.713 9.5 1 98.56 138 PRO B O 1
ATOM 3709 N N . VAL B 1 139 ? 18.562 5.312 10.711 1 98.81 139 VAL B N 1
ATOM 3710 C CA . VAL B 1 139 ? 17.5 4.445 11.195 1 98.81 139 VAL B CA 1
ATOM 3711 C C . VAL B 1 139 ? 16.562 4.078 10.047 1 98.81 139 VAL B C 1
ATOM 3713 O O . VAL B 1 139 ? 16.156 2.922 9.906 1 98.81 139 VAL B O 1
ATOM 3716 N N . MET B 1 140 ? 16.25 5.023 9.188 1 98.81 140 MET B N 1
ATOM 3717 C CA . MET B 1 140 ? 15.398 4.77 8.031 1 98.81 140 MET B CA 1
ATOM 3718 C C . MET B 1 140 ? 16.031 3.729 7.109 1 98.81 140 MET B C 1
ATOM 3720 O O . MET B 1 140 ? 15.344 2.824 6.625 1 98.81 140 MET B O 1
ATOM 3724 N N . GLN B 1 141 ? 17.281 3.936 6.852 1 98.31 141 GLN B N 1
ATOM 3725 C CA . GLN B 1 141 ? 17.984 3.006 5.98 1 98.31 141 GLN B CA 1
ATOM 3726 C C . GLN B 1 141 ? 17.969 1.59 6.547 1 98.31 141 GLN B C 1
ATOM 3728 O O . GLN B 1 141 ? 17.672 0.631 5.828 1 98.31 141 GLN B O 1
ATOM 3733 N N . SER B 1 142 ? 18.234 1.466 7.875 1 98.38 142 SER B N 1
ATOM 3734 C CA . SER B 1 142 ? 18.219 0.161 8.531 1 98.38 142 SER B CA 1
ATOM 3735 C C . SER B 1 142 ? 16.844 -0.475 8.484 1 98.38 142 SER B C 1
ATOM 3737 O O . SER B 1 142 ? 16.703 -1.659 8.164 1 98.38 142 SER B O 1
ATOM 3739 N N . LEU B 1 143 ? 15.805 0.279 8.758 1 98.62 143 LEU B N 1
ATOM 3740 C CA . LEU B 1 143 ? 14.445 -0.236 8.734 1 98.62 143 LEU B CA 1
ATOM 3741 C C . LEU B 1 143 ? 14.031 -0.609 7.316 1 98.62 143 LEU B C 1
ATOM 3743 O O . LEU B 1 143 ? 13.352 -1.617 7.109 1 98.62 143 LEU B O 1
ATOM 3747 N N . THR B 1 144 ? 14.398 0.248 6.344 1 97.19 144 THR B N 1
ATOM 3748 C CA . THR B 1 144 ? 14.078 -0.042 4.953 1 97.19 144 THR B CA 1
ATOM 3749 C C . THR B 1 144 ? 14.703 -1.366 4.516 1 97.19 144 THR B C 1
ATOM 3751 O O . THR B 1 144 ? 14.031 -2.201 3.906 1 97.19 144 THR B O 1
ATOM 3754 N N . ASN B 1 145 ? 15.977 -1.509 4.859 1 94.75 145 ASN B N 1
ATOM 3755 C CA . ASN B 1 145 ? 16.641 -2.764 4.539 1 94.75 145 ASN B CA 1
ATOM 3756 C C . ASN B 1 145 ? 15.961 -3.953 5.203 1 94.75 145 ASN B C 1
ATOM 3758 O O . ASN B 1 145 ? 15.797 -5.008 4.586 1 94.75 145 ASN B O 1
ATOM 3762 N N . LEU B 1 146 ? 15.578 -3.779 6.426 1 95.62 146 LEU B N 1
ATOM 3763 C CA . LEU B 1 146 ? 14.938 -4.852 7.188 1 95.62 146 LEU B CA 1
ATOM 3764 C C . LEU B 1 146 ? 13.609 -5.246 6.555 1 95.62 146 LEU B C 1
ATOM 3766 O O . LEU B 1 146 ? 13.352 -6.43 6.328 1 95.62 146 LEU B O 1
ATOM 3770 N N . VAL B 1 147 ? 12.75 -4.254 6.258 1 95.25 147 VAL B N 1
ATOM 3771 C CA . VAL B 1 147 ? 11.438 -4.578 5.723 1 95.25 147 VAL B CA 1
ATOM 3772 C C . VAL B 1 147 ? 11.578 -5.184 4.328 1 95.25 147 VAL B C 1
ATOM 3774 O O . VAL B 1 147 ? 10.812 -6.066 3.945 1 95.25 147 VAL B O 1
ATOM 3777 N N . LYS B 1 148 ? 12.539 -4.688 3.602 1 90.19 148 LYS B N 1
ATOM 3778 C CA . LYS B 1 148 ? 12.812 -5.262 2.287 1 90.19 148 LYS B CA 1
ATOM 3779 C C . LYS B 1 148 ? 13.258 -6.715 2.402 1 90.19 148 LYS B C 1
ATOM 3781 O O . LYS B 1 148 ? 12.797 -7.574 1.655 1 90.19 148 LYS B O 1
ATOM 3786 N N . SER B 1 149 ? 14.109 -6.977 3.373 1 89.69 149 SER B N 1
ATOM 3787 C CA . SER B 1 149 ? 14.641 -8.328 3.553 1 89.69 149 SER B CA 1
ATOM 3788 C C . SER B 1 149 ? 13.547 -9.297 3.969 1 89.69 149 SER B C 1
ATOM 3790 O O . SER B 1 149 ? 13.672 -10.508 3.762 1 89.69 149 SER B O 1
ATOM 3792 N N . ARG B 1 150 ? 12.477 -8.758 4.496 1 91.12 150 ARG B N 1
ATOM 3793 C CA . ARG B 1 150 ? 11.359 -9.57 4.965 1 91.12 150 ARG B CA 1
ATOM 3794 C C . ARG B 1 150 ? 10.195 -9.516 3.984 1 91.12 150 ARG B C 1
ATOM 3796 O O . ARG B 1 150 ? 9.133 -10.102 4.238 1 91.12 150 ARG B O 1
ATOM 3803 N N . CYS B 1 151 ? 10.367 -8.781 2.908 1 89.25 151 CYS B N 1
ATOM 3804 C CA . CYS B 1 151 ? 9.359 -8.625 1.869 1 89.25 151 CYS B CA 1
ATOM 3805 C C . CYS B 1 151 ? 8.055 -8.102 2.453 1 89.25 151 CYS B C 1
ATOM 3807 O O . CYS B 1 151 ? 6.977 -8.602 2.131 1 89.25 151 CYS B O 1
ATOM 3809 N N . LEU B 1 152 ? 8.219 -7.176 3.367 1 91.06 152 LEU B N 1
ATOM 3810 C CA . LEU B 1 152 ? 7.043 -6.578 3.982 1 91.06 152 LEU B CA 1
ATOM 3811 C C . LEU B 1 152 ? 6.605 -5.332 3.221 1 91.06 152 LEU B C 1
ATOM 3813 O O . LEU B 1 152 ? 7.445 -4.547 2.77 1 91.06 152 LEU B O 1
ATOM 3817 N N . PRO B 1 153 ? 5.324 -5.18 3.035 1 88.56 153 PRO B N 1
ATOM 3818 C CA . PRO B 1 153 ? 4.805 -3.994 2.35 1 88.56 153 PRO B CA 1
ATOM 3819 C C . PRO B 1 153 ? 4.676 -2.787 3.277 1 88.56 153 PRO B C 1
ATOM 3821 O O . PRO B 1 153 ? 3.639 -2.119 3.285 1 88.56 153 PRO B O 1
ATOM 3824 N N . ILE B 1 154 ? 5.645 -2.504 4.047 1 94.81 154 ILE B N 1
ATOM 3825 C CA . ILE B 1 154 ? 5.676 -1.371 4.965 1 94.81 154 ILE B CA 1
ATOM 3826 C C . ILE B 1 154 ? 6.629 -0.302 4.441 1 94.81 154 ILE B C 1
ATOM 3828 O O . ILE B 1 154 ? 7.754 -0.608 4.039 1 94.81 154 ILE B O 1
ATOM 3832 N N . LEU B 1 155 ? 6.164 0.897 4.367 1 96.62 155 LEU B N 1
ATOM 3833 C CA . LEU B 1 155 ? 7 2.014 3.93 1 96.62 155 LEU B CA 1
ATOM 3834 C C . LEU B 1 155 ? 7.648 2.705 5.125 1 96.62 155 LEU B C 1
ATOM 3836 O O . LEU B 1 155 ? 7.027 2.846 6.18 1 96.62 155 LEU B O 1
ATOM 3840 N N . ILE B 1 156 ? 8.898 3.066 4.93 1 98.69 156 ILE B N 1
ATOM 3841 C CA . ILE B 1 156 ? 9.648 3.768 5.969 1 98.69 156 ILE B CA 1
ATOM 3842 C C . ILE B 1 156 ? 9.828 5.23 5.574 1 98.69 156 ILE B C 1
ATOM 3844 O O . ILE B 1 156 ? 10.344 5.531 4.496 1 98.69 156 ILE B O 1
ATOM 3848 N N . SER B 1 157 ? 9.367 6.102 6.383 1 98.81 157 SER B N 1
ATOM 3849 C CA . SER B 1 157 ? 9.523 7.527 6.117 1 98.81 157 SER B CA 1
ATOM 3850 C C . SER B 1 157 ? 9.727 8.312 7.41 1 98.81 157 SER B C 1
ATOM 3852 O O . SER B 1 157 ? 10.078 7.734 8.445 1 98.81 157 SER B O 1
ATOM 3854 N N . THR B 1 158 ? 9.789 9.578 7.336 1 98.88 158 THR B N 1
ATOM 3855 C CA . THR B 1 158 ? 9.805 10.5 8.461 1 98.88 158 THR B CA 1
ATOM 3856 C C . THR B 1 158 ? 8.758 11.594 8.281 1 98.88 158 THR B C 1
ATOM 3858 O O . THR B 1 158 ? 8.094 11.656 7.246 1 98.88 158 THR B O 1
ATOM 3861 N N . VAL B 1 159 ? 8.57 12.375 9.352 1 98.88 159 VAL B N 1
ATOM 3862 C CA . VAL B 1 159 ? 7.574 13.445 9.344 1 98.88 159 VAL B CA 1
ATOM 3863 C C . VAL B 1 159 ? 8.258 14.789 9.602 1 98.88 159 VAL B C 1
ATOM 3865 O O . VAL B 1 159 ? 9.039 14.922 10.547 1 98.88 159 VAL B O 1
ATOM 3868 N N . VAL B 1 160 ? 7.965 15.719 8.766 1 98.81 160 VAL B N 1
ATOM 3869 C CA . VAL B 1 160 ? 8.586 17.031 8.969 1 98.81 160 VAL B CA 1
ATOM 3870 C C . VAL B 1 160 ? 7.516 18.109 9.023 1 98.81 160 VAL B C 1
ATOM 3872 O O . VAL B 1 160 ? 6.414 17.922 8.5 1 98.81 160 VAL B O 1
ATOM 3875 N N . ALA B 1 161 ? 7.867 19.172 9.719 1 98.31 161 ALA B N 1
ATOM 3876 C CA . ALA B 1 161 ? 7 20.344 9.805 1 98.31 161 ALA B CA 1
ATOM 3877 C C . ALA B 1 161 ? 7.375 21.391 8.758 1 98.31 161 ALA B C 1
ATOM 3879 O O . ALA B 1 161 ? 8.445 21.297 8.148 1 98.31 161 ALA B O 1
ATOM 3880 N N . MET B 1 162 ? 6.52 22.328 8.555 1 97.81 162 MET B N 1
ATOM 3881 C CA . MET B 1 162 ? 6.73 23.359 7.539 1 97.81 162 MET B CA 1
ATOM 3882 C C . MET B 1 162 ? 7.762 24.375 8.008 1 97.81 162 MET B C 1
ATOM 3884 O O . MET B 1 162 ? 8.25 25.188 7.215 1 97.81 162 MET B O 1
ATOM 3888 N N . SER B 1 163 ? 8.195 24.281 9.281 1 96.31 163 SER B N 1
ATOM 3889 C CA . SER B 1 163 ? 9.273 25.125 9.781 1 96.31 163 SER B CA 1
ATOM 3890 C C . SER B 1 163 ? 10.586 24.828 9.062 1 96.31 163 SER B C 1
ATOM 3892 O O . SER B 1 163 ? 11.555 25.578 9.188 1 96.31 163 SER B O 1
ATOM 3894 N N . ASN B 1 164 ? 10.617 23.812 8.328 1 98.25 164 ASN B N 1
ATOM 3895 C CA . ASN B 1 164 ? 11.758 23.516 7.477 1 98.25 164 ASN B CA 1
ATOM 3896 C C . ASN B 1 164 ? 11.906 24.547 6.359 1 98.25 164 ASN B C 1
ATOM 3898 O O . ASN B 1 164 ? 12.984 24.672 5.773 1 98.25 164 ASN B O 1
ATOM 3902 N N . LEU B 1 165 ? 10.836 25.234 6.059 1 98.25 165 LEU B N 1
ATOM 3903 C CA . LEU B 1 165 ? 10.859 26.266 5.023 1 98.25 165 LEU B CA 1
ATOM 3904 C C . LEU B 1 165 ? 11.414 27.578 5.57 1 98.25 165 LEU B C 1
ATOM 3906 O O . LEU B 1 165 ? 10.914 28.094 6.566 1 98.25 165 LEU B O 1
ATOM 3910 N N . GLY B 1 166 ? 12.484 28.062 4.984 1 97.25 166 GLY B N 1
ATOM 3911 C CA . GLY B 1 166 ? 12.992 29.391 5.293 1 97.25 166 GLY B CA 1
ATOM 3912 C C . GLY B 1 166 ? 12.25 30.5 4.559 1 97.25 166 GLY B C 1
ATOM 3913 O O . GLY B 1 166 ? 12.164 31.625 5.047 1 97.25 166 GLY B O 1
ATOM 3914 N N . GLN B 1 167 ? 11.797 30.156 3.412 1 96.69 167 GLN B N 1
ATOM 3915 C CA . GLN B 1 167 ? 10.938 31 2.586 1 96.69 167 GLN B CA 1
ATOM 3916 C C . GLN B 1 167 ? 9.75 30.203 2.043 1 96.69 167 GLN B C 1
ATOM 3918 O O . GLN B 1 167 ? 9.914 29.062 1.595 1 96.69 167 GLN B O 1
ATOM 3923 N N . SER B 1 168 ? 8.555 30.812 2.174 1 95.94 168 SER B N 1
ATOM 3924 C CA . SER B 1 168 ? 7.395 30.062 1.728 1 95.94 168 SER B CA 1
ATOM 3925 C C . SER B 1 168 ? 6.438 30.938 0.925 1 95.94 168 SER B C 1
ATOM 3927 O O . SER B 1 168 ? 5.414 30.453 0.433 1 95.94 168 SER B O 1
ATOM 3929 N N . TYR B 1 169 ? 6.762 32.25 0.814 1 95.06 169 TYR B N 1
ATOM 3930 C CA . TYR B 1 169 ? 5.906 33.156 0.081 1 95.06 169 TYR B CA 1
ATOM 3931 C C . TYR B 1 169 ? 6.723 34 -0.884 1 95.06 169 TYR B C 1
ATOM 3933 O O . TYR B 1 169 ? 7.75 34.594 -0.506 1 95.06 169 TYR B O 1
ATOM 3941 N N . PRO B 1 170 ? 6.203 34.125 -2.217 1 97.5 170 PRO B N 1
ATOM 3942 C CA . PRO B 1 170 ? 5.164 33.312 -2.826 1 97.5 170 PRO B CA 1
ATOM 3943 C C . PRO B 1 170 ? 5.555 31.828 -2.893 1 97.5 170 PRO B C 1
ATOM 3945 O O . PRO B 1 170 ? 6.723 31.484 -2.689 1 97.5 170 PRO B O 1
ATOM 3948 N N . PRO B 1 171 ? 4.562 30.953 -3.084 1 98.38 171 PRO B N 1
ATOM 3949 C CA . PRO B 1 171 ? 4.855 29.516 -3.037 1 98.38 171 PRO B CA 1
ATOM 3950 C C . PRO B 1 171 ? 6.043 29.125 -3.912 1 98.38 171 PRO B C 1
ATOM 3952 O O . PRO B 1 171 ? 6.906 28.359 -3.484 1 98.38 171 PRO B O 1
ATOM 3955 N N . SER B 1 172 ? 6.227 29.719 -5.059 1 98.56 172 SER B N 1
ATOM 3956 C CA . SER B 1 172 ? 7.297 29.359 -5.98 1 98.56 172 SER B CA 1
ATOM 3957 C C . SER B 1 172 ? 8.664 29.719 -5.414 1 98.56 172 SER B C 1
ATOM 3959 O O . SER B 1 172 ? 9.695 29.266 -5.914 1 98.56 172 SER B O 1
ATOM 3961 N N . ALA B 1 173 ? 8.727 30.531 -4.395 1 98.19 173 ALA B N 1
ATOM 3962 C CA . ALA B 1 173 ? 9.969 30.938 -3.744 1 98.19 173 ALA B CA 1
ATOM 3963 C C . ALA B 1 173 ? 10.344 29.969 -2.625 1 98.19 173 ALA B C 1
ATOM 3965 O O . ALA B 1 173 ? 11.336 30.172 -1.927 1 98.19 173 ALA B O 1
ATOM 3966 N N . GLY B 1 174 ? 9.547 28.938 -2.48 1 98.44 174 GLY B N 1
ATOM 3967 C CA . GLY B 1 174 ? 9.82 27.969 -1.428 1 98.44 174 GLY B CA 1
ATOM 3968 C C . GLY B 1 174 ? 11.258 27.5 -1.402 1 98.44 174 GLY B C 1
ATOM 3969 O O . GLY B 1 174 ? 11.828 27.172 -2.443 1 98.44 174 GLY B O 1
ATOM 3970 N N . MET B 1 175 ? 11.859 27.594 -0.16 1 98.56 175 MET B N 1
ATOM 3971 C CA . MET B 1 175 ? 13.234 27.172 0.062 1 98.56 175 MET B CA 1
ATOM 3972 C C . MET B 1 175 ? 13.438 26.703 1.498 1 98.56 175 MET B C 1
ATOM 3974 O O . MET B 1 175 ? 12.922 27.312 2.434 1 98.56 175 MET B O 1
ATOM 3978 N N . PHE B 1 176 ? 14.242 25.672 1.617 1 98.75 176 PHE B N 1
ATOM 3979 C CA . PHE B 1 176 ? 14.539 25.172 2.957 1 98.75 176 PHE B CA 1
ATOM 3980 C C . PHE B 1 176 ? 15.516 26.109 3.666 1 98.75 176 PHE B C 1
ATOM 3982 O O . PHE B 1 176 ? 16.312 26.797 3.02 1 98.75 176 PHE B O 1
ATOM 3989 N N . THR B 1 177 ? 15.438 26.125 4.984 1 98.38 177 THR B N 1
ATOM 3990 C CA . THR B 1 177 ? 16.5 26.766 5.766 1 98.38 177 THR B CA 1
ATOM 3991 C C . THR B 1 177 ? 17.828 26.047 5.562 1 98.38 177 THR B C 1
ATOM 3993 O O . THR B 1 177 ? 17.859 24.891 5.16 1 98.38 177 THR B O 1
ATOM 3996 N N . PRO B 1 178 ? 18.891 26.734 5.852 1 97.06 178 PRO B N 1
ATOM 3997 C CA . PRO B 1 178 ? 20.188 26.078 5.715 1 97.06 178 PRO B CA 1
ATOM 3998 C C . PRO B 1 178 ? 20.312 24.828 6.578 1 97.06 178 PRO B C 1
ATOM 4000 O O . PRO B 1 178 ? 20.828 23.797 6.117 1 97.06 178 PRO B O 1
ATOM 4003 N N . GLN B 1 179 ? 19.797 24.828 7.758 1 96.56 179 GLN B N 1
ATOM 4004 C CA . GLN B 1 179 ? 19.859 23.656 8.641 1 96.56 179 GLN B CA 1
ATOM 4005 C C . GLN B 1 179 ? 19 22.516 8.117 1 96.56 179 GLN B C 1
ATOM 4007 O O . GLN B 1 179 ? 19.406 21.359 8.172 1 96.56 179 GLN B O 1
ATOM 4012 N N . ALA B 1 180 ? 17.812 22.891 7.68 1 97.5 180 ALA B N 1
ATOM 4013 C CA . ALA B 1 180 ? 16.922 21.875 7.102 1 97.5 180 ALA B CA 1
ATOM 4014 C C . ALA B 1 180 ? 17.562 21.219 5.883 1 97.5 180 ALA B C 1
ATOM 4016 O O . ALA B 1 180 ? 17.484 20 5.715 1 97.5 180 ALA B O 1
ATOM 4017 N N . ARG B 1 181 ? 18.156 22.062 5.07 1 97.31 181 ARG B N 1
ATOM 4018 C CA . ARG B 1 181 ? 18.797 21.547 3.867 1 97.31 181 ARG B CA 1
ATOM 4019 C C . ARG B 1 181 ? 19.828 20.484 4.215 1 97.31 181 ARG B C 1
ATOM 4021 O O . ARG B 1 181 ? 19.891 19.438 3.572 1 97.31 181 ARG B O 1
ATOM 4028 N N . GLU B 1 182 ? 20.625 20.75 5.176 1 97.56 182 GLU B N 1
ATOM 4029 C CA . GLU B 1 182 ? 21.703 19.844 5.59 1 97.56 182 GLU B CA 1
ATOM 4030 C C . GLU B 1 182 ? 21.156 18.5 6.047 1 97.56 182 GLU B C 1
ATOM 4032 O O . GLU B 1 182 ? 21.734 17.453 5.738 1 97.56 182 GLU B O 1
ATOM 4037 N N . GLN B 1 183 ? 20.031 18.484 6.746 1 98.25 183 GLN B N 1
ATOM 4038 C CA . GLN B 1 183 ? 19.547 17.281 7.395 1 98.25 183 GLN B CA 1
ATOM 4039 C C . GLN B 1 183 ? 18.453 16.609 6.562 1 98.25 183 GLN B C 1
ATOM 4041 O O . GLN B 1 183 ? 18.344 15.383 6.547 1 98.25 183 GLN B O 1
ATOM 4046 N N . LEU B 1 184 ? 17.672 17.375 5.844 1 98.75 184 LEU B N 1
ATOM 4047 C CA . LEU B 1 184 ? 16.453 16.859 5.211 1 98.75 184 LEU B CA 1
ATOM 4048 C C . LEU B 1 184 ? 16.75 16.406 3.785 1 98.75 184 LEU B C 1
ATOM 4050 O O . LEU B 1 184 ? 16.172 15.422 3.318 1 98.75 184 LEU B O 1
ATOM 4054 N N . VAL B 1 185 ? 17.656 17.031 3.047 1 98.56 185 VAL B N 1
ATOM 4055 C CA . VAL B 1 185 ? 17.859 16.75 1.63 1 98.56 185 VAL B CA 1
ATOM 4056 C C . VAL B 1 185 ? 18.359 15.32 1.451 1 98.56 185 VAL B C 1
ATOM 4058 O O . VAL B 1 185 ? 17.875 14.586 0.591 1 98.56 185 VAL B O 1
ATOM 4061 N N . PRO B 1 186 ? 19.359 14.852 2.299 1 98.69 186 PRO B N 1
ATOM 4062 C CA . PRO B 1 186 ? 19.734 13.438 2.172 1 98.69 186 PRO B CA 1
ATOM 4063 C C . PRO B 1 186 ? 18.562 12.492 2.42 1 98.69 186 PRO B C 1
ATOM 4065 O O . PRO B 1 186 ? 18.469 11.43 1.79 1 98.69 186 PRO B O 1
ATOM 4068 N N . VAL B 1 187 ? 17.672 12.852 3.297 1 98.81 187 VAL B N 1
ATOM 4069 C CA . VAL B 1 187 ? 16.484 12.047 3.588 1 98.81 187 VAL B CA 1
ATOM 4070 C C . VAL B 1 187 ? 15.57 12.023 2.369 1 98.81 187 VAL B C 1
ATOM 4072 O O . VAL B 1 187 ? 15.102 10.961 1.957 1 98.81 187 VAL B O 1
ATOM 4075 N N . LEU B 1 188 ? 15.359 13.195 1.773 1 98.75 188 LEU B N 1
ATOM 4076 C CA . LEU B 1 188 ? 14.516 13.305 0.589 1 98.75 188 LEU B CA 1
ATOM 4077 C C . LEU B 1 188 ? 15.094 12.492 -0.565 1 98.75 188 LEU B C 1
ATOM 4079 O O . LEU B 1 188 ? 14.352 11.836 -1.3 1 98.75 188 LEU B O 1
ATOM 4083 N N . THR B 1 189 ? 16.375 12.539 -0.729 1 98.06 189 THR B N 1
ATOM 4084 C CA . THR B 1 189 ? 17.062 11.766 -1.765 1 98.06 189 THR B CA 1
ATOM 4085 C C . THR B 1 189 ? 16.859 10.273 -1.553 1 98.06 189 THR B C 1
ATOM 4087 O O . THR B 1 189 ? 16.531 9.547 -2.496 1 98.06 189 THR B O 1
ATOM 4090 N N . PHE B 1 190 ? 16.984 9.836 -0.324 1 98.25 190 PHE B N 1
ATOM 4091 C CA . PHE B 1 190 ? 16.781 8.438 0.016 1 98.25 190 PHE B CA 1
ATOM 4092 C C . PHE B 1 190 ? 15.336 8.023 -0.285 1 98.25 190 PHE B C 1
ATOM 4094 O O . PHE B 1 190 ? 15.102 6.953 -0.853 1 98.25 190 PHE B O 1
ATOM 4101 N N . LEU B 1 191 ? 14.391 8.867 0.066 1 97.75 191 LEU B N 1
ATOM 4102 C CA . LEU B 1 191 ? 12.977 8.586 -0.186 1 97.75 191 LEU B CA 1
ATOM 4103 C C . LEU B 1 191 ? 12.703 8.5 -1.684 1 97.75 191 LEU B C 1
ATOM 4105 O O . LEU B 1 191 ? 11.898 7.68 -2.125 1 97.75 191 LEU B O 1
ATOM 4109 N N . SER B 1 192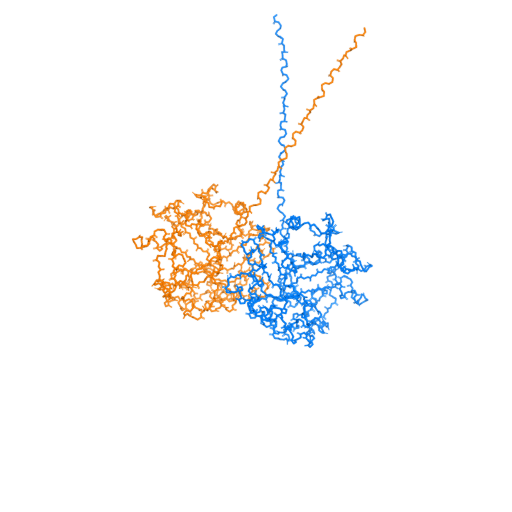 ? 13.312 9.367 -2.428 1 94 192 SER B N 1
ATOM 4110 C CA . SER B 1 192 ? 13.18 9.305 -3.881 1 94 192 SER B CA 1
ATOM 4111 C C . SER B 1 192 ? 13.703 7.98 -4.426 1 94 192 SER B C 1
ATOM 4113 O O . SER B 1 192 ? 13.062 7.371 -5.289 1 94 192 SER B O 1
ATOM 4115 N N . GLN B 1 193 ? 14.797 7.492 -3.893 1 91 193 GLN B N 1
ATOM 4116 C CA . GLN B 1 193 ? 15.406 6.242 -4.336 1 91 193 GLN B CA 1
ATOM 4117 C C . GLN B 1 193 ? 14.516 5.047 -4.008 1 91 193 GLN B C 1
ATOM 4119 O O . GLN B 1 193 ? 14.516 4.051 -4.73 1 91 193 GLN B O 1
ATOM 4124 N N . THR B 1 194 ? 13.797 5.16 -2.99 1 90.88 194 THR B N 1
ATOM 4125 C CA . THR B 1 194 ? 12.984 4.035 -2.539 1 90.88 194 THR B CA 1
ATOM 4126 C C . THR B 1 194 ? 11.531 4.215 -2.969 1 90.88 194 THR B C 1
ATOM 4128 O O . THR B 1 194 ? 10.672 3.391 -2.641 1 90.88 194 THR B O 1
ATOM 4131 N N . ASN B 1 195 ? 11.227 5.336 -3.695 1 88.31 195 ASN B N 1
ATOM 4132 C CA . ASN B 1 195 ? 9.875 5.652 -4.141 1 88.31 195 ASN B CA 1
ATOM 4133 C C . ASN B 1 195 ? 8.898 5.688 -2.973 1 88.31 195 ASN B C 1
ATOM 4135 O O . ASN B 1 195 ? 7.836 5.062 -3.027 1 88.31 195 ASN B O 1
ATOM 4139 N N . THR B 1 196 ? 9.336 6.316 -1.921 1 95.06 196 THR B N 1
ATOM 4140 C CA . THR B 1 196 ? 8.547 6.48 -0.704 1 95.06 196 THR B CA 1
ATOM 4141 C C . THR B 1 196 ? 8.227 7.953 -0.462 1 95.06 196 THR B C 1
ATOM 4143 O O . THR B 1 196 ? 9.086 8.82 -0.637 1 95.06 196 THR B O 1
ATOM 4146 N N . PRO B 1 197 ? 6.977 8.25 -0.073 1 96.81 197 PRO B N 1
ATOM 4147 C CA . PRO B 1 197 ? 6.629 9.656 0.147 1 96.81 197 PRO B CA 1
ATOM 4148 C C . PRO B 1 197 ? 7.273 10.234 1.404 1 96.81 197 PRO B C 1
ATOM 4150 O O . PRO B 1 197 ? 7.531 9.5 2.361 1 96.81 197 PRO B O 1
ATOM 4153 N N . ILE B 1 198 ? 7.492 11.539 1.339 1 98.69 198 ILE B N 1
ATOM 4154 C CA . ILE B 1 198 ? 7.766 12.297 2.557 1 98.69 198 ILE B CA 1
ATOM 4155 C C . ILE B 1 198 ? 6.453 12.633 3.264 1 98.69 198 ILE B C 1
ATOM 4157 O O . ILE B 1 198 ? 5.461 12.977 2.617 1 98.69 198 ILE B O 1
ATOM 4161 N N . LEU B 1 199 ? 6.418 12.422 4.57 1 98.88 199 LEU B N 1
ATOM 4162 C CA . LEU B 1 199 ? 5.254 12.805 5.363 1 98.88 199 LEU B CA 1
ATOM 4163 C C . LEU B 1 199 ? 5.43 14.195 5.949 1 98.88 199 LEU B C 1
ATOM 4165 O O . LEU B 1 199 ? 6.512 14.539 6.434 1 98.88 199 LEU B O 1
ATOM 4169 N N . VAL B 1 200 ? 4.363 15.023 5.84 1 98.88 200 VAL B N 1
ATOM 4170 C CA . VAL B 1 200 ? 4.473 16.422 6.234 1 98.88 200 VAL B CA 1
ATOM 4171 C C . VAL B 1 200 ? 3.277 16.812 7.098 1 98.88 200 VAL B C 1
ATOM 4173 O O . VAL B 1 200 ? 2.178 16.281 6.922 1 98.88 200 VAL B O 1
ATOM 4176 N N . ASN B 1 201 ? 3.529 17.703 8.016 1 98.81 201 ASN B N 1
ATOM 4177 C CA . ASN B 1 201 ? 2.479 18.344 8.805 1 98.81 201 ASN B CA 1
ATOM 4178 C C . ASN B 1 201 ? 2.234 19.781 8.344 1 98.81 201 ASN B C 1
ATOM 4180 O O . ASN B 1 201 ? 3.152 20.609 8.352 1 98.81 201 ASN B O 1
ATOM 4184 N N . ILE B 1 202 ? 1.026 20.094 7.965 1 98.75 202 ILE B N 1
ATOM 4185 C CA . ILE B 1 202 ? 0.666 21.406 7.441 1 98.75 202 ILE B CA 1
ATOM 4186 C C . ILE B 1 202 ? -0.48 21.984 8.266 1 98.75 202 ILE B C 1
ATOM 4188 O O . ILE B 1 202 ? -1.581 21.438 8.289 1 98.75 202 ILE B O 1
ATOM 4192 N N . TYR B 1 203 ? -0.232 23.172 8.859 1 98.5 203 TYR B N 1
ATOM 4193 C CA . TYR B 1 203 ? -1.24 23.812 9.703 1 98.5 203 TYR B CA 1
ATOM 4194 C C . TYR B 1 203 ? -1.505 25.234 9.258 1 98.5 203 TYR B C 1
ATOM 4196 O O . TYR B 1 203 ? -0.876 26.172 9.758 1 98.5 203 TYR B O 1
ATOM 4204 N N . PRO B 1 204 ? -2.527 25.453 8.492 1 98.44 204 PRO B N 1
ATOM 4205 C CA . PRO B 1 204 ? -2.945 26.812 8.125 1 98.44 204 PRO B CA 1
ATOM 4206 C C . PRO B 1 204 ? -3.318 27.656 9.344 1 98.44 204 PRO B C 1
ATOM 4208 O O . PRO B 1 204 ? -3.117 28.875 9.336 1 98.44 204 PRO B O 1
ATOM 4211 N N . TYR B 1 205 ? -3.807 27.047 10.398 1 98.56 205 TYR B N 1
ATOM 4212 C CA . TYR B 1 205 ? -4.172 27.75 11.617 1 98.56 205 TYR B CA 1
ATOM 4213 C C . TYR B 1 205 ? -3.014 28.609 12.117 1 98.56 205 TYR B C 1
ATOM 4215 O O . TYR B 1 205 ? -3.203 29.781 12.461 1 98.56 205 TYR B O 1
ATOM 4223 N N . PHE B 1 206 ? -1.837 28.062 12.148 1 97.06 206 PHE B N 1
ATOM 4224 C CA . PHE B 1 206 ? -0.705 28.781 12.711 1 97.06 206 PHE B CA 1
ATOM 4225 C C . PHE B 1 206 ? -0.311 29.953 11.82 1 97.06 206 PHE B C 1
ATOM 4227 O O . PHE B 1 206 ? 0.111 31 12.312 1 97.06 206 PHE B O 1
ATOM 4234 N N . ALA B 1 207 ? -0.375 29.75 10.539 1 95.81 207 ALA B N 1
ATOM 4235 C CA . ALA B 1 207 ? -0.126 30.859 9.625 1 95.81 207 ALA B CA 1
ATOM 4236 C C . ALA B 1 207 ? -1.122 31.984 9.852 1 95.81 207 ALA B C 1
ATOM 4238 O O . ALA B 1 207 ? -0.732 33.156 9.969 1 95.81 207 ALA B O 1
ATOM 4239 N N . TYR B 1 208 ? -2.352 31.625 9.969 1 97.62 208 TYR B N 1
ATOM 4240 C CA . TYR B 1 208 ? -3.406 32.594 10.18 1 97.62 208 TYR B CA 1
ATOM 4241 C C . TYR B 1 208 ? -3.256 33.281 11.531 1 97.62 208 TYR B C 1
ATOM 4243 O O . TYR B 1 208 ? -3.303 34.531 11.617 1 97.62 208 TYR B O 1
ATOM 4251 N N . SER B 1 209 ? -3.08 32.5 12.57 1 97.38 209 SER B N 1
ATOM 4252 C CA . SER B 1 209 ? -2.99 33.062 13.922 1 97.38 209 SER B CA 1
ATOM 4253 C C . SER B 1 209 ? -1.811 34 14.055 1 97.38 209 SER B C 1
ATOM 4255 O O . SER B 1 209 ? -1.862 34.969 14.836 1 97.38 209 SER B O 1
ATOM 4257 N N . SER B 1 210 ? -0.746 33.781 13.32 1 94.94 210 SER B N 1
ATOM 4258 C CA . SER B 1 210 ? 0.454 34.625 13.391 1 94.94 210 SER B CA 1
ATOM 4259 C C . SER B 1 210 ? 0.274 35.938 12.625 1 94.94 210 SER B C 1
ATOM 4261 O O . SER B 1 210 ? 0.98 36.906 12.883 1 94.94 210 SER B O 1
ATOM 4263 N N . ASN B 1 211 ? -0.66 35.969 11.641 1 95.12 211 ASN B N 1
ATOM 4264 C CA . ASN B 1 211 ? -0.824 37.156 10.805 1 95.12 211 ASN B CA 1
ATOM 4265 C C . ASN B 1 211 ? -2.273 37.312 10.367 1 95.12 211 ASN B C 1
ATOM 4267 O O . ASN B 1 211 ? -2.557 37.406 9.172 1 95.12 211 ASN B O 1
ATOM 4271 N N . PRO B 1 212 ? -3.189 37.469 11.32 1 94.31 212 PRO B N 1
ATOM 4272 C CA . PRO B 1 212 ? -4.617 37.5 10.992 1 94.31 212 PRO B CA 1
ATOM 4273 C C . PRO B 1 212 ? -5.016 38.781 10.273 1 94.31 212 PRO B C 1
ATOM 4275 O O . PRO B 1 212 ? -6.102 38.875 9.695 1 94.31 212 PRO B O 1
ATOM 4278 N N . VAL B 1 213 ? -4.176 39.812 10.266 1 94.62 213 VAL B N 1
ATOM 4279 C CA . VAL B 1 213 ? -4.465 41.094 9.625 1 94.62 213 VAL B CA 1
ATOM 4280 C C . VAL B 1 213 ? -4.312 40.938 8.109 1 94.62 213 VAL B C 1
ATOM 4282 O O . VAL B 1 213 ? -5.125 41.469 7.348 1 94.62 213 VAL B O 1
ATOM 4285 N N . ASN B 1 214 ? -3.35 40.188 7.699 1 94.44 214 ASN B N 1
ATOM 4286 C CA . ASN B 1 214 ? -3.023 40.125 6.277 1 94.44 214 ASN B CA 1
ATOM 4287 C C . ASN B 1 214 ? -3.545 38.844 5.629 1 94.44 214 ASN B C 1
ATOM 4289 O O . ASN B 1 214 ? -3.604 38.75 4.402 1 94.44 214 ASN B O 1
ATOM 4293 N N . ILE B 1 215 ? -3.869 37.844 6.426 1 96.44 215 ILE B N 1
ATOM 4294 C CA . ILE B 1 215 ? -4.418 36.594 5.914 1 96.44 215 ILE B CA 1
ATOM 4295 C C . ILE B 1 215 ? -5.906 36.5 6.25 1 96.44 215 ILE B C 1
ATOM 4297 O O . ILE B 1 215 ? -6.281 36.5 7.426 1 96.44 215 ILE B O 1
ATOM 4301 N N . SER B 1 216 ? -6.688 36.469 5.199 1 97.06 216 SER B N 1
ATOM 4302 C CA . SER B 1 216 ? -8.117 36.375 5.457 1 97.06 216 SER B CA 1
ATOM 4303 C C . SER B 1 216 ? -8.484 34.969 5.973 1 97.06 216 SER B C 1
ATOM 4305 O O . SER B 1 216 ? -7.895 33.969 5.551 1 97.06 216 SER B O 1
ATOM 4307 N N . LEU B 1 217 ? -9.469 34.906 6.812 1 98.12 217 LEU B N 1
ATOM 4308 C CA . LEU B 1 217 ? -9.93 33.625 7.363 1 98.12 217 LEU B CA 1
ATOM 4309 C C . LEU B 1 217 ? -10.453 32.719 6.262 1 98.12 217 LEU B C 1
ATOM 4311 O O . LEU B 1 217 ? -10.148 31.531 6.246 1 98.12 217 LEU B O 1
ATOM 4315 N N . ASP B 1 218 ? -11.188 33.281 5.367 1 98.38 218 ASP B N 1
ATOM 4316 C CA . ASP B 1 218 ? -11.758 32.5 4.281 1 98.38 218 ASP B CA 1
ATOM 4317 C C . ASP B 1 218 ? -10.656 31.797 3.473 1 98.38 218 ASP B C 1
ATOM 4319 O O . ASP B 1 218 ? -10.797 30.641 3.084 1 98.38 218 ASP B O 1
ATOM 4323 N N . TYR B 1 219 ? -9.539 32.469 3.254 1 98.5 219 TYR B N 1
ATOM 4324 C CA . TYR B 1 219 ? -8.367 31.922 2.58 1 98.5 219 TYR B CA 1
ATOM 4325 C C . TYR B 1 219 ? -7.734 30.812 3.414 1 98.5 219 TYR B C 1
ATOM 4327 O O . TYR B 1 219 ? -7.305 29.781 2.877 1 98.5 219 TYR B O 1
ATOM 4335 N N . ALA B 1 220 ? -7.754 30.953 4.688 1 98.62 220 ALA B N 1
ATOM 4336 C CA . ALA B 1 220 ? -7.082 30.031 5.598 1 98.62 220 ALA B CA 1
ATOM 4337 C C . ALA B 1 220 ? -7.879 28.734 5.75 1 98.62 220 ALA B C 1
ATOM 4339 O O . ALA B 1 220 ? -7.305 27.672 5.996 1 98.62 220 ALA B O 1
ATOM 4340 N N . ILE B 1 221 ? -9.234 28.812 5.574 1 98.5 221 ILE B N 1
ATOM 4341 C CA . ILE B 1 221 ? -10.055 27.641 5.91 1 98.5 221 ILE B CA 1
ATOM 4342 C C . ILE B 1 221 ? -10.742 27.125 4.652 1 98.5 221 ILE B C 1
ATOM 4344 O O . ILE B 1 221 ? -11.828 26.531 4.73 1 98.5 221 ILE B O 1
ATOM 4348 N N . PHE B 1 222 ? -10.305 27.359 3.455 1 97.62 222 PHE B N 1
ATOM 4349 C CA . PHE B 1 222 ? -10.805 26.859 2.182 1 97.62 222 PHE B CA 1
ATOM 4350 C C . PHE B 1 222 ? -12.188 27.422 1.885 1 97.62 222 PHE B C 1
ATOM 4352 O O . PHE B 1 222 ? -13.055 26.703 1.379 1 97.62 222 PHE B O 1
ATOM 4359 N N . ASN B 1 223 ? -12.5 28.594 2.264 1 97.62 223 ASN B N 1
ATOM 4360 C CA . ASN B 1 223 ? -13.883 29.062 2.205 1 97.62 223 ASN B CA 1
ATOM 4361 C C . ASN B 1 223 ? -14.055 30.172 1.178 1 97.62 223 ASN B C 1
ATOM 4363 O O . ASN B 1 223 ? -14.898 31.062 1.354 1 97.62 223 ASN B O 1
ATOM 4367 N N . THR B 1 224 ? -13.211 30.266 0.18 1 97.25 224 THR B N 1
ATOM 4368 C CA . THR B 1 224 ? -13.352 31.188 -0.935 1 97.25 224 THR B CA 1
ATOM 4369 C C . THR B 1 224 ? -12.867 30.547 -2.234 1 97.25 224 THR B C 1
ATOM 4371 O O . THR B 1 224 ? -11.977 29.703 -2.219 1 97.25 224 THR B O 1
ATOM 4374 N N . LYS B 1 225 ? -13.492 30.922 -3.297 1 95.19 225 LYS B N 1
ATOM 4375 C CA . LYS B 1 225 ? -13.062 30.5 -4.625 1 95.19 225 LYS B CA 1
ATOM 4376 C C . LYS B 1 225 ? -12.219 31.578 -5.301 1 95.19 225 LYS B C 1
ATOM 4378 O O . LYS B 1 225 ? -11.648 31.359 -6.367 1 95.19 225 LYS B O 1
ATOM 4383 N N . ASP B 1 226 ? -12.109 32.719 -4.617 1 96.88 226 ASP B N 1
ATOM 4384 C CA . ASP B 1 226 ? -11.32 33.812 -5.164 1 96.88 226 ASP B CA 1
ATOM 4385 C C . ASP B 1 226 ? -9.828 33.5 -5.086 1 96.88 226 ASP B C 1
ATOM 4387 O O . ASP B 1 226 ? -9.367 32.875 -4.133 1 96.88 226 ASP B O 1
ATOM 4391 N N . VAL B 1 227 ? -9.195 34 -6.102 1 97.88 227 VAL B N 1
ATOM 4392 C CA . VAL B 1 227 ? -7.734 33.938 -6.074 1 97.88 227 VAL B CA 1
ATOM 4393 C C . VAL B 1 227 ? -7.184 34.938 -5.082 1 97.88 227 VAL B C 1
ATOM 4395 O O . VAL B 1 227 ? -7.434 36.156 -5.215 1 97.88 227 VAL B O 1
ATOM 4398 N N . VAL B 1 228 ? -6.52 34.5 -4.113 1 97.62 228 VAL B N 1
ATOM 4399 C CA . VAL B 1 228 ? -5.961 35.375 -3.08 1 97.62 228 VAL B CA 1
ATOM 4400 C C . VAL B 1 228 ? -4.48 35.625 -3.359 1 97.62 228 VAL B C 1
ATOM 4402 O O . VAL B 1 228 ? -3.969 36.719 -3.104 1 97.62 228 VAL B O 1
ATOM 4405 N N . VAL B 1 229 ? -3.746 34.594 -3.822 1 97.5 229 VAL B N 1
ATOM 4406 C CA . VAL B 1 229 ? -2.328 34.719 -4.148 1 97.5 229 VAL B CA 1
ATOM 4407 C C . VAL B 1 229 ? -2.1 34.344 -5.609 1 97.5 229 VAL B C 1
ATOM 4409 O O . VAL B 1 229 ? -2.559 33.281 -6.062 1 97.5 229 VAL B O 1
ATOM 4412 N N . GLU B 1 230 ? -1.531 35.188 -6.301 1 97.94 230 GLU B N 1
ATOM 4413 C CA . GLU B 1 230 ? -1.028 34.938 -7.648 1 97.94 230 GLU B CA 1
ATOM 4414 C C . GLU B 1 230 ? 0.485 34.719 -7.641 1 97.94 230 GLU B C 1
ATOM 4416 O O . GLU B 1 230 ? 1.224 35.562 -7.102 1 97.94 230 GLU B O 1
ATOM 4421 N N . ASP B 1 231 ? 0.925 33.656 -8.172 1 98.06 231 ASP B N 1
ATOM 4422 C CA . ASP B 1 231 ? 2.334 33.281 -8.242 1 98.06 231 ASP B CA 1
ATOM 4423 C C . ASP B 1 231 ? 2.703 32.781 -9.633 1 98.06 231 ASP B C 1
ATOM 4425 O O . ASP B 1 231 ? 2.848 31.562 -9.844 1 98.06 231 ASP B O 1
ATOM 4429 N N . GLY B 1 232 ? 2.982 33.781 -10.594 1 96.56 232 GLY B N 1
ATOM 4430 C CA . GLY B 1 232 ? 3.094 33.406 -11.992 1 96.56 232 GLY B CA 1
ATOM 4431 C C . GLY B 1 232 ? 1.831 32.781 -12.547 1 96.56 232 GLY B C 1
ATOM 4432 O O . GLY B 1 232 ? 0.742 33.344 -12.422 1 96.56 232 GLY B O 1
ATOM 4433 N N . PRO B 1 233 ? 1.995 31.594 -13.133 1 96.5 233 PRO B N 1
ATOM 4434 C CA . PRO B 1 233 ? 0.806 30.922 -13.672 1 96.5 233 PRO B CA 1
ATOM 4435 C C . PRO B 1 233 ? -0.034 30.25 -12.594 1 96.5 233 PRO B C 1
ATOM 4437 O O . PRO B 1 233 ? -1.141 29.781 -12.875 1 96.5 233 PRO B O 1
ATOM 4440 N N . MET B 1 234 ? 0.464 30.203 -11.383 1 97.75 234 MET B N 1
ATOM 4441 C CA . MET B 1 234 ? -0.232 29.484 -10.312 1 97.75 234 MET B CA 1
ATOM 4442 C C . MET B 1 234 ? -1.11 30.438 -9.508 1 97.75 234 MET B C 1
ATOM 4444 O O . MET B 1 234 ? -0.706 31.562 -9.211 1 97.75 234 MET B O 1
ATOM 4448 N N . GLN B 1 235 ? -2.307 29.984 -9.227 1 98.38 235 GLN B N 1
ATOM 4449 C CA . GLN B 1 235 ? -3.289 30.75 -8.469 1 98.38 235 GLN B CA 1
ATOM 4450 C C . GLN B 1 235 ? -3.768 29.969 -7.246 1 98.38 235 GLN B C 1
ATOM 4452 O O . GLN B 1 235 ? -4.074 28.781 -7.348 1 98.38 235 GLN B O 1
ATOM 4457 N N . TYR B 1 236 ? -3.816 30.641 -6.137 1 98.56 236 TYR B N 1
ATOM 4458 C CA . TYR B 1 236 ? -4.184 29.969 -4.898 1 98.56 236 TYR B CA 1
ATOM 4459 C C . TYR B 1 236 ? -5.418 30.609 -4.27 1 98.56 236 TYR B C 1
ATOM 4461 O O . TYR B 1 236 ? -5.445 31.812 -4.043 1 98.56 236 TYR B O 1
ATOM 4469 N N . SER B 1 237 ? -6.363 29.781 -3.941 1 98.5 237 SER B N 1
ATOM 4470 C CA . SER B 1 237 ? -7.582 30.203 -3.26 1 98.5 237 SER B CA 1
ATOM 4471 C C . SER B 1 237 ? -7.609 29.703 -1.817 1 98.5 237 SER B C 1
ATOM 4473 O O . SER B 1 237 ? -8.594 29.906 -1.104 1 98.5 237 SER B O 1
ATOM 4475 N N . ASN B 1 238 ? -6.57 29.031 -1.414 1 98.56 238 ASN B N 1
ATOM 4476 C CA . ASN B 1 238 ? -6.418 28.609 -0.026 1 98.56 238 ASN B CA 1
ATOM 4477 C C . ASN B 1 238 ? -4.949 28.484 0.362 1 98.56 238 ASN B C 1
ATOM 4479 O O . ASN B 1 238 ? -4.109 28.156 -0.475 1 98.56 238 ASN B O 1
ATOM 4483 N N . ILE B 1 239 ? -4.684 28.719 1.631 1 98.38 239 ILE B N 1
ATOM 4484 C CA . ILE B 1 239 ? -3.303 28.797 2.098 1 98.38 239 ILE B CA 1
ATOM 4485 C C . ILE B 1 239 ? -2.715 27.391 2.217 1 98.38 239 ILE B C 1
ATOM 4487 O O . ILE B 1 239 ? -1.496 27.219 2.152 1 98.38 239 ILE B O 1
ATOM 4491 N N . PHE B 1 240 ? -3.533 26.359 2.41 1 98.75 240 PHE B N 1
ATOM 4492 C CA . PHE B 1 240 ? -3.055 24.969 2.465 1 98.75 240 PHE B CA 1
ATOM 4493 C C . PHE B 1 240 ? -2.275 24.625 1.204 1 98.75 240 PHE B C 1
ATOM 4495 O O . PHE B 1 240 ? -1.129 24.172 1.281 1 98.75 240 PHE B O 1
ATOM 4502 N N . ASP B 1 241 ? -2.9 24.844 0.073 1 98.75 241 ASP B N 1
ATOM 4503 C CA . ASP B 1 241 ? -2.252 24.562 -1.202 1 98.75 241 ASP B CA 1
ATOM 4504 C C . ASP B 1 241 ? -0.972 25.375 -1.363 1 98.75 241 ASP B C 1
ATOM 4506 O O . ASP B 1 241 ? 0.022 24.875 -1.899 1 98.75 241 ASP B O 1
ATOM 4510 N N . ALA B 1 242 ? -1.03 26.609 -0.926 1 98.69 242 ALA B N 1
ATOM 4511 C CA . ALA B 1 242 ? 0.138 27.469 -1.034 1 98.69 242 ALA B CA 1
ATOM 4512 C C . ALA B 1 242 ? 1.313 26.922 -0.237 1 98.69 242 ALA B C 1
ATOM 4514 O O . ALA B 1 242 ? 2.439 26.859 -0.737 1 98.69 242 ALA B O 1
ATOM 4515 N N . ILE B 1 243 ? 1.026 26.469 0.964 1 98.56 243 ILE B N 1
ATOM 4516 C CA . ILE B 1 243 ? 2.064 25.922 1.828 1 98.56 243 ILE B CA 1
ATOM 4517 C C . ILE B 1 243 ? 2.572 24.609 1.248 1 98.56 243 ILE B C 1
ATOM 4519 O O . ILE B 1 243 ? 3.781 24.375 1.176 1 98.56 243 ILE B O 1
ATOM 4523 N N . PHE B 1 244 ? 1.619 23.734 0.832 1 98.69 244 PHE B N 1
ATOM 4524 C CA . PHE B 1 244 ? 1.948 22.469 0.201 1 98.69 244 PHE B CA 1
ATOM 4525 C C . PHE B 1 244 ? 2.9 22.672 -0.972 1 98.69 244 PHE B C 1
ATOM 4527 O O . PHE B 1 244 ? 3.959 22.047 -1.037 1 98.69 244 PHE B O 1
ATOM 4534 N N . ASP B 1 245 ? 2.559 23.641 -1.812 1 98.81 245 ASP B N 1
ATOM 4535 C CA . ASP B 1 245 ? 3.32 23.875 -3.033 1 98.81 245 ASP B CA 1
ATOM 4536 C C . ASP B 1 245 ? 4.672 24.516 -2.721 1 98.81 245 ASP B C 1
ATOM 4538 O O . ASP B 1 245 ? 5.66 24.25 -3.412 1 98.81 245 ASP B O 1
ATOM 4542 N N . ALA B 1 246 ? 4.738 25.328 -1.698 1 98.75 246 ALA B N 1
ATOM 4543 C CA . ALA B 1 246 ? 6.023 25.891 -1.294 1 98.75 246 ALA B CA 1
ATOM 4544 C C . ALA B 1 246 ? 7.012 24.781 -0.922 1 98.75 246 ALA B C 1
ATOM 4546 O O . ALA B 1 246 ? 8.195 24.859 -1.248 1 98.75 246 ALA B O 1
ATOM 4547 N N . PHE B 1 247 ? 6.504 23.781 -0.269 1 98.81 247 PHE B N 1
ATOM 4548 C CA . PHE B 1 247 ? 7.359 22.656 0.097 1 98.81 247 PHE B CA 1
ATOM 4549 C C . PHE B 1 247 ? 7.797 21.891 -1.142 1 98.81 247 PHE B C 1
ATOM 4551 O O . PHE B 1 247 ? 8.961 21.484 -1.254 1 98.81 247 PHE B O 1
ATOM 4558 N N . VAL B 1 248 ? 6.875 21.688 -2.09 1 98.38 248 VAL B N 1
ATOM 4559 C CA . VAL B 1 248 ? 7.191 21.016 -3.34 1 98.38 248 VAL B CA 1
ATOM 4560 C C . VAL B 1 248 ? 8.289 21.766 -4.078 1 98.38 248 VAL B C 1
ATOM 4562 O O . VAL B 1 248 ? 9.273 21.172 -4.531 1 98.38 248 VAL B O 1
ATOM 4565 N N . TRP B 1 249 ? 8.164 23.109 -4.148 1 98.56 249 TRP B N 1
ATOM 4566 C CA . TRP B 1 249 ? 9.172 23.938 -4.797 1 98.56 249 TRP B CA 1
ATOM 4567 C C . TRP B 1 249 ? 10.523 23.797 -4.105 1 98.56 249 TRP B C 1
ATOM 4569 O O . TRP B 1 249 ? 11.562 23.703 -4.766 1 98.56 249 TRP B O 1
ATOM 4579 N N . ALA B 1 250 ? 10.5 23.797 -2.814 1 98.81 250 ALA B N 1
ATOM 4580 C CA . ALA B 1 250 ? 11.734 23.672 -2.055 1 98.81 250 ALA B CA 1
ATOM 4581 C C . ALA B 1 250 ? 12.43 22.344 -2.371 1 98.81 250 ALA B C 1
ATOM 4583 O O . ALA B 1 250 ? 13.656 22.297 -2.547 1 98.81 250 ALA B O 1
ATOM 4584 N N . MET B 1 251 ? 11.68 21.234 -2.471 1 98.56 251 MET B N 1
ATOM 4585 C CA . MET B 1 251 ? 12.25 19.938 -2.814 1 98.56 251 MET B CA 1
ATOM 4586 C C . MET B 1 251 ? 12.867 19.969 -4.207 1 98.56 251 MET B C 1
ATOM 4588 O O . MET B 1 251 ? 13.984 19.484 -4.402 1 98.56 251 MET B O 1
ATOM 4592 N N . GLU B 1 252 ? 12.156 20.562 -5.109 1 98.06 252 GLU B N 1
ATOM 4593 C CA . GLU B 1 252 ? 12.617 20.562 -6.492 1 98.06 252 GLU B CA 1
ATOM 4594 C C . GLU B 1 252 ? 13.891 21.391 -6.648 1 98.06 252 GLU B C 1
ATOM 4596 O O . GLU B 1 252 ? 14.758 21.062 -7.457 1 98.06 252 GLU B O 1
ATOM 4601 N N . LYS B 1 253 ? 14.039 22.422 -5.895 1 98.31 253 LYS B N 1
ATOM 4602 C CA . LYS B 1 253 ? 15.25 23.234 -5.922 1 98.31 253 LYS B CA 1
ATOM 4603 C C . LYS B 1 253 ? 16.453 22.453 -5.395 1 98.31 253 LYS B C 1
ATOM 4605 O O . LYS B 1 253 ? 17.594 22.859 -5.621 1 98.31 253 LYS B O 1
ATOM 4610 N N . GLU B 1 254 ? 16.188 21.438 -4.668 1 98.25 254 GLU B N 1
ATOM 4611 C CA . GLU B 1 254 ? 17.234 20.547 -4.184 1 98.25 254 GLU B CA 1
ATOM 4612 C C . GLU B 1 254 ? 17.391 19.328 -5.086 1 98.25 254 GLU B C 1
ATOM 4614 O O . GLU B 1 254 ? 17.922 18.297 -4.664 1 98.25 254 GLU B O 1
ATOM 4619 N N . ASP B 1 255 ? 16.781 19.328 -6.199 1 96.88 255 ASP B N 1
ATOM 4620 C CA . ASP B 1 255 ? 16.859 18.312 -7.246 1 96.88 255 ASP B CA 1
ATOM 4621 C C . ASP B 1 255 ? 16.078 17.062 -6.867 1 96.88 255 ASP B C 1
ATOM 4623 O O . ASP B 1 255 ? 16.422 15.953 -7.301 1 96.88 255 ASP B O 1
ATOM 4627 N N . VAL B 1 256 ? 15.203 17.156 -5.98 1 96.56 256 VAL B N 1
ATOM 4628 C CA . VAL B 1 256 ? 14.258 16.078 -5.688 1 96.56 256 VAL B CA 1
ATOM 4629 C C . VAL B 1 256 ? 12.945 16.328 -6.43 1 96.56 256 VAL B C 1
ATOM 4631 O O . VAL B 1 256 ? 12.094 17.078 -5.961 1 96.56 256 VAL B O 1
ATOM 4634 N N . MET B 1 257 ? 12.859 15.586 -7.551 1 91.69 257 MET B N 1
ATOM 4635 C CA . MET B 1 257 ? 11.719 15.805 -8.438 1 91.69 257 MET B CA 1
ATOM 4636 C C . MET B 1 257 ? 10.648 14.734 -8.219 1 91.69 257 MET B C 1
ATOM 4638 O O . MET B 1 257 ? 10.969 13.578 -7.965 1 91.69 257 MET B O 1
ATOM 4642 N N . ASP B 1 258 ? 9.469 15.109 -8.227 1 87.25 258 ASP B N 1
ATOM 4643 C CA . ASP B 1 258 ? 8.32 14.211 -8.328 1 87.25 258 ASP B CA 1
ATOM 4644 C C . ASP B 1 258 ? 8.188 13.336 -7.086 1 87.25 258 ASP B C 1
ATOM 4646 O O . ASP B 1 258 ? 7.719 12.203 -7.172 1 87.25 258 ASP B O 1
ATOM 4650 N N . LEU B 1 259 ? 8.742 13.766 -5.949 1 93.88 259 LEU B N 1
ATOM 4651 C CA . LEU B 1 259 ? 8.539 13.016 -4.715 1 93.88 259 LEU B CA 1
ATOM 4652 C C . LEU B 1 259 ? 7.129 13.227 -4.172 1 93.88 259 LEU B C 1
ATOM 4654 O O . LEU B 1 259 ? 6.695 14.367 -3.994 1 93.88 259 LEU B O 1
ATOM 4658 N N . SER B 1 260 ? 6.43 12.141 -3.938 1 94.25 260 SER B N 1
ATOM 4659 C CA . SER B 1 260 ? 5.082 12.242 -3.393 1 94.25 260 SER B CA 1
ATOM 4660 C C . SER B 1 260 ? 5.102 12.688 -1.935 1 94.25 260 SER B C 1
ATOM 4662 O O . SER B 1 260 ? 6.109 12.508 -1.242 1 94.25 260 SER B O 1
ATOM 4664 N N . MET B 1 261 ? 4.004 13.297 -1.519 1 96.94 261 MET B N 1
ATOM 4665 C CA . MET B 1 261 ? 3.84 13.766 -0.145 1 96.94 261 MET B CA 1
ATOM 4666 C C . MET B 1 261 ? 2.557 13.219 0.466 1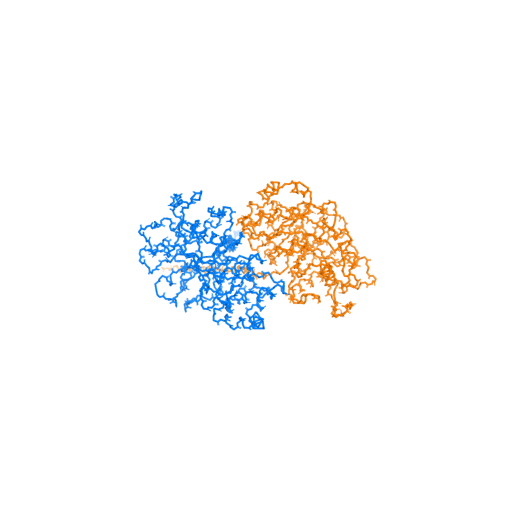 96.94 261 MET B C 1
ATOM 4668 O O . MET B 1 261 ? 1.54 13.094 -0.22 1 96.94 261 MET B O 1
ATOM 4672 N N . VAL B 1 262 ? 2.65 12.836 1.729 1 97.81 262 VAL B N 1
ATOM 4673 C CA . VAL B 1 262 ? 1.479 12.516 2.539 1 97.81 262 VAL B CA 1
ATOM 4674 C C . VAL B 1 262 ? 1.335 13.539 3.662 1 97.81 262 VAL B C 1
ATOM 4676 O O . VAL B 1 262 ? 2.299 13.828 4.379 1 97.81 262 VAL B O 1
ATOM 4679 N N . VAL B 1 263 ? 0.162 14.172 3.752 1 98.62 263 VAL B N 1
ATOM 4680 C CA . VAL B 1 263 ? -0.101 15.117 4.836 1 98.62 263 VAL B CA 1
ATOM 4681 C C . VAL B 1 263 ? -0.56 14.359 6.078 1 98.62 263 VAL B C 1
ATOM 4683 O O . VAL B 1 263 ? -1.747 14.062 6.23 1 98.62 263 VAL B O 1
ATOM 4686 N N . THR B 1 264 ? 0.356 14.148 6.98 1 98.62 264 THR B N 1
ATOM 4687 C CA . THR B 1 264 ? 0.08 13.25 8.094 1 98.62 264 THR B CA 1
ATOM 4688 C C . THR B 1 264 ? -0.603 13.992 9.234 1 98.62 264 THR B C 1
ATOM 4690 O O . THR B 1 264 ? -1.16 13.367 10.141 1 98.62 264 THR B O 1
ATOM 4693 N N . GLU B 1 265 ? -0.518 15.32 9.195 1 98.69 265 GLU B N 1
ATOM 4694 C CA . GLU B 1 265 ? -1.277 16.125 10.141 1 98.69 265 GLU B CA 1
ATOM 4695 C C . GLU B 1 265 ? -1.762 17.422 9.492 1 98.69 265 GLU B C 1
ATOM 4697 O O . GLU B 1 265 ? -0.997 18.109 8.805 1 98.69 265 GLU B O 1
ATOM 4702 N N . THR B 1 266 ? -2.928 17.75 9.672 1 98.81 266 THR B N 1
ATOM 4703 C CA . THR B 1 266 ? -3.514 19.078 9.508 1 98.81 266 THR B CA 1
ATOM 4704 C C . THR B 1 266 ? -4.766 19.234 10.367 1 98.81 266 THR B C 1
ATOM 4706 O O . THR B 1 266 ? -5.305 18.234 10.859 1 98.81 266 THR B O 1
ATOM 4709 N N . GLY B 1 267 ? -5.16 20.453 10.656 1 98.69 267 GLY B N 1
ATOM 4710 C CA . GLY B 1 267 ? -6.332 20.656 11.5 1 98.69 267 GLY B CA 1
ATOM 4711 C C . GLY B 1 267 ? -6.469 22.078 11.992 1 98.69 267 GLY B C 1
ATOM 4712 O O . GLY B 1 267 ? -5.594 22.922 11.75 1 98.69 267 GLY B O 1
ATOM 4713 N N . TRP B 1 268 ? -7.586 22.328 12.609 1 98.81 268 TRP B N 1
ATOM 4714 C CA . TRP B 1 268 ? -7.918 23.594 13.25 1 98.81 268 TRP B CA 1
ATOM 4715 C C . TRP B 1 268 ? -8.492 23.375 14.641 1 98.81 268 TRP B C 1
ATO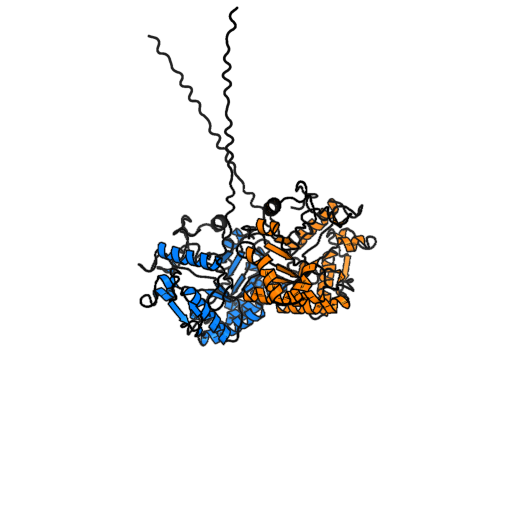M 4717 O O . TRP B 1 268 ? -9.445 22.609 14.812 1 98.81 268 TRP B O 1
ATOM 4727 N N . PRO B 1 269 ? -7.875 23.969 15.68 1 98.62 269 PRO B N 1
ATOM 4728 C CA . PRO B 1 269 ? -8.438 23.781 17.016 1 98.62 269 PRO B CA 1
ATOM 4729 C C . PRO B 1 269 ? -9.812 24.422 17.188 1 98.62 269 PRO B C 1
ATOM 4731 O O . PRO B 1 269 ? -10.094 25.469 16.594 1 98.62 269 PRO B O 1
ATOM 4734 N N . SER B 1 270 ? -10.633 23.812 18.047 1 98.56 270 SER B N 1
ATOM 4735 C CA . SER B 1 270 ? -12 24.281 18.25 1 98.56 270 SER B CA 1
ATOM 4736 C C . SER B 1 270 ? -12.078 25.266 19.406 1 98.56 270 SER B C 1
ATOM 4738 O O . SER B 1 270 ? -13.133 25.859 19.672 1 98.56 270 SER B O 1
ATOM 4740 N N . ALA B 1 271 ? -10.992 25.422 20.156 1 98.25 271 ALA B N 1
ATOM 4741 C CA . ALA B 1 271 ? -10.922 26.344 21.281 1 98.25 271 ALA B CA 1
ATOM 4742 C C . ALA B 1 271 ? -9.469 26.656 21.641 1 98.25 271 ALA B C 1
ATOM 4744 O O . ALA B 1 271 ? -8.539 26.078 21.078 1 98.25 271 ALA B O 1
ATOM 4745 N N . GLY B 1 272 ? -9.32 27.672 22.516 1 97.94 272 GLY B N 1
ATOM 4746 C CA . GLY B 1 272 ? -8.016 27.906 23.109 1 97.94 272 GLY B CA 1
ATOM 4747 C C . GLY B 1 272 ? -7.363 29.188 22.625 1 97.94 272 GLY B C 1
ATOM 4748 O O . GLY B 1 272 ? -6.328 29.594 23.141 1 97.94 272 GLY B O 1
ATOM 4749 N N . ASN B 1 273 ? -7.938 29.859 21.609 1 97.5 273 ASN B N 1
ATOM 4750 C CA . ASN B 1 273 ? -7.383 31.109 21.109 1 97.5 273 ASN B CA 1
ATOM 4751 C C . ASN B 1 273 ? -8.484 32.094 20.719 1 97.5 273 ASN B C 1
ATOM 4753 O O . ASN B 1 273 ? -8.461 32.656 19.609 1 97.5 273 ASN B O 1
ATOM 4757 N N . GLY B 1 274 ? -9.477 32.156 21.625 1 95.12 274 GLY B N 1
ATOM 4758 C CA . GLY B 1 274 ? -10.539 33.156 21.469 1 95.12 274 GLY B CA 1
ATOM 4759 C C . GLY B 1 274 ? -11.336 32.969 20.188 1 95.12 274 GLY B C 1
ATOM 4760 O O . GLY B 1 274 ? -11.797 31.859 19.891 1 95.12 274 GLY B O 1
ATOM 4761 N N . TYR B 1 275 ? -11.508 34.062 19.438 1 94 275 TYR B N 1
ATOM 4762 C CA . TYR B 1 275 ? -12.398 34.062 18.281 1 94 275 TYR B CA 1
ATOM 4763 C C . TYR B 1 275 ? -11.758 33.344 17.094 1 94 275 TYR B C 1
ATOM 4765 O O . TYR B 1 275 ? -12.438 33.031 16.125 1 94 275 TYR B O 1
ATOM 4773 N N . LEU B 1 276 ? -10.492 33.062 17.156 1 96.38 276 LEU B N 1
ATOM 4774 C CA . LEU B 1 276 ? -9.789 32.406 16.047 1 96.38 276 LEU B CA 1
ATOM 4775 C C . LEU B 1 276 ? -10.086 30.891 16.047 1 96.38 276 LEU B C 1
ATOM 4777 O O . LEU B 1 276 ? -9.828 30.219 15.047 1 96.38 276 LEU B O 1
ATOM 4781 N N . THR B 1 277 ? -10.57 30.391 17.188 1 98.31 277 THR B N 1
ATOM 4782 C CA . THR B 1 277 ? -10.773 28.953 17.344 1 98.31 277 THR B CA 1
ATOM 4783 C C . THR B 1 277 ? -12.156 28.672 17.922 1 98.31 277 THR B C 1
ATOM 4785 O O . THR B 1 277 ? -12.398 28.891 19.109 1 98.31 277 THR B O 1
ATOM 4788 N N . THR B 1 278 ? -13.055 28.25 17.156 1 98.06 278 THR B N 1
ATOM 4789 C CA . THR B 1 278 ? -14.406 27.844 17.5 1 98.06 278 THR B CA 1
ATOM 4790 C C . THR B 1 278 ? -14.766 26.516 16.812 1 98.06 278 THR B C 1
ATOM 4792 O O . THR B 1 278 ? -14.164 26.156 15.805 1 98.06 278 THR B O 1
ATOM 4795 N N . PRO B 1 279 ? -15.727 25.812 17.391 1 98.12 279 PRO B N 1
ATOM 4796 C CA . PRO B 1 279 ? -16.156 24.578 16.719 1 98.12 279 PRO B CA 1
ATOM 4797 C C . PRO B 1 279 ? -16.578 24.812 15.273 1 98.12 279 PRO B C 1
ATOM 4799 O O . PRO B 1 279 ? -16.328 23.969 14.398 1 98.12 279 PRO B O 1
ATOM 4802 N N . ASP B 1 280 ? -17.156 25.953 14.992 1 97.81 280 ASP B N 1
ATOM 4803 C CA . ASP B 1 280 ? -17.641 26.25 13.648 1 97.81 280 ASP B CA 1
ATOM 4804 C C . ASP B 1 280 ? -16.469 26.406 12.672 1 97.81 280 ASP B C 1
ATOM 4806 O O . ASP B 1 280 ? -16.516 25.875 11.555 1 97.81 280 ASP B O 1
ATOM 4810 N N . ILE B 1 281 ? -15.484 27.141 13.078 1 98.44 281 ILE B N 1
ATOM 4811 C CA . ILE B 1 281 ? -14.336 27.359 12.203 1 98.44 281 ILE B CA 1
ATOM 4812 C C . ILE B 1 281 ? -13.594 26.047 12 1 98.44 281 ILE B C 1
ATOM 4814 O O . ILE B 1 281 ? -13.211 25.703 10.883 1 98.44 281 ILE B O 1
ATOM 4818 N N . ALA B 1 282 ? -13.445 25.281 13.078 1 98.69 282 ALA B N 1
ATOM 4819 C CA . ALA B 1 282 ? -12.797 23.984 12.992 1 98.69 282 ALA B CA 1
ATOM 4820 C C . ALA B 1 282 ? -13.555 23.062 12.047 1 98.69 282 ALA B C 1
ATOM 4822 O O . ALA B 1 282 ? -12.945 22.406 11.195 1 98.69 282 ALA B O 1
ATOM 4823 N N . ALA B 1 283 ? -14.836 23.062 12.18 1 98.38 283 ALA B N 1
ATOM 4824 C CA . ALA B 1 283 ? -15.68 22.25 11.305 1 98.38 283 ALA B CA 1
ATOM 4825 C C . ALA B 1 283 ? -15.508 22.656 9.844 1 98.38 283 ALA B C 1
ATOM 4827 O O . ALA B 1 283 ? -15.438 21.797 8.961 1 98.38 283 ALA B O 1
ATOM 4828 N N . THR B 1 284 ? -15.484 23.922 9.641 1 98.44 284 THR B N 1
ATOM 4829 C CA . THR B 1 284 ? -15.359 24.422 8.281 1 98.44 284 THR B CA 1
ATOM 4830 C C . THR B 1 284 ? -14.016 24.031 7.676 1 98.44 284 THR B C 1
ATOM 4832 O O . THR B 1 284 ? -13.961 23.484 6.574 1 98.44 284 THR B O 1
ATOM 4835 N N . TYR B 1 285 ? -12.945 24.234 8.359 1 98.69 285 TYR B N 1
ATOM 4836 C CA . TYR B 1 285 ? -11.633 23.891 7.844 1 98.69 285 TYR B CA 1
ATOM 4837 C C . TYR B 1 285 ? -11.516 22.406 7.578 1 98.69 285 TYR B C 1
ATOM 4839 O O . TYR B 1 285 ? -11.156 21.984 6.477 1 98.69 285 TYR B O 1
ATOM 4847 N N . ASN B 1 286 ? -11.828 21.625 8.609 1 98.44 286 ASN B N 1
ATOM 4848 C CA . ASN B 1 286 ? -11.656 20.188 8.508 1 98.44 286 ASN B CA 1
ATOM 4849 C C . ASN B 1 286 ? -12.594 19.578 7.469 1 98.44 286 ASN B C 1
ATOM 4851 O O . ASN B 1 286 ? -12.203 18.672 6.73 1 98.44 286 ASN B O 1
ATOM 4855 N N . GLY B 1 287 ? -13.773 20.062 7.434 1 97.69 287 GLY B N 1
ATOM 4856 C CA . GLY B 1 287 ? -14.695 19.625 6.398 1 97.69 287 GLY B CA 1
ATOM 4857 C C . GLY B 1 287 ? -14.227 19.953 4.996 1 97.69 287 GLY B C 1
ATOM 4858 O O . GLY B 1 287 ? -14.305 19.109 4.094 1 97.69 287 GLY B O 1
ATOM 4859 N N . ASN B 1 288 ? -13.758 21.172 4.805 1 98.06 288 ASN B N 1
ATOM 4860 C CA . ASN B 1 288 ? -13.273 21.578 3.492 1 98.06 288 ASN B CA 1
ATOM 4861 C C . ASN B 1 288 ? -12 20.828 3.098 1 98.06 288 ASN B C 1
ATOM 4863 O O . ASN B 1 288 ? -11.781 20.562 1.917 1 98.06 288 ASN B O 1
ATOM 4867 N N . PHE B 1 289 ? -11.188 20.484 4.066 1 98.12 289 PHE B N 1
ATOM 4868 C CA . PHE B 1 289 ? -10.016 19.656 3.793 1 98.12 289 PHE B CA 1
ATOM 4869 C C . PHE B 1 289 ? -10.438 18.297 3.254 1 98.12 289 PHE B C 1
ATOM 4871 O O . PHE B 1 289 ? -9.875 17.812 2.268 1 98.12 289 PHE B O 1
ATOM 4878 N N . ILE B 1 290 ? -11.414 17.672 3.902 1 95.75 290 ILE B N 1
ATOM 4879 C CA . ILE B 1 290 ? -11.922 16.375 3.453 1 95.75 290 ILE B CA 1
ATOM 4880 C C . ILE B 1 290 ? -12.406 16.484 2.008 1 95.75 290 ILE B C 1
ATOM 4882 O O . ILE B 1 290 ? -12.047 15.656 1.165 1 95.75 290 ILE B O 1
ATOM 4886 N N . LYS B 1 291 ? -13.141 17.531 1.717 1 94.81 291 LYS B N 1
ATOM 4887 C CA . LYS B 1 291 ? -13.656 17.734 0.366 1 94.81 291 LYS B CA 1
ATOM 4888 C C . LYS B 1 291 ? -12.516 17.922 -0.632 1 94.81 291 LYS B C 1
ATOM 4890 O O . LYS B 1 291 ? -12.578 17.422 -1.757 1 94.81 291 LYS B O 1
ATOM 4895 N N . HIS B 1 292 ? -11.531 18.625 -0.188 1 96.12 292 HIS B N 1
ATOM 4896 C CA . HIS B 1 292 ? -10.375 18.875 -1.038 1 96.12 292 HIS B CA 1
ATOM 4897 C C . HIS B 1 292 ? -9.672 17.578 -1.4 1 96.12 292 HIS B C 1
ATOM 4899 O O . HIS B 1 292 ? -9.375 17.328 -2.572 1 96.12 292 HIS B O 1
ATOM 4905 N N . VAL B 1 293 ? -9.453 16.719 -0.453 1 93.75 293 VAL B N 1
ATOM 4906 C CA . VAL B 1 293 ? -8.805 15.438 -0.651 1 93.75 293 VAL B CA 1
ATOM 4907 C C . VAL B 1 293 ? -9.664 14.555 -1.551 1 93.75 293 VAL B C 1
ATOM 4909 O O . VAL B 1 293 ? -9.164 13.945 -2.5 1 93.75 293 VAL B O 1
ATOM 4912 N N . GLU B 1 294 ? -10.906 14.555 -1.302 1 88.38 294 GLU B N 1
ATOM 4913 C CA . GLU B 1 294 ? -11.844 13.711 -2.033 1 88.38 294 GLU B CA 1
ATOM 4914 C C . GLU B 1 294 ? -11.977 14.156 -3.486 1 88.38 294 GLU B C 1
ATOM 4916 O O . GLU B 1 294 ? -12.219 13.336 -4.375 1 88.38 294 GLU B O 1
ATOM 4921 N N . SER B 1 295 ? -11.781 15.398 -3.727 1 89.81 295 SER B N 1
ATOM 4922 C CA . SER B 1 295 ? -11.961 15.945 -5.066 1 89.81 295 SER B CA 1
ATOM 4923 C C . SER B 1 295 ? -10.891 15.438 -6.023 1 89.81 295 SER B C 1
ATOM 4925 O O . SER B 1 295 ? -11.117 15.375 -7.238 1 89.81 295 SER B O 1
ATOM 4927 N N . GLY B 1 296 ? -9.719 15.219 -5.484 1 89.25 296 GLY B N 1
ATOM 4928 C CA . GLY B 1 296 ? -8.625 14.773 -6.332 1 89.25 296 GLY B CA 1
ATOM 4929 C C . GLY B 1 296 ? -8.039 15.891 -7.184 1 89.25 296 GLY B C 1
ATOM 4930 O O . GLY B 1 296 ? -7.266 15.633 -8.109 1 89.25 296 GLY B O 1
ATOM 4931 N N . ILE B 1 297 ? -8.297 17.109 -6.859 1 93.44 297 ILE B N 1
ATOM 4932 C CA . ILE B 1 297 ? -7.945 18.234 -7.715 1 93.44 297 ILE B CA 1
ATOM 4933 C C . ILE B 1 297 ? -6.457 18.547 -7.586 1 93.44 297 ILE B C 1
ATOM 4935 O O . ILE B 1 297 ? -5.859 19.141 -8.484 1 93.44 297 ILE B O 1
ATOM 4939 N N . GLY B 1 298 ? -5.852 18.156 -6.5 1 96 298 GLY B N 1
ATOM 4940 C CA . GLY B 1 298 ? -4.457 18.484 -6.25 1 96 298 GLY B CA 1
ATOM 4941 C C . GLY B 1 298 ? -4.238 19.938 -5.871 1 96 298 GLY B C 1
ATOM 4942 O O . GLY B 1 298 ? -5.051 20.516 -5.152 1 96 298 GLY B O 1
ATOM 4943 N N . THR B 1 299 ? -3.084 20.406 -6.148 1 98.12 299 THR B N 1
ATOM 4944 C CA . THR B 1 299 ? -2.711 21.797 -5.926 1 98.12 299 THR B CA 1
ATOM 4945 C C . THR B 1 299 ? -2.314 22.469 -7.238 1 98.12 299 THR B C 1
ATOM 4947 O O . THR B 1 299 ? -2.166 21.797 -8.266 1 98.12 299 THR B O 1
ATOM 4950 N N . PRO B 1 300 ? -2.191 23.766 -7.203 1 98.06 300 PRO B N 1
ATOM 4951 C CA . PRO B 1 300 ? -1.777 24.453 -8.438 1 98.06 300 PRO B CA 1
ATOM 4952 C C . PRO B 1 300 ? -0.456 23.922 -8.984 1 98.06 300 PRO B C 1
ATOM 4954 O O . PRO B 1 300 ? -0.294 23.797 -10.203 1 98.06 300 PRO B O 1
ATOM 4957 N N . LYS B 1 301 ? 0.495 23.547 -8.172 1 97.62 301 LYS B N 1
ATOM 4958 C CA . LYS B 1 301 ? 1.791 23.031 -8.609 1 97.62 301 LYS B CA 1
ATOM 4959 C C . LYS B 1 301 ? 1.7 21.562 -9 1 97.62 301 LYS B C 1
ATOM 4961 O O . LYS B 1 301 ? 2.459 21.094 -9.844 1 97.62 301 LYS B O 1
ATOM 4966 N N . ARG B 1 302 ? 0.767 20.859 -8.398 1 96.56 302 ARG B N 1
ATOM 4967 C CA . ARG B 1 302 ? 0.526 19.453 -8.68 1 96.56 302 ARG B CA 1
ATOM 4968 C C . ARG B 1 302 ? -0.944 19.188 -8.992 1 96.56 302 ARG B C 1
ATOM 4970 O O . ARG B 1 302 ? -1.637 18.516 -8.234 1 96.56 302 ARG B O 1
ATOM 4977 N N . PRO B 1 303 ? -1.347 19.672 -10.203 1 95.5 303 PRO B N 1
ATOM 4978 C CA . PRO B 1 303 ? -2.754 19.469 -10.562 1 95.5 303 PRO B CA 1
ATOM 4979 C C . PRO B 1 303 ? -3.107 18.016 -10.797 1 95.5 303 PRO B C 1
ATOM 4981 O O . PRO B 1 303 ? -2.293 17.25 -11.336 1 95.5 303 PRO B O 1
ATOM 4984 N N . ASN B 1 304 ? -4.277 17.562 -10.359 1 90.81 304 ASN B N 1
ATOM 4985 C CA . ASN B 1 304 ? -4.824 16.234 -10.539 1 90.81 304 ASN B CA 1
ATOM 4986 C C . ASN B 1 304 ? -3.994 15.18 -9.797 1 90.81 304 ASN B C 1
ATOM 4988 O O . ASN B 1 304 ? -4 14.008 -10.164 1 90.81 304 ASN B O 1
ATOM 4992 N N . CYS B 1 305 ? -3.244 15.68 -8.828 1 92.44 305 CYS B N 1
ATOM 4993 C CA . CYS B 1 305 ? -2.494 14.773 -7.973 1 92.44 305 CYS B CA 1
ATOM 4994 C C . CYS B 1 305 ? -3.262 14.484 -6.688 1 92.44 305 CYS B C 1
ATOM 4996 O O . CYS B 1 305 ? -3.65 15.406 -5.969 1 92.44 305 CYS B O 1
ATOM 4998 N N . SER B 1 306 ? -3.404 13.188 -6.441 1 90.75 306 SER B N 1
ATOM 4999 C CA . SER B 1 306 ? -4.105 12.781 -5.23 1 90.75 306 SER B CA 1
ATOM 5000 C C . SER B 1 306 ? -3.314 13.156 -3.982 1 90.75 306 SER B C 1
ATOM 5002 O O . SER B 1 306 ? -2.09 13.016 -3.949 1 90.75 306 SER B O 1
ATOM 5004 N N . ILE B 1 307 ? -4.074 13.664 -3.033 1 93.56 307 ILE B N 1
ATOM 5005 C CA . ILE B 1 307 ? -3.488 13.977 -1.734 1 93.56 307 ILE B CA 1
ATOM 5006 C C . ILE B 1 307 ? -4.008 12.992 -0.686 1 93.56 307 ILE B C 1
ATOM 5008 O O . ILE B 1 307 ? -5.219 12.805 -0.553 1 93.56 307 ILE B O 1
ATOM 5012 N N . GLU B 1 308 ? -3.08 12.281 -0.049 1 94.31 308 GLU B N 1
ATOM 5013 C CA . GLU B 1 308 ? -3.42 11.539 1.161 1 94.31 308 GLU B CA 1
ATOM 5014 C C . GLU B 1 308 ? -3.252 12.406 2.406 1 94.31 308 GLU B C 1
ATOM 5016 O O . GLU B 1 308 ? -2.211 13.039 2.594 1 94.31 308 GLU B O 1
ATOM 5021 N N . GLY B 1 309 ? -4.285 12.453 3.189 1 97.06 309 GLY B N 1
ATOM 5022 C CA . GLY B 1 309 ? -4.258 13.367 4.32 1 97.06 309 GLY B CA 1
ATOM 5023 C C . GLY B 1 309 ? -4.848 12.766 5.586 1 97.06 309 GLY B C 1
ATOM 5024 O O . GLY B 1 309 ? -5.688 11.867 5.52 1 97.06 309 GLY B O 1
ATOM 5025 N N . PHE B 1 310 ? -4.379 13.266 6.773 1 98.56 310 PHE B N 1
ATOM 5026 C CA . PHE B 1 310 ? -4.84 12.891 8.102 1 98.56 310 PHE B CA 1
ATOM 5027 C C . PHE B 1 310 ? -5.211 14.125 8.914 1 98.56 310 PHE B C 1
ATOM 5029 O O . PHE B 1 310 ? -4.457 15.102 8.953 1 98.56 310 PHE B O 1
ATOM 5036 N N . LEU B 1 311 ? -6.359 14.055 9.531 1 98.56 311 LEU B N 1
ATOM 5037 C CA . LEU B 1 311 ? -6.758 15.133 10.43 1 98.56 311 LEU B CA 1
ATOM 5038 C C . LEU B 1 311 ? -6.18 14.922 11.82 1 98.56 311 LEU B C 1
ATOM 5040 O O . LEU B 1 311 ? -6.133 13.789 12.312 1 98.56 311 LEU B O 1
ATOM 5044 N N . PHE B 1 312 ? -5.648 15.945 12.25 1 98.25 312 PHE B N 1
ATOM 5045 C CA . PHE B 1 312 ? -5.246 16.047 13.648 1 98.25 312 PHE B CA 1
ATOM 5046 C C . PHE B 1 312 ? -6.289 16.797 14.461 1 98.25 312 PHE B C 1
ATOM 5048 O O . PHE B 1 312 ? -6.508 18 14.242 1 98.25 312 PHE B O 1
ATOM 5055 N N . ALA B 1 313 ? -7.059 16.094 15.438 1 97.62 313 ALA B N 1
ATOM 5056 C CA . ALA B 1 313 ? -6.895 14.703 15.867 1 97.62 313 ALA B CA 1
ATOM 5057 C C . ALA B 1 313 ? -8.242 14.07 16.203 1 97.62 313 ALA B C 1
ATOM 5059 O O . ALA B 1 313 ? -9.289 14.719 16.094 1 97.62 313 ALA B O 1
ATOM 5060 N N . THR B 1 314 ? -8.203 12.82 16.562 1 98.25 314 THR B N 1
ATOM 5061 C CA . THR B 1 314 ? -9.438 12.109 16.891 1 98.25 314 THR B CA 1
ATOM 5062 C C . THR B 1 314 ? -10.086 12.711 18.141 1 98.25 314 THR B C 1
ATOM 5064 O O . THR B 1 314 ? -11.281 13.023 18.141 1 98.25 314 THR B O 1
ATOM 5067 N N . PHE B 1 315 ? -9.258 12.992 19.156 1 98.5 315 PHE B N 1
ATOM 5068 C CA . PHE B 1 315 ? -9.797 13.477 20.422 1 98.5 315 PHE B CA 1
ATOM 5069 C C . PHE B 1 315 ? -9.062 14.734 20.875 1 98.5 315 PHE B C 1
ATOM 5071 O O . PHE B 1 315 ? -7.895 14.93 20.531 1 98.5 315 PHE B O 1
ATOM 5078 N N . ASN B 1 316 ? -9.789 15.539 21.641 1 98.25 316 ASN B N 1
ATOM 5079 C CA . ASN B 1 316 ? -9.07 16.469 22.516 1 98.25 316 ASN B CA 1
ATOM 5080 C C . ASN B 1 316 ? -8.156 15.727 23.484 1 98.25 316 ASN B C 1
ATOM 5082 O O . ASN B 1 316 ? -8.508 14.648 23.969 1 98.25 316 ASN B O 1
ATOM 5086 N N . GLU B 1 317 ? -7.027 16.297 23.734 1 98 317 GLU B N 1
ATOM 5087 C CA . GLU B 1 317 ? -6.039 15.672 24.594 1 98 317 GLU B CA 1
ATOM 5088 C C . GLU B 1 317 ? -5.699 16.562 25.781 1 98 317 GLU B C 1
ATOM 5090 O O . GLU B 1 317 ? -4.918 17.5 25.656 1 98 317 GLU B O 1
ATOM 5095 N N . ASN B 1 318 ? -6.145 16.156 26.969 1 97 318 ASN B N 1
ATOM 5096 C CA . ASN B 1 318 ? -6.141 17.047 28.125 1 97 318 ASN B CA 1
ATOM 5097 C C . ASN B 1 318 ? -4.762 17.109 28.766 1 97 318 ASN B C 1
ATOM 5099 O O . ASN B 1 318 ? -4.52 17.938 29.641 1 97 318 ASN B O 1
ATOM 5103 N N . GLN B 1 319 ? -3.828 16.234 28.328 1 97.44 319 GLN B N 1
ATOM 5104 C CA . GLN B 1 319 ? -2.5 16.25 28.938 1 97.44 319 GLN B CA 1
ATOM 5105 C C . GLN B 1 319 ? -1.513 17.031 28.062 1 97.44 319 GLN B C 1
ATOM 5107 O O . GLN B 1 319 ? -0.325 17.109 28.391 1 97.44 319 GLN B O 1
ATOM 5112 N N . LYS B 1 320 ? -2.023 17.625 26.969 1 97.19 320 LYS B N 1
ATOM 5113 C CA . LYS B 1 320 ? -1.22 18.562 26.203 1 97.19 320 LYS B CA 1
ATOM 5114 C C . LYS B 1 320 ? -1.194 19.938 26.875 1 97.19 320 LYS B C 1
ATOM 5116 O O . LYS B 1 320 ? -1.933 20.188 27.828 1 97.19 320 LYS B O 1
ATOM 5121 N N . PRO B 1 321 ? -0.236 20.781 26.422 1 95.31 321 PRO B N 1
ATOM 5122 C CA . PRO B 1 321 ? -0.229 22.125 27 1 95.31 321 PRO B CA 1
ATOM 5123 C C . PRO B 1 321 ? -1.574 22.844 26.859 1 95.31 321 PRO B C 1
ATOM 5125 O O . PRO B 1 321 ? -2.236 22.703 25.828 1 95.31 321 PRO B O 1
ATOM 5128 N N . ALA B 1 322 ? -1.896 23.594 27.828 1 95.5 322 ALA B N 1
ATOM 5129 C CA . ALA B 1 322 ? -3.182 24.281 27.844 1 95.5 322 ALA B CA 1
ATOM 5130 C C . ALA B 1 322 ? -3.305 25.25 26.672 1 95.5 322 ALA B C 1
ATOM 5132 O O . ALA B 1 322 ? -2.318 25.875 26.281 1 95.5 322 ALA B O 1
ATOM 5133 N N . GLY B 1 323 ? -4.543 25.406 26.219 1 96.62 323 GLY B N 1
ATOM 5134 C CA . GLY B 1 323 ? -4.789 26.25 25.062 1 96.62 323 GLY B CA 1
ATOM 5135 C C . GLY B 1 323 ? -5.223 25.484 23.828 1 96.62 323 GLY B C 1
ATOM 5136 O O . GLY B 1 323 ? -6.043 24.578 23.922 1 96.62 323 GLY B O 1
ATOM 5137 N N . THR B 1 324 ? -4.719 25.875 22.688 1 97.69 324 THR B N 1
ATOM 5138 C CA . THR B 1 324 ? -5.148 25.297 21.438 1 97.69 324 THR B CA 1
ATOM 5139 C C . THR B 1 324 ? -4.734 23.828 21.344 1 97.69 324 THR B C 1
ATOM 5141 O O . THR B 1 324 ? -5.473 23 20.797 1 97.69 324 THR B O 1
ATOM 5144 N N . GLU B 1 325 ? -3.615 23.469 21.922 1 97.31 325 GLU B N 1
ATOM 5145 C CA . GLU B 1 325 ? -3.037 22.125 21.781 1 97.31 325 GLU B CA 1
ATOM 5146 C C . GLU B 1 325 ? -3.973 21.062 22.328 1 97.31 325 GLU B C 1
ATOM 5148 O O . GLU B 1 325 ? -3.963 19.922 21.875 1 97.31 325 GLU B O 1
ATOM 5153 N N . GLN B 1 326 ? -4.84 21.469 23.25 1 97.88 326 GLN B N 1
ATOM 5154 C CA . GLN B 1 326 ? -5.75 20.516 23.875 1 97.88 326 GLN B CA 1
ATOM 5155 C C . GLN B 1 326 ? -7.043 20.391 23.078 1 97.88 326 GLN B C 1
ATOM 5157 O O . GLN B 1 326 ? -7.902 19.562 23.406 1 97.88 326 GLN B O 1
ATOM 5162 N N . ASN B 1 327 ? -7.152 21.172 22.016 1 98.25 327 ASN B N 1
ATOM 5163 C CA . ASN B 1 327 ? -8.492 21.328 21.453 1 98.25 327 ASN B CA 1
ATOM 5164 C C . ASN B 1 327 ? -8.492 21.094 19.953 1 98.25 327 ASN B C 1
ATOM 5166 O O . ASN B 1 327 ? -9.289 21.688 19.219 1 98.25 327 ASN B O 1
ATOM 5170 N N . PHE B 1 328 ? -7.633 20.219 19.438 1 98.44 328 PHE B N 1
ATOM 5171 C CA . PHE B 1 328 ? -7.598 19.859 18.031 1 98.44 328 PHE B CA 1
ATOM 5172 C C . PHE B 1 328 ? -8.531 18.703 17.734 1 98.44 328 PHE B C 1
ATOM 5174 O O . PHE B 1 328 ? -8.773 18.359 16.578 1 98.44 328 PHE B O 1
ATOM 5181 N N . GLY B 1 329 ? -9.086 18.109 18.766 1 98.38 329 GLY B N 1
ATOM 5182 C CA . GLY B 1 329 ? -9.844 16.875 18.609 1 98.38 329 GLY B CA 1
ATOM 5183 C C . GLY B 1 329 ? -11.18 17.078 17.922 1 98.38 329 GLY B C 1
ATOM 5184 O O . GLY B 1 329 ? -11.844 18.094 18.125 1 98.38 329 GLY B O 1
ATOM 5185 N N . LEU B 1 330 ? -11.617 16.031 17.188 1 98.12 330 LEU B N 1
ATOM 5186 C CA . LEU B 1 330 ? -12.938 15.984 16.562 1 98.12 330 LEU B CA 1
ATOM 5187 C C . LEU B 1 330 ? -14 15.562 17.578 1 98.12 330 LEU B C 1
ATOM 5189 O O . LEU B 1 330 ? -15.172 15.922 17.438 1 98.12 330 LEU B O 1
ATOM 5193 N N . TYR B 1 331 ? -13.547 14.82 18.547 1 98.06 331 TYR B N 1
ATOM 5194 C CA . TYR B 1 331 ? -14.453 14.227 19.531 1 98.06 331 TYR B CA 1
ATOM 5195 C C . TYR B 1 331 ? -14.016 14.555 20.953 1 98.06 331 TYR B C 1
ATOM 5197 O O . TYR B 1 331 ? -12.82 14.742 21.203 1 98.06 331 TYR B O 1
ATOM 5205 N N . ASN B 1 332 ? -15.047 14.625 21.781 1 97.25 332 ASN B N 1
ATOM 5206 C CA . ASN B 1 332 ? -14.781 14.641 23.219 1 97.25 332 ASN B CA 1
ATOM 5207 C C . ASN B 1 332 ? -14.375 13.258 23.734 1 97.25 332 ASN B C 1
ATOM 5209 O O . ASN B 1 332 ? -15.094 12.281 23.516 1 97.25 332 ASN B O 1
ATOM 5213 N N . PRO B 1 333 ? -13.195 13.219 24.359 1 97.31 333 PRO B N 1
ATOM 5214 C CA . PRO B 1 333 ? -12.711 11.891 24.75 1 97.31 333 PRO B CA 1
ATOM 5215 C C . PRO B 1 333 ? -13.594 11.227 25.812 1 97.31 333 PRO B C 1
ATOM 5217 O O . PRO B 1 333 ? -13.672 10 25.875 1 97.31 333 PRO B O 1
ATOM 5220 N N . THR B 1 334 ? -14.336 11.922 26.625 1 96.25 334 THR B N 1
ATOM 5221 C CA . THR B 1 334 ? -15.039 11.367 27.781 1 96.25 334 THR B CA 1
ATOM 5222 C C . THR B 1 334 ? -16.312 10.641 27.328 1 96.25 334 THR B C 1
ATOM 5224 O O . THR B 1 334 ? -16.703 9.641 27.938 1 96.25 334 THR B O 1
ATOM 5227 N N . ASP B 1 335 ? -16.875 11.094 26.25 1 95.56 335 ASP B N 1
ATOM 5228 C CA . ASP B 1 335 ? -18.141 10.477 25.844 1 95.56 335 ASP B CA 1
ATOM 5229 C C . ASP B 1 335 ? -18.141 10.148 24.359 1 95.56 335 ASP B C 1
ATOM 5231 O O . ASP B 1 335 ? -19.141 9.664 23.828 1 95.56 335 ASP B O 1
ATOM 5235 N N . MET B 1 336 ? -17.047 10.469 23.656 1 96.31 336 MET B N 1
ATOM 5236 C CA . MET B 1 336 ? -16.844 10.164 22.25 1 96.31 336 MET B CA 1
ATOM 5237 C C . MET B 1 336 ? -17.906 10.844 21.391 1 96.31 336 MET B C 1
ATOM 5239 O O . MET B 1 336 ? -18.25 10.352 20.312 1 96.31 336 MET B O 1
ATOM 5243 N N . LYS B 1 337 ? -18.5 11.93 21.938 1 96.25 337 LYS B N 1
ATOM 5244 C CA . LYS B 1 337 ? -19.406 12.742 21.125 1 96.25 337 LYS B CA 1
ATOM 5245 C C . LYS B 1 337 ? -18.625 13.75 20.297 1 96.25 337 LYS B C 1
ATOM 5247 O O . LYS B 1 337 ? -17.625 14.297 20.75 1 96.25 337 LYS B O 1
ATOM 5252 N N . PRO B 1 338 ? -19.156 13.984 19.109 1 97.56 338 PRO B N 1
ATOM 5253 C CA . PRO B 1 338 ? -18.469 14.953 18.266 1 97.56 338 PRO B CA 1
ATOM 5254 C C . PRO B 1 338 ? -18.516 16.375 18.828 1 97.56 338 PRO B C 1
ATOM 5256 O O . PRO B 1 338 ? -19.547 16.797 19.359 1 97.56 338 PRO B O 1
ATOM 5259 N N . ILE B 1 339 ? -17.453 17.016 18.781 1 97.69 339 ILE B N 1
ATOM 5260 C CA . ILE B 1 339 ? -17.375 18.422 19.156 1 97.69 339 ILE B CA 1
ATOM 5261 C C . ILE B 1 339 ? -18.062 19.266 18.078 1 97.69 339 ILE B C 1
ATOM 5263 O O . ILE B 1 339 ? -18.734 20.25 18.391 1 97.69 339 ILE B O 1
ATOM 5267 N N . TYR B 1 340 ? -17.875 18.906 16.828 1 95.69 340 TYR B N 1
ATOM 5268 C CA . TYR B 1 340 ? -18.578 19.375 15.648 1 95.69 340 TYR B CA 1
ATOM 5269 C C . TYR B 1 340 ? -18.781 18.25 14.648 1 95.69 340 TYR B C 1
ATOM 5271 O O . TYR B 1 340 ? -18.016 17.281 14.633 1 95.69 340 TYR B O 1
ATOM 5279 N N . LYS B 1 341 ? -19.781 18.344 13.867 1 88.62 341 LYS B N 1
ATOM 5280 C CA . LYS B 1 341 ? -20.125 17.266 12.945 1 88.62 341 LYS B CA 1
ATOM 5281 C C . LYS B 1 341 ? -19.25 17.312 11.695 1 88.62 341 LYS B C 1
ATOM 5283 O O . LYS B 1 341 ? -19.109 18.375 11.07 1 88.62 341 LYS B O 1
ATOM 5288 N N . LEU B 1 342 ? -18.609 16.234 11.414 1 90 342 LEU B N 1
ATOM 5289 C CA . LEU B 1 342 ? -17.781 16.156 10.211 1 90 342 LEU B CA 1
ATOM 5290 C C . LEU B 1 342 ? -18.156 14.93 9.383 1 90 342 LEU B C 1
ATOM 5292 O O . LEU B 1 342 ? -18.172 14.992 8.148 1 90 342 LEU B O 1
ATOM 5296 N N . PHE B 1 343 ? -18.406 13.852 10.102 1 79.44 343 PHE B N 1
ATOM 5297 C CA . PHE B 1 343 ? -18.688 12.586 9.438 1 79.44 343 PHE B CA 1
ATOM 5298 C C . PHE B 1 343 ? -20.141 12.172 9.672 1 79.44 343 PHE B C 1
ATOM 5300 O O . PHE B 1 343 ? -20.75 12.57 10.664 1 79.44 343 PHE B O 1
#

Foldseek 3Di:
DDDDPPPPPPPPPPPPPPPPPPVPVPAAAFLAAFEDDDQAPQFDFLLVVVVVCVVNRHQEYEYAALDPRNLVSQFQVQSHEYEHEDDLVCLVVLLVDLVSLVVCCVPRPVVRQVGHHYAEYAYDAAPPPDPSLQSRQSNQVSVVVVCVVVVHNHHYEHEHELQQWPDQPQLLPTAGDPSNCVRPLVRLVVCLVVLHAYEYADELLVVCVVPVPLDPLCQSQVNDPDFDDDDPVFTGSHVRLSSVSSVQSRNVVSVRPPHHYAHEEYFAFQWFRPPSHHLVSRLRRVQSVSVVQVVCQHHRNDGSHHYHYYYYHQEQNPSDDGGRNRGRHQAHRNVRHGPHDRD/DDDPPPPPPPPPPPPPPPPPPPPPVPAAAFLAAFEDDDQAPQFDFLLVVVVVCVVNRHQEYEYAALDPRNLVSCFQVQSHEYEHEDDLVCLVVLLVDLVSLVVCCVPRPVVRQVGHHYAEYAYDAAPPPHPSLQSRQSNQVSVVVVCVVVVHNYHYEHEHELQQWPDQPQLLPTAGDPSNCVRPLVRLVVCLVVLHAYEYADELLVVCVVCVPLDPLCQSQVNDPDFPDDDPVFTGSHVRLSSVSSVQSRNVVSVRPPHHYAHEEYFAFQWFRPPSHHLVSRLRRVQVVSVVQVVCQHHRNDGSHHYHYYYYHQEQNPSDDGGRNRGRHQAHRNVRHGPHDRD

Radius of gyration: 29.08 Å; Cα contacts (8 Å, |Δi|>4): 1378; chains: 2; bounding box: 102×82×82 Å

Organism: NCBI:txid1240361

Nearest PDB structures (foldseek):
  2cyg-assembly1_A  TM=9.727E-01  e=2.869E-40  Musa acuminata
  1ghr-assembly1_A  TM=9.765E-01  e=3.735E-38  Hordeum vulgare
  6jms-assembly1_A  TM=9.514E-01  e=1.783E-38  Cryptomeria japonica
  4iis-assembly4_D  TM=9.605E-01  e=1.508E-36  Hevea brasiliensis
  4gzj-assembly1_A  TM=9.362E-01  e=7.788E-35  Solanum tuberosum

InterPro domains:
  IPR000490 Glycoside hydrolase family 17 [PF00332] (32-342)
  IPR000490 Glycoside hydrolase family 17 [PS00587] (259-272)
  IPR044965 Glycoside hydrolase family 17, plant [PTHR32227] (17-340)

Sequence (686 aa):
MECPRIFIFFLLSAILFNYNNDVSINVAATNVGLNYGLLGDNLPSPYDVISLYKSIGVTKIRIFDPNTEVLNALRGNTNISVIVGVKDQDLAALAASEVAVEDWFATNIEPYLSDVNISFITVGNEVIPGPIGPQVLPVMQSLTNLVKSRCLPILISTVVAMSNLGQSYPPSAGMFTPQAREQLVPVLTFLSQTNTPILVNIYPYFAYSSNPVNISLDYAIFNTKDVVVEDGPMQYSNIFDAIFDAFVWAMEKEDVMDLSMVVTETGWPSAGNGYLTTPDIAATYNGNFIKHVESGIGTPKRPNCSIEGFLFATFNENQKPAGTEQNFGLYNPTDMKPIYKLFMECPRIFIFFLLSAILFNYNNDVSINVAATNVGLNYGLLGDNLPSPYDVISLYKSIGVTKIRIFDPNTEVLNALRGNTNISVIVGVKDQDLAALAASEVAVEDWFATNIEPYLSDVNISFITVGNEVIPGPIGPQVLPVMQSLTNLVKSRCLPILISTVVAMSNLGQSYPPSAGMFTPQAREQLVPVLTFLSQTNTPILVNIYPYFAYSSNPVNISLDYAIFNTKDVVVEDGPMQYSNIFDAIFDAFVWAMEKEDVMDLSMVVTETGWPSAGNGYLTTPDIAATYNGNFIKHVESGIGTPKRPNCSIEGFLFATFNENQKPAGTEQNFGLYNPTDMKPIYKLF

pLDDT: mean 91.09, std 18.21, range [22.19, 98.88]

Solvent-accessible surface area (backbone atoms only — not comparable to full-atom values): 35562 Å² total; per-residue (Å²): 137,82,76,81,80,77,77,77,77,76,78,76,75,74,77,75,75,74,74,68,71,68,65,73,73,80,52,53,57,47,80,46,24,34,22,55,74,76,49,40,94,55,59,64,56,48,56,58,49,52,51,48,33,56,68,61,11,42,33,36,37,34,35,65,39,68,46,63,64,51,56,58,48,33,52,45,42,49,56,35,32,32,32,35,19,41,47,66,87,49,36,65,62,29,45,72,36,67,64,44,42,50,51,49,40,56,70,62,44,55,85,40,62,81,38,34,34,54,46,32,41,28,47,30,73,50,34,48,51,54,93,60,23,77,32,35,53,57,36,43,53,48,50,43,51,49,32,56,64,24,46,45,84,48,44,61,36,37,34,30,43,62,80,32,44,65,33,51,76,56,27,84,54,14,29,55,27,74,62,23,45,70,49,44,47,65,43,51,51,52,27,54,69,63,72,37,48,49,29,32,38,54,50,39,51,59,59,32,72,76,38,58,88,83,38,56,65,41,34,46,34,56,63,43,86,55,72,76,43,79,52,85,94,34,62,30,32,27,47,55,48,35,53,55,35,6,52,53,35,24,37,42,77,70,71,44,70,89,63,47,62,32,34,60,28,29,48,39,31,34,31,56,55,65,92,82,15,30,43,65,58,19,36,44,29,48,45,38,49,50,51,49,40,64,64,31,53,48,31,72,84,44,58,52,16,44,50,47,41,17,40,35,25,46,38,37,21,78,66,40,62,85,40,40,70,25,22,28,25,42,19,38,33,81,75,66,43,65,66,43,80,78,121,139,81,76,79,81,78,78,76,78,77,76,78,76,77,74,76,75,74,76,69,70,68,67,72,74,81,53,54,56,48,81,47,24,34,22,54,76,74,49,40,93,55,58,64,56,48,55,58,49,51,49,48,32,56,68,59,12,42,33,36,37,34,36,63,40,68,48,63,64,50,56,56,49,34,50,44,43,50,54,36,32,32,33,34,20,42,47,65,87,51,36,64,62,30,44,71,34,64,65,46,42,51,52,47,40,55,69,62,44,55,83,40,61,82,38,34,34,54,47,32,40,28,46,31,73,51,34,49,53,54,94,61,22,77,33,35,54,57,35,41,53,48,51,43,51,49,31,56,63,24,47,45,87,51,44,58,36,37,34,31,44,64,80,32,45,64,33,51,76,55,27,82,55,13,28,54,27,73,62,23,44,70,49,43,48,65,43,52,51,51,26,54,69,65,72,37,48,48,30,32,38,53,51,39,50,60,59,32,73,74,37,57,88,81,37,56,64,43,34,47,33,58,62,44,87,55,73,77,45,79,50,84,95,34,62,29,31,28,46,54,48,36,52,55,35,7,52,53,34,23,37,41,75,70,70,45,71,89,62,48,62,31,34,61,28,28,49,40,31,34,31,57,55,65,91,83,15,31,44,66,57,19,34,44,29,49,45,40,49,51,51,48,41,65,64,33,53,48,31,71,83,44,58,51,16,43,49,48,39,18,39,35,25,47,38,37,21,78,66,39,62,85,42,38,70,26,22,29,25,43,19,38,35,81,76,66,43,64,67,44,79,77,120

Secondary structure (DSSP, 8-state):
--------------------------PPPPSEEEE-----SSPPPHHHHHHHHHHHT--EEEESS--HHHHHHHTT-TTSEEEEEEPGGGHHHHHT-HHHHHHHHHHHTGGGTTTSEEEEEEEEES-SSSTTGGGHHHHHHHHHHHHHHTT---EEEEEEEGGGEEE-SSGGG-EE-HHHHHHHHHHHHHHHHTT-PEEEE--HHHHHHH-TTTS-HHHHTT---S--EEETTEEESSHHHHHHHHHHHHHHHTT--S--EEEEEE---SSSSGGG--HHHHHHHHHHHHHHHHHT-B-SSSBT---EEEES-SB--TTSPSSGGG---SB-TTT--BSS---/--------------------------PPPPSEEEE-----SSPPPHHHHHHHHHHHT--EEEESS--HHHHHHHTT-TTSEEEEEEPGGGHHHHHT-HHHHHHHHHHHTGGGTTTSEEEEEEEEES-SSSTTGGGHHHHHHHHHHHHHHTT---EEEEEEEGGGEEE-SSGGG-EE-HHHHHHHHHHHHHHHHTT-PEEEE--HHHHHHH-TTTS-HHHHTT---S--EEETTEEESSHHHHHHHHHHHHHHHTT--S--EEEEEE---SSSSGGG--HHHHHHHHHHHHHHHHHT-B-SSSBT---EEEES-SB--TTSPSSGGG---SB-TTT--BSS---